Protein 3I4G (pdb70)

Solvent-accessible surface area: 19648 Å² total

Secondary structure (DSSP, 8-state):
--GGG-HHHHHHHHHHHHHTT--SB--SS-SSTTSS----TTSTTEEETT-TTSHHHHHHHT---TT-HHHHHHHHHHHHHHHHHHHHHHHHTTSPP-HHHH--HHHHHHHHHHHHHHHHHT-SB----S---HHHHTT---B-HHHHHHHHHHHHHHHHHHSPPGGG--GGGTTS--HHHHHHHHHHH-----HHHHHHHHHH---------S-SGGGGSTTTTTSSSSEEEEEEE-TTSS-B-HHHHHS-GGGT----EEE-HHHHTTSPBTTSPPP-TTSTT--TT-TTTTB-HHHHHH---TT-B---B---TTS-GGGT---SSSSSS-SS---TT--TTS--S-TTSB-EEEEEEEHHHHHHHHHHHHHHTTPPP-HHHHHHTHHHHHT-TTT--------HHHHHHHHHHHHHHHT----HHHH---S-HHHHTSSEEEEEE-TT-SSHHHHSSS--TTSS-EEEEEE--PPTTGGGSPPPPHHHHHH-GGG-

Sequence (500 aa):
ETFWNSESSSNAEELALTSSLYRGSLTDDGVEYNPSDDWWSYHGIEHLSDNAFDRRGENNNPFFKISSGNLTADNAFIKRRYWEETSYKRIGYCNRRFLVVGIQNSSSESEKKTRIAEARFLRATQYFYLASYFKNVPLVENVLTGEEEANNVTKTSQADILKWCVTEFTAAAADLPRFSAIPAGEAGRACKQAALAFLGRTCLQKKDWKSGAKAFHHDIEELGDNAINANYQELFYPSSTGTSSNKENIFYIQYLENYLGTGLPQHALSAKDGGWSLVNPAADLYESYEFKDGTPFSYDDPRYDPSNLGKDRDPRLDYTIYYNGAIFGTEYKKSPDYSAAKKKEKLDYTSEASRTGFRKYFEESSTPINDVQQSANGLTPVIRYAEVLLGYLECLVEDNNQQTITQGILDETINAVRGRASVNPPVTEVTPAKLREEIVRHERRIELAEGIRYWDIRWGIAHEVLSQKIWGAPYPGSTQYATTTKEVDPTGNYRWYVGKRAFRNPTDYTWPIPQSEQNIINPPNLR

Foldseek 3Di:
DCLLQDLVSLVVLLVCLLCQQAFAFDDPADQECFAVRVVACCFLWWNFLVDDPQLVVCLFFANFDQQRPRVVNLVVSLVSSLLSLLVSLVSNPPYDDDLSSLLNLQSLLSNLVSLLVCCQFQFWAFDDNHNDDPVVVLAGFTDGSLVSLVVSLVSLQSSLVSFAAPQPQDPVNPQGAHSLNSLQSSLVSVLVLVLVSNLVSLVVNVVPQAADALDQQQCWEQVRVRVHRWQRHKDWADLVGRFYLCLQDCPFVVSNHQNRIGTFPVLLQLWDFLVRHHGDCPDPQCDLQASCGRTQLLNVSPKDFAQDDLVDGQAECADDLVSLRHAASDGSGHVFRMHHFDPSVDDFPDSRGGTTMAGDGTSLCSLLSSVLSCLSVVHFDAVVSQCVHVVSLCCSNSGHDGDGDGDSVVVNVVSVSSCCSSCCRSCNVSVVSVVVSQVSQQWWTWHRADPPDPCLVPRQPDQPPVPRRTGGRGHGRGDVPVSSHRQPRPVSVVSYVSRD

InterPro domains:
  IPR011990 Tetratricopeptide-like helical domain superfamily [SSF48452] (19-544)
  IPR012944 RagB/SusD domain [PF07980] (277-544)
  IPR033985 SusD-like, N-terminal [PF14322] (96-224)

B-factor: mean 13.62, std 7.74, range [4.05, 51.75]

Radius of gyration: 22.83 Å; Cα contacts (8 Å, |Δi|>4): 975; chains: 1; bounding box: 54×58×63 Å

Organism: Bacteroides fragilis (strain ATCC 25285 / DSM 2151 / CCUG 4856 / JCM 11019 / LMG 10263 / NCTC 9343 / Onslow / VPI 2553 / EN-2) (NCBI:txid272559)

Structure (mmCIF, N/CA/C/O backbone):
data_3I4G
#
_entry.id   3I4G
#
_cell.length_a   47.685
_cell.length_b   66.415
_cell.length_c   162.740
_cell.angle_alpha   90.000
_cell.angle_beta   90.000
_cell.angle_gamma   90.000
#
_symmetry.space_group_name_H-M   'P 21 21 21'
#
loop_
_entity.id
_entity.type
_entity.pdbx_description
1 polymer 'SusD-like carbohydrate binding protein BF1063'
2 non-polymer '4-(2-HYDROXYETHYL)-1-PIPERAZINE ETHANESULFONIC ACID'
3 non-polymer 1,2-ETHANEDIOL
4 water water
#
loop_
_atom_site.group_PDB
_atom_site.id
_atom_site.type_symbol
_atom_site.label_atom_id
_atom_site.label_alt_id
_atom_site.label_comp_id
_atom_site.label_asym_id
_atom_site.label_entity_id
_atom_site.label_seq_id
_atom_site.pdbx_PDB_ins_code
_atom_site.Cartn_x
_atom_site.Cartn_y
_atom_site.Cartn_z
_atom_site.occupancy
_atom_site.B_iso_or_equiv
_atom_site.auth_seq_id
_atom_site.auth_comp_id
_atom_site.auth_asym_id
_atom_site.auth_atom_id
_atom_site.pdbx_PDB_model_num
ATOM 1 N N . GLU A 1 15 ? -13.900 54.242 49.213 1.00 48.32 33 GLU A N 1
ATOM 2 C CA . GLU A 1 15 ? -14.746 53.193 49.860 1.00 48.06 33 GLU A CA 1
ATOM 3 C C . GLU A 1 15 ? -15.937 52.857 48.962 1.00 46.90 33 GLU A C 1
ATOM 4 O O . GLU A 1 15 ? -15.898 51.865 48.214 1.00 47.99 33 GLU A O 1
ATOM 6 N N . THR A 1 16 ? -16.981 53.693 49.017 1.00 43.98 34 THR A N 1
ATOM 7 C CA . THR A 1 16 ? -18.159 53.521 48.163 1.00 40.39 34 THR A CA 1
ATOM 8 C C . THR A 1 16 ? -17.843 53.982 46.729 1.00 35.39 34 THR A C 1
ATOM 9 O O . THR A 1 16 ? -18.522 53.599 45.776 1.00 32.26 34 THR A O 1
ATOM 13 N N . PHE A 1 17 ? -16.809 54.807 46.590 1.00 31.54 35 PHE A N 1
ATOM 14 C CA . PHE A 1 17 ? -16.346 55.297 45.288 1.00 26.38 35 PHE A CA 1
ATOM 15 C C . PHE A 1 17 ? -16.161 54.138 44.329 1.00 26.41 35 PHE A C 1
ATOM 16 O O . PHE A 1 17 ? -16.658 54.144 43.196 1.00 25.09 35 PHE A O 1
ATOM 24 N N . TRP A 1 18 ? -15.467 53.113 44.816 1.00 25.53 36 TRP A N 1
ATOM 25 C CA . TRP A 1 18 ? -15.147 51.929 44.008 1.00 28.55 36 TRP A CA 1
ATOM 26 C C . TRP A 1 18 ? -16.330 50.993 43.717 1.00 30.72 36 TRP A C 1
ATOM 27 O O . TRP A 1 18 ? -16.167 50.017 42.987 1.00 34.83 36 TRP A O 1
ATOM 38 N N . ASN A 1 19 ? -17.516 51.285 44.251 1.00 32.87 37 ASN A N 1
ATOM 39 C CA . ASN A 1 19 ? -18.718 50.510 43.931 1.00 32.78 37 ASN A CA 1
ATOM 40 C C . ASN A 1 19 ? -19.207 50.747 42.498 1.00 31.13 37 ASN A C 1
ATOM 41 O O . ASN A 1 19 ? -20.043 50.001 41.987 1.00 32.66 37 ASN A O 1
ATOM 46 N N . SER A 1 20 ? -18.657 51.768 41.835 1.00 27.98 38 SER A N 1
ATOM 47 C CA . SER A 1 20 ? -19.109 52.193 40.517 1.00 24.49 38 SER A CA 1
ATOM 48 C C . SER A 1 20 ? -18.047 52.162 39.426 1.00 20.93 38 SER A C 1
ATOM 49 O O . SER A 1 20 ? -16.999 52.766 39.591 1.00 19.91 38 SER A O 1
ATOM 52 N N . GLU A 1 21 ? -18.308 51.464 38.316 1.00 21.62 39 GLU A N 1
ATOM 53 C CA . GLU A 1 21 ? -17.365 51.447 37.175 1.00 20.96 39 GLU A CA 1
ATOM 54 C C . GLU A 1 21 ? -17.201 52.839 36.569 1.00 17.88 39 GLU A C 1
ATOM 55 O O . GLU A 1 21 ? -16.158 53.132 36.022 1.00 16.62 39 GLU A O 1
ATOM 61 N N A SER A 1 22 ? -18.243 53.662 36.655 0.25 17.15 40 SER A N 1
ATOM 62 N N B SER A 1 22 ? -18.235 53.675 36.629 0.25 17.08 40 SER A N 1
ATOM 63 N N C SER A 1 22 ? -18.234 53.676 36.632 0.50 18.03 40 SER A N 1
ATOM 64 C CA A SER A 1 22 ? -18.188 55.039 36.179 0.25 15.62 40 SER A CA 1
ATOM 65 C CA B SER A 1 22 ? -18.124 55.042 36.115 0.25 15.39 40 SER A CA 1
ATOM 66 C CA C SER A 1 22 ? -18.117 55.043 36.120 0.50 16.45 40 SER A CA 1
ATOM 67 C C A SER A 1 22 ? -17.154 55.838 36.973 0.25 15.45 40 SER A C 1
ATOM 68 C C B SER A 1 22 ? -17.144 55.860 36.974 0.25 15.43 40 SER A C 1
ATOM 69 C C C SER A 1 22 ? -17.118 55.838 36.970 0.50 15.90 40 SER A C 1
ATOM 70 O O A SER A 1 22 ? -16.406 56.637 36.410 0.25 14.73 40 SER A O 1
ATOM 71 O O B SER A 1 22 ? -16.419 56.703 36.448 0.25 14.85 40 SER A O 1
ATOM 72 O O C SER A 1 22 ? -16.356 56.646 36.441 0.50 14.13 40 SER A O 1
ATOM 79 N N . ASN A 1 23 ? -17.120 55.611 38.286 1.00 14.93 41 ASN A N 1
ATOM 80 C CA . ASN A 1 23 ? -16.152 56.278 39.177 1.00 14.98 41 ASN A CA 1
ATOM 81 C C . ASN A 1 23 ? -14.735 55.775 38.885 1.00 12.17 41 ASN A C 1
ATOM 82 O O . ASN A 1 23 ? -13.776 56.548 38.840 1.00 12.00 41 ASN A O 1
ATOM 87 N N . ALA A 1 24 ? -14.594 54.467 38.664 1.00 11.10 42 ALA A N 1
ATOM 88 C CA . ALA A 1 24 ? -13.301 53.946 38.245 1.00 10.94 42 ALA A CA 1
ATOM 89 C C . ALA A 1 24 ? -12.871 54.586 36.932 1.00 11.30 42 ALA A C 1
ATOM 90 O O . ALA A 1 24 ? -11.720 54.952 36.756 1.00 11.11 42 ALA A O 1
ATOM 92 N N A GLU A 1 25 ? -13.799 54.720 35.987 0.50 11.58 43 GLU A N 1
ATOM 93 N N B GLU A 1 25 ? -13.798 54.712 35.985 0.50 11.35 43 GLU A N 1
ATOM 94 C CA A GLU A 1 25 ? -13.472 55.362 34.717 0.50 12.37 43 GLU A CA 1
ATOM 95 C CA B GLU A 1 25 ? -13.481 55.365 34.715 0.50 11.95 43 GLU A CA 1
ATOM 96 C C A GLU A 1 25 ? -13.045 56.812 34.919 0.50 11.29 43 GLU A C 1
ATOM 97 C C B GLU A 1 25 ? -13.045 56.811 34.920 0.50 11.09 43 GLU A C 1
ATOM 98 O O A GLU A 1 25 ? -12.120 57.284 34.262 0.50 12.18 43 GLU A O 1
ATOM 99 O O B GLU A 1 25 ? -12.118 57.280 34.265 0.50 12.05 43 GLU A O 1
ATOM 110 N N . LEU A 1 26 ? -13.709 57.516 35.835 1.00 10.10 44 LEU A N 1
ATOM 111 C CA . LEU A 1 26 ? -13.347 58.882 36.126 1.00 11.29 44 LEU A CA 1
ATOM 112 C C . LEU A 1 26 ? -11.921 58.932 36.686 1.00 10.90 44 LEU A C 1
ATOM 113 O O . LEU A 1 26 ? -11.109 59.761 36.294 1.00 10.91 44 LEU A O 1
ATOM 118 N N . ALA A 1 27 ? -11.613 58.037 37.620 1.00 10.41 45 ALA A N 1
ATOM 119 C CA . ALA A 1 27 ? -10.246 57.982 38.157 1.00 10.20 45 ALA A CA 1
ATOM 120 C C . ALA A 1 27 ? -9.225 57.661 37.066 1.00 10.11 45 ALA A C 1
ATOM 121 O O . ALA A 1 27 ? -8.124 58.211 37.015 1.00 12.05 45 ALA A O 1
ATOM 123 N N . LEU A 1 28 ? -9.580 56.738 36.183 1.00 9.60 46 LEU A N 1
ATOM 124 C CA . LEU A 1 28 ? -8.686 56.395 35.081 1.00 9.66 46 LEU A CA 1
ATOM 125 C C . LEU A 1 28 ? -8.409 57.585 34.148 1.00 10.55 46 LEU A C 1
ATOM 126 O O . LEU A 1 28 ? -7.293 57.773 33.703 1.00 10.82 46 LEU A O 1
ATOM 131 N N . THR A 1 29 ? -9.411 58.421 33.895 1.00 11.80 47 THR A N 1
ATOM 132 C CA . THR A 1 29 ? -9.188 59.611 33.079 1.00 12.86 47 THR A CA 1
ATOM 133 C C . THR A 1 29 ? -8.113 60.508 33.723 1.00 12.97 47 THR A C 1
ATOM 134 O O . THR A 1 29 ? -7.313 61.093 33.024 1.00 12.19 47 THR A O 1
ATOM 138 N N A SER A 1 30 ? -8.104 60.589 35.053 0.50 12.93 48 SER A N 1
ATOM 139 N N B SER A 1 30 ? -8.103 60.599 35.054 0.50 12.80 48 SER A N 1
ATOM 140 C CA A SER A 1 30 ? -7.093 61.370 35.743 0.50 12.63 48 SER A CA 1
ATOM 141 C CA B SER A 1 30 ? -7.081 61.372 35.767 0.50 12.50 48 SER A CA 1
ATOM 142 C C A SER A 1 30 ? -5.724 60.718 35.610 0.50 12.66 48 SER A C 1
ATOM 143 C C B SER A 1 30 ? -5.704 60.709 35.708 0.50 12.01 48 SER A C 1
ATOM 144 O O A SER A 1 30 ? -4.734 61.427 35.446 0.50 13.37 48 SER A O 1
ATOM 145 O O B SER A 1 30 ? -4.683 61.399 35.726 0.50 12.80 48 SER A O 1
ATOM 150 N N . LEU A 1 31 ? -5.655 59.388 35.630 1.00 11.19 49 LEU A N 1
ATOM 151 C CA . LEU A 1 31 ? -4.372 58.704 35.420 1.00 10.42 49 LEU A CA 1
ATOM 152 C C . LEU A 1 31 ? -3.822 59.077 34.026 1.00 10.86 49 LEU A C 1
ATOM 153 O O . LEU A 1 31 ? -2.632 59.294 33.887 1.00 12.76 49 LEU A O 1
ATOM 158 N N . TYR A 1 32 ? -4.656 59.085 32.995 1.00 9.90 50 TYR A N 1
ATOM 159 C CA . TYR A 1 32 ? -4.152 59.474 31.686 1.00 10.78 50 TYR A CA 1
ATOM 160 C C . TYR A 1 32 ? -3.704 60.939 31.681 1.00 11.25 50 TYR A C 1
ATOM 161 O O . TYR A 1 32 ? -2.641 61.268 31.129 1.00 12.74 50 TYR A O 1
ATOM 170 N N . ARG A 1 33 ? -4.512 61.811 32.259 1.00 10.96 51 ARG A N 1
ATOM 171 C CA . ARG A 1 33 ? -4.212 63.249 32.219 1.00 12.46 51 ARG A CA 1
ATOM 172 C C . ARG A 1 33 ? -2.948 63.597 32.960 1.00 12.16 51 ARG A C 1
ATOM 173 O O . ARG A 1 33 ? -2.153 64.432 32.504 1.00 12.53 51 ARG A O 1
ATOM 177 N N . GLY A 1 34 ? -2.736 62.962 34.089 1.00 11.69 52 GLY A N 1
ATOM 178 C CA . GLY A 1 34 ? -1.580 63.291 34.915 1.00 10.72 52 GLY A CA 1
ATOM 179 C C . GLY A 1 34 ? -1.634 64.766 35.287 1.00 11.00 52 GLY A C 1
ATOM 180 O O . GLY A 1 34 ? -2.680 65.285 35.687 1.00 13.72 52 GLY A O 1
ATOM 181 N N . SER A 1 35 ? -0.498 65.443 35.127 1.00 10.54 53 SER A N 1
ATOM 182 C CA . SER A 1 35 ? -0.368 66.858 35.466 1.00 11.11 53 SER A CA 1
ATOM 183 C C . SER A 1 35 ? -0.533 67.777 34.258 1.00 13.09 53 SER A C 1
ATOM 184 O O . SER A 1 35 ? -0.266 68.967 34.349 1.00 12.19 53 SER A O 1
ATOM 187 N N . LEU A 1 36 ? -0.942 67.245 33.110 1.00 10.95 54 LEU A N 1
ATOM 188 C CA . LEU A 1 36 ? -1.168 68.094 31.949 1.00 13.35 54 LEU A CA 1
ATOM 189 C C . LEU A 1 36 ? -2.256 69.135 32.256 1.00 14.05 54 LEU A C 1
ATOM 190 O O . LEU A 1 36 ? -3.228 68.829 32.924 1.00 16.05 54 LEU A O 1
ATOM 195 N N . THR A 1 37 ? -2.100 70.382 31.838 1.00 18.19 55 THR A N 1
ATOM 196 C CA . THR A 1 37 ? -3.211 71.328 31.976 1.00 18.18 55 THR A CA 1
ATOM 197 C C . THR A 1 37 ? -3.376 71.989 30.619 1.00 14.96 55 THR A C 1
ATOM 198 O O . THR A 1 37 ? -2.638 71.717 29.695 1.00 17.27 55 THR A O 1
ATOM 202 N N A ASP A 1 38 ? -4.400 72.821 30.520 0.50 15.44 56 ASP A N 1
ATOM 203 N N B ASP A 1 38 ? -4.400 72.822 30.522 0.50 14.78 56 ASP A N 1
ATOM 204 C CA A ASP A 1 38 ? -4.767 73.509 29.308 0.50 14.89 56 ASP A CA 1
ATOM 205 C CA B ASP A 1 38 ? -4.703 73.527 29.313 0.50 14.03 56 ASP A CA 1
ATOM 206 C C A ASP A 1 38 ? -3.774 74.596 28.938 0.50 14.95 56 ASP A C 1
ATOM 207 C C B ASP A 1 38 ? -3.618 74.508 28.984 0.50 13.59 56 ASP A C 1
ATOM 208 O O A ASP A 1 38 ? -3.474 75.472 29.750 0.50 15.72 56 ASP A O 1
ATOM 209 O O B ASP A 1 38 ? -3.079 75.184 29.863 0.50 13.41 56 ASP A O 1
ATOM 218 N N . GLY A 1 39 ? -3.251 74.521 27.713 1.00 11.76 57 GLY A N 1
ATOM 219 C CA . GLY A 1 39 ? -2.440 75.585 27.168 1.00 12.44 57 GLY A CA 1
ATOM 220 C C . GLY A 1 39 ? -0.952 75.615 27.280 1.00 10.68 57 GLY A C 1
ATOM 221 O O . GLY A 1 39 ? -0.289 74.591 27.200 1.00 12.49 57 GLY A O 1
ATOM 222 N N . VAL A 1 40 ? -0.435 76.825 27.439 1.00 10.83 58 VAL A N 1
ATOM 223 C CA . VAL A 1 40 ? 1.005 77.062 27.431 1.00 10.60 58 VAL A CA 1
ATOM 224 C C . VAL A 1 40 ? 1.645 76.547 28.693 1.00 10.19 58 VAL A C 1
ATOM 225 O O . VAL A 1 40 ? 1.112 76.753 29.802 1.00 11.16 58 VAL A O 1
ATOM 229 N N . GLU A 1 41 ? 2.772 75.867 28.532 1.00 9.58 59 GLU A N 1
ATOM 230 C CA . GLU A 1 41 ? 3.575 75.426 29.683 1.00 9.43 59 GLU A CA 1
ATOM 231 C C . GLU A 1 41 ? 4.995 75.868 29.435 1.00 9.52 59 GLU A C 1
ATOM 232 O O . GLU A 1 41 ? 5.486 75.837 28.317 1.00 10.10 59 GLU A O 1
ATOM 238 N N . TYR A 1 42 ? 5.679 76.250 30.513 1.00 10.01 60 TYR A N 1
ATOM 239 C CA . TYR A 1 42 ? 7.045 76.763 30.461 1.00 10.15 60 TYR A CA 1
ATOM 240 C C . TYR A 1 42 ? 8.059 75.741 30.901 1.00 9.62 60 TYR A C 1
ATOM 241 O O . TYR A 1 42 ? 9.258 76.021 30.949 1.00 9.40 60 TYR A O 1
ATOM 250 N N . ASN A 1 43 ? 7.588 74.511 31.135 1.00 9.26 61 ASN A N 1
ATOM 251 C CA . ASN A 1 43 ? 8.388 73.391 31.555 1.00 10.20 61 ASN A CA 1
ATOM 252 C C . ASN A 1 43 ? 7.541 72.150 31.346 1.00 9.61 61 ASN A C 1
ATOM 253 O O . ASN A 1 43 ? 6.330 72.261 31.114 1.00 10.03 61 ASN A O 1
ATOM 258 N N . PRO A 1 44 ? 8.141 70.961 31.424 1.00 9.57 62 PRO A N 1
ATOM 259 C CA . PRO A 1 44 ? 7.343 69.754 31.217 1.00 8.87 62 PRO A CA 1
ATOM 260 C C . PRO A 1 44 ? 6.261 69.554 32.251 1.00 10.35 62 PRO A C 1
ATOM 261 O O . PRO A 1 44 ? 6.504 69.800 33.419 1.00 12.75 62 PRO A O 1
ATOM 265 N N . SER A 1 45 ? 5.087 69.116 31.829 1.00 9.51 63 SER A N 1
ATOM 266 C CA . SER A 1 45 ? 4.065 68.652 32.737 1.00 9.99 63 SER A CA 1
ATOM 267 C C . SER A 1 45 ? 3.930 67.142 32.700 1.00 9.40 63 SER A C 1
ATOM 268 O O . SER A 1 45 ? 3.230 66.564 33.530 1.00 10.38 63 SER A O 1
ATOM 271 N N A ASP A 1 46 ? 4.579 66.500 31.736 0.70 10.24 64 ASP A N 1
ATOM 272 N N B ASP A 1 46 ? 4.643 66.500 31.777 0.30 9.67 64 ASP A N 1
ATOM 273 C CA A ASP A 1 46 ? 4.536 65.057 31.554 0.70 10.25 64 ASP A CA 1
ATOM 274 C CA B ASP A 1 46 ? 4.529 65.078 31.540 0.30 9.29 64 ASP A CA 1
ATOM 275 C C A ASP A 1 46 ? 5.591 64.663 30.558 0.70 10.01 64 ASP A C 1
ATOM 276 C C B ASP A 1 46 ? 5.585 64.663 30.545 0.30 9.49 64 ASP A C 1
ATOM 277 O O A ASP A 1 46 ? 5.996 65.493 29.764 0.70 11.08 64 ASP A O 1
ATOM 278 O O B ASP A 1 46 ? 6.004 65.490 29.750 0.30 10.03 64 ASP A O 1
ATOM 287 N N . TRP A 1 47 ? 6.021 63.400 30.559 1.00 9.53 65 TRP A N 1
ATOM 288 C CA . TRP A 1 47 ? 6.911 62.926 29.524 1.00 8.41 65 TRP A CA 1
ATOM 289 C C . TRP A 1 47 ? 6.308 63.099 28.133 1.00 8.80 65 TRP A C 1
ATOM 290 O O . TRP A 1 47 ? 7.057 63.112 27.149 1.00 10.55 65 TRP A O 1
ATOM 301 N N . TRP A 1 48 ? 4.985 63.211 28.023 1.00 8.57 66 TRP A N 1
ATOM 302 C CA . TRP A 1 48 ? 4.319 63.313 26.730 1.00 8.49 66 TRP A CA 1
ATOM 303 C C . TRP A 1 48 ? 3.753 64.689 26.437 1.00 9.27 66 TRP A C 1
ATOM 304 O O . TRP A 1 48 ? 3.118 64.861 25.414 1.00 9.09 66 TRP A O 1
ATOM 315 N N . SER A 1 49 ? 3.953 65.660 27.326 1.00 8.89 67 SER A N 1
ATOM 316 C CA . SER A 1 49 ? 3.483 67.021 27.067 1.00 8.17 67 SER A CA 1
ATOM 317 C C . SER A 1 49 ? 4.371 67.668 26.005 1.00 8.43 67 SER A C 1
ATOM 318 O O . SER A 1 49 ? 5.434 67.134 25.642 1.00 9.13 67 SER A O 1
ATOM 321 N N . TYR A 1 50 ? 3.970 68.799 25.462 1.00 8.87 68 TYR A N 1
ATOM 322 C CA . TYR A 1 50 ? 4.786 69.334 24.355 1.00 8.32 68 TYR A CA 1
ATOM 323 C C . TYR A 1 50 ? 6.181 69.721 24.827 1.00 9.50 68 TYR A C 1
ATOM 324 O O . TYR A 1 50 ? 7.150 69.531 24.098 1.00 8.80 68 TYR A O 1
ATOM 333 N N . HIS A 1 51 ? 6.300 70.307 26.006 1.00 9.53 69 HIS A N 1
ATOM 334 C CA . HIS A 1 51 ? 7.615 70.645 26.535 1.00 9.08 69 HIS A CA 1
ATOM 335 C C . HIS A 1 51 ? 8.317 69.401 27.075 1.00 8.77 69 HIS A C 1
ATOM 336 O O . HIS A 1 51 ? 9.558 69.302 27.016 1.00 10.28 69 HIS A O 1
ATOM 343 N N . GLY A 1 52 ? 7.586 68.416 27.565 1.00 8.61 70 GLY A N 1
ATOM 344 C CA . GLY A 1 52 ? 8.215 67.228 28.081 1.00 8.48 70 GLY A CA 1
ATOM 345 C C . GLY A 1 52 ? 8.731 66.265 27.047 1.00 8.27 70 GLY A C 1
ATOM 346 O O . GLY A 1 52 ? 9.724 65.570 27.298 1.00 9.57 70 GLY A O 1
ATOM 355 N N . ILE A 1 54 ? 8.302 66.784 22.845 1.00 9.41 72 ILE A N 1
ATOM 356 C CA . ILE A 1 54 ? 8.821 67.433 21.624 1.00 9.53 72 ILE A CA 1
ATOM 357 C C . ILE A 1 54 ? 10.017 68.289 21.916 1.00 10.87 72 ILE A C 1
ATOM 358 O O . ILE A 1 54 ? 11.057 68.185 21.240 1.00 10.87 72 ILE A O 1
ATOM 379 N N . GLU A 1 57 ? 13.860 67.634 22.058 1.00 9.15 75 GLU A N 1
ATOM 380 C CA . GLU A 1 57 ? 14.759 67.731 20.918 1.00 8.88 75 GLU A CA 1
ATOM 381 C C . GLU A 1 57 ? 15.790 68.841 21.134 1.00 9.71 75 GLU A C 1
ATOM 382 O O . GLU A 1 57 ? 16.877 68.795 20.553 1.00 8.97 75 GLU A O 1
ATOM 388 N N . HIS A 1 58 ? 15.461 69.822 21.953 1.00 8.66 76 HIS A N 1
ATOM 389 C CA . HIS A 1 58 ? 16.410 70.882 22.313 1.00 9.08 76 HIS A CA 1
ATOM 390 C C . HIS A 1 58 ? 17.637 70.408 23.059 1.00 6.82 76 HIS A C 1
ATOM 391 O O . HIS A 1 58 ? 18.628 71.151 23.151 1.00 8.82 76 HIS A O 1
ATOM 398 N N . LEU A 1 59 ? 17.577 69.194 23.601 1.00 8.94 77 LEU A N 1
ATOM 399 C CA . LEU A 1 59 ? 18.674 68.596 24.328 1.00 9.67 77 LEU A CA 1
ATOM 400 C C . LEU A 1 59 ? 19.552 67.755 23.430 1.00 9.36 77 LEU A C 1
ATOM 401 O O . LEU A 1 59 ? 20.518 67.158 23.900 1.00 9.21 77 LEU A O 1
ATOM 406 N N . SER A 1 60 ? 19.192 67.653 22.158 1.00 9.38 78 SER A N 1
ATOM 407 C CA . SER A 1 60 ? 19.846 66.785 21.204 1.00 8.65 78 SER A CA 1
ATOM 408 C C . SER A 1 60 ? 20.584 67.581 20.134 1.00 7.54 78 SER A C 1
ATOM 409 O O . SER A 1 60 ? 20.493 68.802 20.077 1.00 9.65 78 SER A O 1
ATOM 412 N N . ASP A 1 61 ? 21.278 66.845 19.283 1.00 7.59 79 ASP A N 1
ATOM 413 C CA . ASP A 1 61 ? 21.959 67.381 18.119 1.00 8.80 79 ASP A CA 1
ATOM 414 C C . ASP A 1 61 ? 21.011 67.900 17.020 1.00 8.55 79 ASP A C 1
ATOM 415 O O . ASP A 1 61 ? 21.485 68.506 16.075 1.00 9.19 79 ASP A O 1
ATOM 420 N N . ASN A 1 62 ? 19.719 67.681 17.167 1.00 8.35 80 ASN A N 1
ATOM 421 C CA . ASN A 1 62 ? 18.740 68.130 16.195 1.00 8.39 80 ASN A CA 1
ATOM 422 C C . ASN A 1 62 ? 18.263 69.552 16.354 1.00 8.09 80 ASN A C 1
ATOM 423 O O . ASN A 1 62 ? 17.741 70.123 15.382 1.00 9.21 80 ASN A O 1
ATOM 428 N N . ALA A 1 63 ? 18.389 70.154 17.539 1.00 7.84 81 ALA A N 1
ATOM 429 C CA . ALA A 1 63 ? 17.695 71.410 17.775 1.00 7.46 81 ALA A CA 1
ATOM 430 C C . ALA A 1 63 ? 18.311 72.165 18.932 1.00 9.17 81 ALA A C 1
ATOM 431 O O . ALA A 1 63 ? 19.254 71.704 19.567 1.00 10.52 81 ALA A O 1
ATOM 433 N N . PHE A 1 64 ? 17.763 73.339 19.168 1.00 9.51 82 PHE A N 1
ATOM 434 C CA . PHE A 1 64 ? 18.248 74.287 20.163 1.00 9.50 82 PHE A CA 1
ATOM 435 C C . PHE A 1 64 ? 17.052 74.972 20.795 1.00 10.04 82 PHE A C 1
ATOM 436 O O . PHE A 1 64 ? 16.013 75.151 20.174 1.00 10.69 82 PHE A O 1
ATOM 444 N N . ASP A 1 65 ? 17.220 75.370 22.048 1.00 9.10 83 ASP A N 1
ATOM 445 C CA . ASP A 1 65 ? 16.189 76.087 22.787 1.00 9.94 83 ASP A CA 1
ATOM 446 C C . ASP A 1 65 ? 16.406 77.584 22.618 1.00 8.74 83 ASP A C 1
ATOM 447 O O . ASP A 1 65 ? 17.488 78.065 22.918 1.00 8.53 83 ASP A O 1
ATOM 452 N N . ARG A 1 66 ? 15.398 78.315 22.144 1.00 8.00 84 ARG A N 1
ATOM 453 C CA . ARG A 1 66 ? 15.558 79.771 21.924 1.00 8.24 84 ARG A CA 1
ATOM 454 C C . ARG A 1 66 ? 15.996 80.466 23.194 1.00 8.98 84 ARG A C 1
ATOM 455 O O . ARG A 1 66 ? 16.567 81.538 23.109 1.00 9.62 84 ARG A O 1
ATOM 463 N N . ARG A 1 67 ? 15.628 79.939 24.371 1.00 7.98 85 ARG A N 1
ATOM 464 C CA . ARG A 1 67 ? 16.009 80.591 25.637 1.00 9.35 85 ARG A CA 1
ATOM 465 C C . ARG A 1 67 ? 17.529 80.571 25.841 1.00 8.88 85 ARG A C 1
ATOM 466 O O . ARG A 1 67 ? 18.036 81.332 26.670 1.00 11.14 85 ARG A O 1
ATOM 474 N N . GLY A 1 68 ? 18.249 79.726 25.102 1.00 9.30 86 GLY A N 1
ATOM 475 C CA . GLY A 1 68 ? 19.687 79.800 25.095 1.00 9.14 86 GLY A CA 1
ATOM 476 C C . GLY A 1 68 ? 20.467 78.928 26.046 1.00 9.32 86 GLY A C 1
ATOM 477 O O . GLY A 1 68 ? 19.922 78.127 26.819 1.00 9.51 86 GLY A O 1
ATOM 478 N N . GLU A 1 69 ? 21.780 79.123 25.993 1.00 9.54 87 GLU A N 1
ATOM 479 C CA . GLU A 1 69 ? 22.727 78.268 26.684 1.00 9.71 87 GLU A CA 1
ATOM 480 C C . GLU A 1 69 ? 22.658 78.371 28.186 1.00 10.40 87 GLU A C 1
ATOM 481 O O . GLU A 1 69 ? 23.098 77.429 28.858 1.00 11.50 87 GLU A O 1
ATOM 487 N N A ASN A 1 70 ? 22.147 79.473 28.726 0.50 11.06 88 ASN A N 1
ATOM 488 N N B ASN A 1 70 ? 22.142 79.468 28.734 0.50 10.66 88 ASN A N 1
ATOM 489 C CA A ASN A 1 70 ? 22.017 79.610 30.175 0.50 11.88 88 ASN A CA 1
ATOM 490 C CA B ASN A 1 70 ? 22.034 79.578 30.185 0.50 11.24 88 ASN A CA 1
ATOM 491 C C A ASN A 1 70 ? 20.670 79.105 30.690 0.50 9.94 88 ASN A C 1
ATOM 492 C C B ASN A 1 70 ? 20.638 79.191 30.683 0.50 10.10 88 ASN A C 1
ATOM 493 O O A ASN A 1 70 ? 20.444 79.024 31.902 0.50 9.20 88 ASN A O 1
ATOM 494 O O B ASN A 1 70 ? 20.321 79.339 31.873 0.50 13.09 88 ASN A O 1
ATOM 503 N N . ASN A 1 71 ? 19.796 78.681 29.798 1.00 9.74 89 ASN A N 1
ATOM 504 C CA . ASN A 1 71 ? 18.499 78.207 30.232 1.00 8.64 89 ASN A CA 1
ATOM 505 C C . ASN A 1 71 ? 18.676 76.830 30.884 1.00 8.52 89 ASN A C 1
ATOM 506 O O . ASN A 1 71 ? 19.315 75.967 30.323 1.00 8.88 89 ASN A O 1
ATOM 511 N N . PRO A 1 72 ? 18.108 76.586 32.074 1.00 8.85 90 PRO A N 1
ATOM 512 C CA . PRO A 1 72 ? 18.377 75.293 32.745 1.00 8.86 90 PRO A CA 1
ATOM 513 C C . PRO A 1 72 ? 17.860 74.074 32.007 1.00 8.67 90 PRO A C 1
ATOM 514 O O . PRO A 1 72 ? 18.390 72.975 32.208 1.00 8.62 90 PRO A O 1
ATOM 518 N N . PHE A 1 73 ? 16.870 74.210 31.119 1.00 8.66 91 PHE A N 1
ATOM 519 C CA . PHE A 1 73 ? 16.440 73.042 30.355 1.00 8.77 91 PHE A CA 1
ATOM 520 C C . PHE A 1 73 ? 17.551 72.604 29.426 1.00 8.44 91 PHE A C 1
ATOM 521 O O . PHE A 1 73 ? 17.939 71.453 29.401 1.00 9.52 91 PHE A O 1
ATOM 529 N N . PHE A 1 74 ? 18.102 73.547 28.679 1.00 8.87 92 PHE A N 1
ATOM 530 C CA . PHE A 1 74 ? 19.242 73.270 27.804 1.00 8.96 92 PHE A CA 1
ATOM 531 C C . PHE A 1 74 ? 20.430 72.705 28.578 1.00 8.64 92 PHE A C 1
ATOM 532 O O . PHE A 1 74 ? 21.168 71.829 28.083 1.00 8.90 92 PHE A O 1
ATOM 540 N N . LYS A 1 75 ? 20.595 73.130 29.823 1.00 8.30 93 LYS A N 1
ATOM 541 C CA . LYS A 1 75 ? 21.699 72.665 30.633 1.00 7.72 93 LYS A CA 1
ATOM 542 C C . LYS A 1 75 ? 21.614 71.174 30.970 1.00 9.01 93 LYS A C 1
ATOM 543 O O . LYS A 1 75 ? 22.617 70.613 31.377 1.00 9.28 93 LYS A O 1
ATOM 549 N N . ILE A 1 76 ? 20.465 70.527 30.803 1.00 8.19 94 ILE A N 1
ATOM 550 C CA . ILE A 1 76 ? 20.349 69.102 31.089 1.00 7.59 94 ILE A CA 1
ATOM 551 C C . ILE A 1 76 ? 21.406 68.322 30.337 1.00 9.00 94 ILE A C 1
ATOM 552 O O . ILE A 1 76 ? 21.977 67.372 30.905 1.00 9.00 94 ILE A O 1
ATOM 557 N N . SER A 1 77 ? 21.691 68.664 29.073 1.00 8.54 95 SER A N 1
ATOM 558 C CA . SER A 1 77 ? 22.678 67.905 28.300 1.00 7.46 95 SER A CA 1
ATOM 559 C C . SER A 1 77 ? 23.831 68.730 27.754 1.00 8.64 95 SER A C 1
ATOM 560 O O . SER A 1 77 ? 24.569 68.240 26.889 1.00 9.29 95 SER A O 1
ATOM 563 N N . SER A 1 78 ? 24.057 69.937 28.262 1.00 8.89 96 SER A N 1
ATOM 564 C CA . SER A 1 78 ? 25.174 70.756 27.761 1.00 8.49 96 SER A CA 1
ATOM 565 C C . SER A 1 78 ? 26.457 70.657 28.567 1.00 9.27 96 SER A C 1
ATOM 566 O O . SER A 1 78 ? 27.460 71.267 28.177 1.00 9.32 96 SER A O 1
ATOM 569 N N . GLY A 1 79 ? 26.434 69.923 29.663 1.00 8.47 97 GLY A N 1
ATOM 570 C CA . GLY A 1 79 ? 27.581 69.811 30.557 1.00 9.02 97 GLY A CA 1
ATOM 571 C C . GLY A 1 79 ? 27.408 70.601 31.850 1.00 8.99 97 GLY A C 1
ATOM 572 O O . GLY A 1 79 ? 28.304 70.619 32.670 1.00 10.83 97 GLY A O 1
ATOM 573 N N . ASN A 1 80 ? 26.253 71.238 32.029 1.00 9.61 98 ASN A N 1
ATOM 574 C CA . ASN A 1 80 ? 25.996 72.130 33.155 1.00 9.65 98 ASN A CA 1
ATOM 575 C C . ASN A 1 80 ? 24.855 71.685 34.035 1.00 10.93 98 ASN A C 1
ATOM 576 O O . ASN A 1 80 ? 24.335 72.501 34.823 1.00 13.22 98 ASN A O 1
ATOM 581 N N . LEU A 1 81 ? 24.488 70.414 33.987 1.00 9.75 99 LEU A N 1
ATOM 582 C CA . LEU A 1 81 ? 23.388 69.943 34.847 1.00 9.28 99 LEU A CA 1
ATOM 583 C C . LEU A 1 81 ? 23.829 69.758 36.282 1.00 8.98 99 LEU A C 1
ATOM 584 O O . LEU A 1 81 ? 24.801 69.052 36.558 1.00 9.85 99 LEU A O 1
ATOM 589 N N . THR A 1 82 ? 23.059 70.357 37.193 1.00 9.58 100 THR A N 1
ATOM 590 C CA . THR A 1 82 ? 23.240 70.196 38.619 1.00 10.34 100 THR A CA 1
ATOM 591 C C . THR A 1 82 ? 21.925 69.738 39.254 1.00 9.07 100 THR A C 1
ATOM 592 O O . THR A 1 82 ? 20.866 69.848 38.647 1.00 8.98 100 THR A O 1
ATOM 596 N N . ALA A 1 83 ? 22.006 69.212 40.476 1.00 8.17 101 ALA A N 1
ATOM 597 C CA . ALA A 1 83 ? 20.864 68.567 41.091 1.00 8.50 101 ALA A CA 1
ATOM 598 C C . ALA A 1 83 ? 19.719 69.475 41.453 1.00 8.90 101 ALA A C 1
ATOM 599 O O . ALA A 1 83 ? 18.608 68.970 41.642 1.00 10.30 101 ALA A O 1
ATOM 601 N N . ASP A 1 84 ? 19.955 70.786 41.517 1.00 8.83 102 ASP A N 1
ATOM 602 C CA . ASP A 1 84 ? 18.898 71.749 41.809 1.00 9.27 102 ASP A CA 1
ATOM 603 C C . ASP A 1 84 ? 18.149 72.222 40.556 1.00 8.76 102 ASP A C 1
ATOM 604 O O . ASP A 1 84 ? 17.341 73.162 40.617 1.00 9.58 102 ASP A O 1
ATOM 609 N N . ASN A 1 85 ? 18.349 71.557 39.425 1.00 7.46 103 ASN A N 1
ATOM 610 C CA . ASN A 1 85 ? 17.702 71.942 38.173 1.00 7.49 103 ASN A CA 1
ATOM 611 C C . ASN A 1 85 ? 16.174 71.823 38.267 1.00 8.96 103 ASN A C 1
ATOM 612 O O . ASN A 1 85 ? 15.660 70.761 38.676 1.00 9.05 103 ASN A O 1
ATOM 617 N N . ALA A 1 86 ? 15.450 72.879 37.874 1.00 8.27 104 ALA A N 1
ATOM 618 C CA . ALA A 1 86 ? 13.995 72.886 38.001 1.00 7.95 104 ALA A CA 1
ATOM 619 C C . ALA A 1 86 ? 13.321 71.929 37.039 1.00 8.51 104 ALA A C 1
ATOM 620 O O . ALA A 1 86 ? 12.250 71.409 37.345 1.00 9.44 104 ALA A O 1
ATOM 622 N N . PHE A 1 87 ? 13.919 71.671 35.886 1.00 8.76 105 PHE A N 1
ATOM 623 C CA . PHE A 1 87 ? 13.291 70.825 34.872 1.00 7.99 105 PHE A CA 1
ATOM 624 C C . PHE A 1 87 ? 13.384 69.373 35.273 1.00 8.68 105 PHE A C 1
ATOM 625 O O . PHE A 1 87 ? 12.401 68.656 35.119 1.00 9.55 105 PHE A O 1
ATOM 633 N N . ILE A 1 88 ? 14.522 68.931 35.789 1.00 8.71 106 ILE A N 1
ATOM 634 C CA . ILE A 1 88 ? 14.603 67.531 36.213 1.00 9.38 106 ILE A CA 1
ATOM 635 C C . ILE A 1 88 ? 13.655 67.335 37.399 1.00 9.72 106 ILE A C 1
ATOM 636 O O . ILE A 1 88 ? 13.072 66.252 37.561 1.00 9.52 106 ILE A O 1
ATOM 641 N N . LYS A 1 89 ? 13.497 68.338 38.269 1.00 9.71 107 LYS A N 1
ATOM 642 C CA . LYS A 1 89 ? 12.547 68.184 39.375 1.00 9.73 107 LYS A CA 1
ATOM 643 C C . LYS A 1 89 ? 11.128 68.034 38.867 1.00 9.65 107 LYS A C 1
ATOM 644 O O . LYS A 1 89 ? 10.364 67.219 39.424 1.00 9.63 107 LYS A O 1
ATOM 650 N N A ARG A 1 90 ? 10.728 68.763 37.813 0.50 8.79 108 ARG A N 1
ATOM 651 N N B ARG A 1 90 ? 10.815 68.747 37.817 0.50 10.13 108 ARG A N 1
ATOM 652 C CA A ARG A 1 90 ? 9.386 68.574 37.240 0.50 8.46 108 ARG A CA 1
ATOM 653 C CA B ARG A 1 90 ? 9.521 68.670 37.280 0.50 9.44 108 ARG A CA 1
ATOM 654 C C A ARG A 1 90 ? 9.187 67.171 36.720 0.50 8.81 108 ARG A C 1
ATOM 655 C C B ARG A 1 90 ? 9.220 67.251 36.722 0.50 9.09 108 ARG A C 1
ATOM 656 O O A ARG A 1 90 ? 8.143 66.562 36.947 0.50 9.50 108 ARG A O 1
ATOM 657 O O B ARG A 1 90 ? 8.151 66.706 36.995 0.50 10.96 108 ARG A O 1
ATOM 672 N N . TYR A 1 91 ? 10.129 66.680 35.926 1.00 8.94 109 TYR A N 1
ATOM 673 C CA . TYR A 1 91 ? 9.988 65.326 35.395 1.00 9.57 109 TYR A CA 1
ATOM 674 C C . TYR A 1 91 ? 9.841 64.335 36.560 1.00 10.02 109 TYR A C 1
ATOM 675 O O . TYR A 1 91 ? 9.007 63.440 36.512 1.00 10.56 109 TYR A O 1
ATOM 684 N N . TRP A 1 92 ? 10.682 64.473 37.576 1.00 8.90 110 TRP A N 1
ATOM 685 C CA . TRP A 1 92 ? 10.617 63.601 38.746 1.00 9.38 110 TRP A CA 1
ATOM 686 C C . TRP A 1 92 ? 9.250 63.664 39.442 1.00 9.34 110 TRP A C 1
ATOM 687 O O . TRP A 1 92 ? 8.597 62.618 39.716 1.00 9.07 110 TRP A O 1
ATOM 698 N N A GLU A 1 93 ? 8.812 64.857 39.794 0.50 10.47 111 GLU A N 1
ATOM 699 N N B GLU A 1 93 ? 8.836 64.891 39.758 0.50 9.64 111 GLU A N 1
ATOM 700 C CA A GLU A 1 93 ? 7.587 64.943 40.570 0.50 11.40 111 GLU A CA 1
ATOM 701 C CA B GLU A 1 93 ? 7.608 65.165 40.507 0.50 8.02 111 GLU A CA 1
ATOM 702 C C A GLU A 1 93 ? 6.360 64.539 39.754 0.50 10.97 111 GLU A C 1
ATOM 703 C C B GLU A 1 93 ? 6.359 64.687 39.787 0.50 9.24 111 GLU A C 1
ATOM 704 O O A GLU A 1 93 ? 5.494 63.834 40.289 0.50 10.68 111 GLU A O 1
ATOM 705 O O B GLU A 1 93 ? 5.476 64.106 40.431 0.50 10.15 111 GLU A O 1
ATOM 716 N N . THR A 1 94 ? 6.264 64.924 38.485 1.00 9.46 112 THR A N 1
ATOM 717 C CA . THR A 1 94 ? 5.092 64.506 37.726 1.00 9.50 112 THR A CA 1
ATOM 718 C C . THR A 1 94 ? 5.082 62.982 37.591 1.00 8.99 112 THR A C 1
ATOM 719 O O . THR A 1 94 ? 3.995 62.354 37.629 1.00 10.26 112 THR A O 1
ATOM 723 N N . SER A 1 95 ? 6.244 62.358 37.466 1.00 9.78 113 SER A N 1
ATOM 724 C CA . SER A 1 95 ? 6.313 60.891 37.391 1.00 9.81 113 SER A CA 1
ATOM 725 C C . SER A 1 95 ? 5.764 60.259 38.646 1.00 9.09 113 SER A C 1
ATOM 726 O O . SER A 1 95 ? 4.895 59.394 38.597 1.00 9.51 113 SER A O 1
ATOM 729 N N . TYR A 1 96 ? 6.301 60.665 39.788 1.00 8.20 114 TYR A N 1
ATOM 730 C CA . TYR A 1 96 ? 5.908 60.055 41.069 1.00 8.95 114 TYR A CA 1
ATOM 731 C C . TYR A 1 96 ? 4.496 60.428 41.456 1.00 9.36 114 TYR A C 1
ATOM 732 O O . TYR A 1 96 ? 3.817 59.647 42.148 1.00 10.41 114 TYR A O 1
ATOM 741 N N . LYS A 1 97 ? 4.011 61.581 41.032 1.00 8.94 115 LYS A N 1
ATOM 742 C CA . LYS A 1 97 ? 2.597 61.926 41.262 1.00 10.21 115 LYS A CA 1
ATOM 743 C C . LYS A 1 97 ? 1.714 60.926 40.504 1.00 10.79 115 LYS A C 1
ATOM 744 O O . LYS A 1 97 ? 0.793 60.344 41.091 1.00 10.59 115 LYS A O 1
ATOM 749 N N . ARG A 1 98 ? 1.980 60.690 39.217 1.00 9.00 116 ARG A N 1
ATOM 750 C CA . ARG A 1 98 ? 1.184 59.749 38.482 1.00 10.04 116 ARG A CA 1
ATOM 751 C C . ARG A 1 98 ? 1.356 58.333 39.062 1.00 9.82 116 ARG A C 1
ATOM 752 O O . ARG A 1 98 ? 0.359 57.630 39.232 1.00 10.56 116 ARG A O 1
ATOM 760 N N . ILE A 1 99 ? 2.573 57.936 39.417 1.00 8.83 117 ILE A N 1
ATOM 761 C CA . ILE A 1 99 ? 2.795 56.623 40.002 1.00 9.20 117 ILE A CA 1
ATOM 762 C C . ILE A 1 99 ? 1.938 56.460 41.251 1.00 9.47 117 ILE A C 1
ATOM 763 O O . ILE A 1 99 ? 1.275 55.428 41.420 1.00 10.02 117 ILE A O 1
ATOM 768 N N . GLY A 1 100 ? 1.920 57.467 42.107 1.00 9.46 118 GLY A N 1
ATOM 769 C CA . GLY A 1 100 ? 1.133 57.350 43.337 1.00 10.58 118 GLY A CA 1
ATOM 770 C C . GLY A 1 100 ? -0.336 57.214 43.061 1.00 10.31 118 GLY A C 1
ATOM 771 O O . GLY A 1 100 ? -0.997 56.397 43.701 1.00 10.75 118 GLY A O 1
ATOM 772 N N . TYR A 1 101 ? -0.874 57.971 42.102 1.00 11.42 119 TYR A N 1
ATOM 773 C CA . TYR A 1 101 ? -2.285 57.817 41.756 1.00 11.39 119 TYR A CA 1
ATOM 774 C C . TYR A 1 101 ? -2.538 56.443 41.120 1.00 10.28 119 TYR A C 1
ATOM 775 O O . TYR A 1 101 ? -3.588 55.841 41.383 1.00 9.92 119 TYR A O 1
ATOM 784 N N . CYS A 1 102 ? -1.623 55.920 40.311 1.00 9.40 120 CYS A N 1
ATOM 785 C CA . CYS A 1 102 ? -1.801 54.587 39.753 1.00 9.32 120 CYS A CA 1
ATOM 786 C C . CYS A 1 102 ? -1.822 53.549 40.848 1.00 10.26 120 CYS A C 1
ATOM 787 O O . CYS A 1 102 ? -2.624 52.587 40.812 1.00 9.34 120 CYS A O 1
ATOM 790 N N . ASN A 1 103 ? -0.949 53.717 41.830 1.00 10.19 121 ASN A N 1
ATOM 791 C CA . ASN A 1 103 ? -0.899 52.774 42.957 1.00 10.07 121 ASN A CA 1
ATOM 792 C C . ASN A 1 103 ? -2.200 52.783 43.736 1.00 10.29 121 ASN A C 1
ATOM 793 O O . ASN A 1 103 ? -2.707 51.705 44.133 1.00 11.01 121 ASN A O 1
ATOM 798 N N A ARG A 1 104 ? -2.758 53.959 43.980 0.50 9.45 122 ARG A N 1
ATOM 799 N N B ARG A 1 104 ? -2.743 53.985 43.950 0.50 9.83 122 ARG A N 1
ATOM 800 C CA A ARG A 1 104 ? -4.028 54.021 44.689 0.50 9.76 122 ARG A CA 1
ATOM 801 C CA B ARG A 1 104 ? -4.030 54.174 44.626 0.50 10.43 122 ARG A CA 1
ATOM 802 C C A ARG A 1 104 ? -5.144 53.399 43.849 0.50 9.74 122 ARG A C 1
ATOM 803 C C B ARG A 1 104 ? -5.167 53.510 43.864 0.50 10.02 122 ARG A C 1
ATOM 804 O O A ARG A 1 104 ? -5.997 52.675 44.381 0.50 10.48 122 ARG A O 1
ATOM 805 O O B ARG A 1 104 ? -6.079 52.937 44.464 0.50 9.49 122 ARG A O 1
ATOM 814 N N . PHE A 1 105 ? -5.146 53.663 42.551 1.00 9.29 123 PHE A N 1
ATOM 815 C CA . PHE A 1 105 ? -6.138 53.076 41.668 1.00 10.04 123 PHE A CA 1
ATOM 816 C C . PHE A 1 105 ? -6.085 51.558 41.687 1.00 9.17 123 PHE A C 1
ATOM 817 O O . PHE A 1 105 ? -7.139 50.912 41.822 1.00 8.72 123 PHE A O 1
ATOM 825 N N . LEU A 1 106 ? -4.881 51.001 41.596 1.00 9.15 124 LEU A N 1
ATOM 826 C CA . LEU A 1 106 ? -4.692 49.547 41.527 1.00 9.09 124 LEU A CA 1
ATOM 827 C C . LEU A 1 106 ? -5.106 48.891 42.820 1.00 11.56 124 LEU A C 1
ATOM 828 O O . LEU A 1 106 ? -5.683 47.792 42.792 1.00 14.43 124 LEU A O 1
ATOM 833 N N A VAL A 1 107 ? -4.848 49.552 43.943 0.70 10.18 125 VAL A N 1
ATOM 834 N N B VAL A 1 107 ? -4.874 49.532 43.960 0.30 11.04 125 VAL A N 1
ATOM 835 C CA A VAL A 1 107 ? -5.308 49.033 45.228 0.70 10.99 125 VAL A CA 1
ATOM 836 C CA B VAL A 1 107 ? -5.334 48.942 45.230 0.30 11.01 125 VAL A CA 1
ATOM 837 C C A VAL A 1 107 ? -6.821 49.171 45.330 0.70 10.11 125 VAL A C 1
ATOM 838 C C B VAL A 1 107 ? -6.833 49.195 45.456 0.30 11.10 125 VAL A C 1
ATOM 839 O O A VAL A 1 107 ? -7.530 48.215 45.613 0.70 9.74 125 VAL A O 1
ATOM 840 O O B VAL A 1 107 ? -7.542 48.345 45.992 0.30 11.78 125 VAL A O 1
ATOM 847 N N . GLY A 1 108 ? -7.322 50.367 45.072 1.00 10.44 126 GLY A N 1
ATOM 848 C CA . GLY A 1 108 ? -8.735 50.671 45.247 1.00 11.00 126 GLY A CA 1
ATOM 849 C C . GLY A 1 108 ? -9.676 49.822 44.423 1.00 11.23 126 GLY A C 1
ATOM 850 O O . GLY A 1 108 ? -10.757 49.469 44.882 1.00 11.08 126 GLY A O 1
ATOM 851 N N . ILE A 1 109 ? -9.274 49.462 43.199 1.00 9.06 127 ILE A N 1
ATOM 852 C CA . ILE A 1 109 ? -10.151 48.707 42.304 1.00 9.94 127 ILE A CA 1
ATOM 853 C C . ILE A 1 109 ? -10.164 47.201 42.572 1.00 8.79 127 ILE A C 1
ATOM 854 O O . ILE A 1 109 ? -11.079 46.503 42.113 1.00 9.50 127 ILE A O 1
ATOM 859 N N . GLN A 1 110 ? -9.221 46.700 43.361 1.00 8.29 128 GLN A N 1
ATOM 860 C CA . GLN A 1 110 ? -9.070 45.257 43.497 1.00 9.08 128 GLN A CA 1
ATOM 861 C C . GLN A 1 110 ? -10.311 44.520 43.898 1.00 7.79 128 GLN A C 1
ATOM 862 O O . GLN A 1 110 ? -10.544 43.394 43.456 1.00 8.53 128 GLN A O 1
ATOM 868 N N . ASN A 1 111 ? -11.105 45.085 44.802 1.00 6.80 129 ASN A N 1
ATOM 869 C CA . ASN A 1 111 ? -12.257 44.392 45.327 1.00 7.04 129 ASN A CA 1
ATOM 870 C C . ASN A 1 111 ? -13.576 44.688 44.610 1.00 6.51 129 ASN A C 1
ATOM 871 O O . ASN A 1 111 ? -14.622 44.218 45.053 1.00 6.16 129 ASN A O 1
ATOM 876 N N A SER A 1 112 ? -13.508 45.469 43.530 0.50 7.45 130 SER A N 1
ATOM 877 N N B SER A 1 112 ? -13.497 45.425 43.513 0.50 7.42 130 SER A N 1
ATOM 878 C CA A SER A 1 112 ? -14.713 45.810 42.764 0.50 7.18 130 SER A CA 1
ATOM 879 C CA B SER A 1 112 ? -14.696 45.750 42.762 0.50 7.27 130 SER A CA 1
ATOM 880 C C A SER A 1 112 ? -15.156 44.645 41.891 0.50 7.57 130 SER A C 1
ATOM 881 C C B SER A 1 112 ? -15.198 44.549 41.958 0.50 7.21 130 SER A C 1
ATOM 882 O O A SER A 1 112 ? -14.328 43.797 41.514 0.50 6.29 130 SER A O 1
ATOM 883 O O B SER A 1 112 ? -14.494 43.548 41.743 0.50 4.05 130 SER A O 1
ATOM 888 N N . SER A 1 113 ? -16.444 44.634 41.529 1.00 6.65 131 SER A N 1
ATOM 889 C CA . SER A 1 113 ? -17.019 43.557 40.740 1.00 5.25 131 SER A CA 1
ATOM 890 C C . SER A 1 113 ? -16.152 43.236 39.533 1.00 4.88 131 SER A C 1
ATOM 891 O O . SER A 1 113 ? -15.685 44.110 38.828 1.00 6.97 131 SER A O 1
ATOM 894 N N . GLU A 1 114 ? -16.008 41.939 39.267 1.00 6.61 132 GLU A N 1
ATOM 895 C CA . GLU A 1 114 ? -15.240 41.522 38.115 1.00 6.37 132 GLU A CA 1
ATOM 896 C C . GLU A 1 114 ? -15.981 41.808 36.821 1.00 5.60 132 GLU A C 1
ATOM 897 O O . GLU A 1 114 ? -17.186 41.602 36.742 1.00 7.92 132 GLU A O 1
ATOM 903 N N . SER A 1 115 ? -15.235 42.234 35.828 1.00 6.04 133 SER A N 1
ATOM 904 C CA . SER A 1 115 ? -15.797 42.499 34.501 1.00 7.02 133 SER A CA 1
ATOM 905 C C . SER A 1 115 ? -14.672 42.682 33.520 1.00 6.75 133 SER A C 1
ATOM 906 O O . SER A 1 115 ? -13.521 42.921 33.877 1.00 7.09 133 SER A O 1
ATOM 909 N N . GLU A 1 116 ? -15.029 42.630 32.246 1.00 8.17 134 GLU A N 1
ATOM 910 C CA . GLU A 1 116 ? -14.000 42.910 31.222 1.00 8.30 134 GLU A CA 1
ATOM 911 C C . GLU A 1 116 ? -13.468 44.328 31.366 1.00 7.74 134 GLU A C 1
ATOM 912 O O . GLU A 1 116 ? -12.285 44.577 31.146 1.00 8.09 134 GLU A O 1
ATOM 918 N N . LYS A 1 117 ? -14.335 45.284 31.713 1.00 8.11 135 LYS A N 1
ATOM 919 C CA . LYS A 1 117 ? -13.914 46.664 31.870 1.00 9.33 135 LYS A CA 1
ATOM 920 C C . LYS A 1 117 ? -12.929 46.795 33.036 1.00 8.09 135 LYS A C 1
ATOM 921 O O . LYS A 1 117 ? -11.928 47.496 32.924 1.00 8.47 135 LYS A O 1
ATOM 927 N N . LYS A 1 118 ? -13.221 46.124 34.148 1.00 7.75 136 LYS A N 1
ATOM 928 C CA . LYS A 1 118 ? -12.279 46.160 35.283 1.00 7.56 136 LYS A CA 1
ATOM 929 C C . LYS A 1 118 ? -10.892 45.633 34.862 1.00 7.28 136 LYS A C 1
ATOM 930 O O . LYS A 1 118 ? -9.860 46.267 35.137 1.00 7.87 136 LYS A O 1
ATOM 936 N N . THR A 1 119 ? -10.879 44.493 34.186 1.00 7.05 137 THR A N 1
ATOM 937 C CA . THR A 1 119 ? -9.620 43.895 33.756 1.00 8.08 137 THR A CA 1
ATOM 938 C C . THR A 1 119 ? -8.849 44.809 32.798 1.00 8.53 137 THR A C 1
ATOM 939 O O . THR A 1 119 ? -7.619 44.968 32.903 1.00 9.35 137 THR A O 1
ATOM 943 N N . ARG A 1 120 ? -9.577 45.445 31.898 1.00 8.27 138 ARG A N 1
ATOM 944 C CA . ARG A 1 120 ? -8.964 46.416 30.996 1.00 7.74 138 ARG A CA 1
ATOM 945 C C . ARG A 1 120 ? -8.383 47.592 31.753 1.00 8.09 138 ARG A C 1
ATOM 946 O O . ARG A 1 120 ? -7.239 47.992 31.519 1.00 8.80 138 ARG A O 1
ATOM 962 N N . ILE A 1 122 ? -7.390 47.904 34.846 1.00 8.23 140 ILE A N 1
ATOM 963 C CA . ILE A 1 122 ? -6.210 47.505 35.598 1.00 8.61 140 ILE A CA 1
ATOM 964 C C . ILE A 1 122 ? -5.009 47.500 34.656 1.00 8.99 140 ILE A C 1
ATOM 965 O O . ILE A 1 122 ? -3.951 48.007 34.980 1.00 8.59 140 ILE A O 1
ATOM 970 N N . ALA A 1 123 ? -5.176 46.902 33.472 1.00 9.05 141 ALA A N 1
ATOM 971 C CA . ALA A 1 123 ? -4.090 46.920 32.485 1.00 9.55 141 ALA A CA 1
ATOM 972 C C . ALA A 1 123 ? -3.694 48.335 32.072 1.00 9.85 141 ALA A C 1
ATOM 973 O O . ALA A 1 123 ? -2.495 48.630 31.893 1.00 8.99 141 ALA A O 1
ATOM 975 N N . GLU A 1 124 ? -4.661 49.233 31.911 1.00 8.13 142 GLU A N 1
ATOM 976 C CA . GLU A 1 124 ? -4.358 50.623 31.556 1.00 8.06 142 GLU A CA 1
ATOM 977 C C . GLU A 1 124 ? -3.565 51.292 32.649 1.00 8.81 142 GLU A C 1
ATOM 978 O O . GLU A 1 124 ? -2.593 51.985 32.362 1.00 9.20 142 GLU A O 1
ATOM 984 N N . ALA A 1 125 ? -3.977 51.113 33.896 1.00 8.97 143 ALA A N 1
ATOM 985 C CA . ALA A 1 125 ? -3.244 51.695 35.015 1.00 8.32 143 ALA A CA 1
ATOM 986 C C . ALA A 1 125 ? -1.837 51.139 35.111 1.00 8.54 143 ALA A C 1
ATOM 987 O O . ALA A 1 125 ? -0.882 51.885 35.394 1.00 9.38 143 ALA A O 1
ATOM 989 N N . ARG A 1 126 ? -1.676 49.842 34.866 1.00 8.37 144 ARG A N 1
ATOM 990 C CA . ARG A 1 126 ? -0.331 49.257 34.892 1.00 7.59 144 ARG A CA 1
ATOM 991 C C . ARG A 1 126 ? 0.541 49.787 33.752 1.00 8.15 144 ARG A C 1
ATOM 992 O O . ARG A 1 126 ? 1.719 50.046 33.938 1.00 8.66 144 ARG A O 1
ATOM 1000 N N . PHE A 1 127 ? -0.046 49.930 32.575 1.00 9.93 145 PHE A N 1
ATOM 1001 C CA . PHE A 1 127 ? 0.687 50.505 31.450 1.00 7.92 145 PHE A CA 1
ATOM 1002 C C . PHE A 1 127 ? 1.163 51.894 31.788 1.00 8.53 145 PHE A C 1
ATOM 1003 O O . PHE A 1 127 ? 2.329 52.217 31.629 1.00 8.89 145 PHE A O 1
ATOM 1011 N N . LEU A 1 128 ? 0.254 52.732 32.263 1.00 8.66 146 LEU A N 1
ATOM 1012 C CA . LEU A 1 128 ? 0.589 54.114 32.591 1.00 8.42 146 LEU A CA 1
ATOM 1013 C C . LEU A 1 128 ? 1.654 54.189 33.684 1.00 9.17 146 LEU A C 1
ATOM 1014 O O . LEU A 1 128 ? 2.615 54.951 33.549 1.00 9.82 146 LEU A O 1
ATOM 1019 N N . ARG A 1 129 ? 1.529 53.388 34.739 1.00 7.75 147 ARG A N 1
ATOM 1020 C CA . ARG A 1 129 ? 2.529 53.390 35.791 1.00 8.78 147 ARG A CA 1
ATOM 1021 C C . ARG A 1 129 ? 3.883 52.951 35.249 1.00 9.93 147 ARG A C 1
ATOM 1022 O O . ARG A 1 129 ? 4.933 53.551 35.555 1.00 9.11 147 ARG A O 1
ATOM 1030 N N . ALA A 1 130 ? 3.889 51.902 34.449 1.00 8.74 148 ALA A N 1
ATOM 1031 C CA . ALA A 1 130 ? 5.140 51.408 33.908 1.00 8.27 148 ALA A CA 1
ATOM 1032 C C . ALA A 1 130 ? 5.834 52.392 32.967 1.00 9.14 148 ALA A C 1
ATOM 1033 O O . ALA A 1 130 ? 7.071 52.456 32.972 1.00 8.71 148 ALA A O 1
ATOM 1035 N N . THR A 1 131 ? 5.066 53.170 32.213 1.00 9.36 149 THR A N 1
ATOM 1036 C CA . THR A 1 131 ? 5.699 54.173 31.379 1.00 7.64 149 THR A CA 1
ATOM 1037 C C . THR A 1 131 ? 6.470 55.169 32.233 1.00 7.93 149 THR A C 1
ATOM 1038 O O . THR A 1 131 ? 7.526 55.618 31.830 1.00 9.24 149 THR A O 1
ATOM 1042 N N . GLN A 1 132 ? 5.991 55.504 33.418 1.00 7.98 150 GLN A N 1
ATOM 1043 C CA . GLN A 1 132 ? 6.717 56.466 34.247 1.00 8.76 150 GLN A CA 1
ATOM 1044 C C . GLN A 1 132 ? 8.040 55.896 34.691 1.00 8.69 150 GLN A C 1
ATOM 1045 O O . GLN A 1 132 ? 9.043 56.598 34.654 1.00 9.07 150 GLN A O 1
ATOM 1051 N N . TYR A 1 133 ? 8.060 54.633 35.124 1.00 9.54 151 TYR A N 1
ATOM 1052 C CA . TYR A 1 133 ? 9.307 53.996 35.509 1.00 9.05 151 TYR A CA 1
ATOM 1053 C C . TYR A 1 133 ? 10.244 53.841 34.294 1.00 10.21 151 TYR A C 1
ATOM 1054 O O . TYR A 1 133 ? 11.439 53.926 34.449 1.00 9.61 151 TYR A O 1
ATOM 1063 N N . PHE A 1 134 ? 9.698 53.619 33.098 1.00 8.26 152 PHE A N 1
ATOM 1064 C CA . PHE A 1 134 ? 10.491 53.527 31.888 1.00 8.60 152 PHE A CA 1
ATOM 1065 C C . PHE A 1 134 ? 11.271 54.814 31.657 1.00 8.52 152 PHE A C 1
ATOM 1066 O O . PHE A 1 134 ? 12.481 54.768 31.405 1.00 8.17 152 PHE A O 1
ATOM 1074 N N . TYR A 1 135 ? 10.608 55.939 31.746 1.00 8.80 153 TYR A N 1
ATOM 1075 C CA . TYR A 1 135 ? 11.303 57.206 31.574 1.00 7.84 153 TYR A CA 1
ATOM 1076 C C . TYR A 1 135 ? 12.234 57.544 32.764 1.00 7.96 153 TYR A C 1
ATOM 1077 O O . TYR A 1 135 ? 13.357 57.978 32.560 1.00 8.60 153 TYR A O 1
ATOM 1086 N N . LEU A 1 136 ? 11.796 57.307 33.997 1.00 8.26 154 LEU A N 1
ATOM 1087 C CA . LEU A 1 136 ? 12.710 57.491 35.128 1.00 8.82 154 LEU A CA 1
ATOM 1088 C C . LEU A 1 136 ? 13.977 56.671 34.973 1.00 8.38 154 LEU A C 1
ATOM 1089 O O . LEU A 1 136 ? 15.091 57.144 35.217 1.00 8.70 154 LEU A O 1
ATOM 1094 N N . ALA A 1 137 ? 13.815 55.407 34.621 1.00 8.66 155 ALA A N 1
ATOM 1095 C CA . ALA A 1 137 ? 14.934 54.483 34.415 1.00 9.11 155 ALA A CA 1
ATOM 1096 C C . ALA A 1 137 ? 15.820 54.883 33.233 1.00 8.42 155 ALA A C 1
ATOM 1097 O O . ALA A 1 137 ? 16.997 54.566 33.240 1.00 9.61 155 ALA A O 1
ATOM 1099 N N . SER A 1 138 ? 15.256 55.565 32.236 1.00 8.91 156 SER A N 1
ATOM 1100 C CA . SER A 1 138 ? 16.057 56.021 31.123 1.00 7.79 156 SER A CA 1
ATOM 1101 C C . SER A 1 138 ? 17.045 57.115 31.515 1.00 9.72 156 SER A C 1
ATOM 1102 O O . SER A 1 138 ? 18.158 57.178 30.969 1.00 9.48 156 SER A O 1
ATOM 1105 N N . TYR A 1 139 ? 16.666 57.974 32.458 1.00 9.26 157 TYR A N 1
ATOM 1106 C CA . TYR A 1 139 ? 17.427 59.187 32.716 1.00 7.81 157 TYR A CA 1
ATOM 1107 C C . TYR A 1 139 ? 18.021 59.272 34.116 1.00 8.36 157 TYR A C 1
ATOM 1108 O O . TYR A 1 139 ? 19.217 59.555 34.255 1.00 9.42 157 TYR A O 1
ATOM 1117 N N . PHE A 1 140 ? 17.207 59.068 35.159 1.00 7.72 158 PHE A N 1
ATOM 1118 C CA . PHE A 1 140 ? 17.736 59.013 36.520 1.00 8.19 158 PHE A CA 1
ATOM 1119 C C . PHE A 1 140 ? 18.355 57.637 36.839 1.00 8.93 158 PHE A C 1
ATOM 1120 O O . PHE A 1 140 ? 19.233 57.523 37.688 1.00 9.80 158 PHE A O 1
ATOM 1128 N N . LYS A 1 141 ? 17.846 56.588 36.195 1.00 9.37 159 LYS A N 1
ATOM 1129 C CA . LYS A 1 141 ? 18.374 55.219 36.232 1.00 8.83 159 LYS A CA 1
ATOM 1130 C C . LYS A 1 141 ? 18.089 54.445 37.503 1.00 10.04 159 LYS A C 1
ATOM 1131 O O . LYS A 1 141 ? 17.377 53.450 37.430 1.00 10.97 159 LYS A O 1
ATOM 1137 N N . ASN A 1 142 ? 18.632 54.872 38.639 1.00 10.50 160 ASN A N 1
ATOM 1138 C CA . ASN A 1 142 ? 18.499 54.140 39.901 1.00 10.01 160 ASN A CA 1
ATOM 1139 C C . ASN A 1 142 ? 17.603 54.989 40.778 1.00 10.14 160 ASN A C 1
ATOM 1140 O O . ASN A 1 142 ? 18.012 56.028 41.254 1.00 11.15 160 ASN A O 1
ATOM 1145 N N . VAL A 1 143 ? 16.372 54.546 40.967 1.00 9.80 161 VAL A N 1
ATOM 1146 C CA . VAL A 1 143 ? 15.345 55.333 41.653 1.00 10.53 161 VAL A CA 1
ATOM 1147 C C . VAL A 1 143 ? 14.462 54.417 42.479 1.00 9.21 161 VAL A C 1
ATOM 1148 O O . VAL A 1 143 ? 14.462 53.189 42.294 1.00 9.18 161 VAL A O 1
ATOM 1152 N N . PRO A 1 144 ? 13.696 54.962 43.429 1.00 8.60 162 PRO A N 1
ATOM 1153 C CA . PRO A 1 144 ? 12.770 54.107 44.166 1.00 9.20 162 PRO A CA 1
ATOM 1154 C C . PRO A 1 144 ? 11.692 53.477 43.302 1.00 10.05 162 PRO A C 1
ATOM 1155 O O . PRO A 1 144 ? 11.069 54.160 42.458 1.00 10.56 162 PRO A O 1
ATOM 1159 N N . LEU A 1 145 ? 11.488 52.174 43.477 1.00 9.88 163 LEU A N 1
ATOM 1160 C CA . LEU A 1 145 ? 10.453 51.441 42.784 1.00 10.28 163 LEU A CA 1
ATOM 1161 C C . LEU A 1 145 ? 9.324 51.269 43.786 1.00 11.82 163 LEU A C 1
ATOM 1162 O O . LEU A 1 145 ? 9.361 50.403 44.665 1.00 13.56 163 LEU A O 1
ATOM 1167 N N . VAL A 1 146 ? 8.352 52.154 43.700 1.00 12.11 164 VAL A N 1
ATOM 1168 C CA . VAL A 1 146 ? 7.222 52.205 44.618 1.00 12.70 164 VAL A CA 1
ATOM 1169 C C . VAL A 1 146 ? 5.981 51.662 43.930 1.00 12.84 164 VAL A C 1
ATOM 1170 O O . VAL A 1 146 ? 5.527 52.152 42.892 1.00 10.93 164 VAL A O 1
ATOM 1174 N N . GLU A 1 147 ? 5.397 50.641 44.528 1.00 11.79 165 GLU A N 1
ATOM 1175 C CA . GLU A 1 147 ? 4.179 49.989 44.044 1.00 12.92 165 GLU A CA 1
ATOM 1176 C C . GLU A 1 147 ? 3.002 50.103 44.997 1.00 13.51 165 GLU A C 1
ATOM 1177 O O . GLU A 1 147 ? 1.858 49.959 44.597 1.00 15.02 165 GLU A O 1
ATOM 1183 N N . ASN A 1 148 ? 3.293 50.327 46.268 1.00 14.73 166 ASN A N 1
ATOM 1184 C CA . ASN A 1 148 ? 2.280 50.405 47.309 1.00 14.98 166 ASN A CA 1
ATOM 1185 C C . ASN A 1 148 ? 1.969 51.836 47.680 1.00 16.01 166 ASN A C 1
ATOM 1186 O O . ASN A 1 148 ? 2.768 52.738 47.418 1.00 17.50 166 ASN A O 1
ATOM 1191 N N . VAL A 1 149 ? 0.794 52.049 48.261 1.00 15.48 167 VAL A N 1
ATOM 1192 C CA . VAL A 1 149 ? 0.380 53.352 48.712 1.00 17.20 167 VAL A CA 1
ATOM 1193 C C . VAL A 1 149 ? 1.157 53.636 49.999 1.00 18.43 167 VAL A C 1
ATOM 1194 O O . VAL A 1 149 ? 1.130 52.844 50.942 1.00 18.72 167 VAL A O 1
ATOM 1198 N N . LEU A 1 150 ? 1.907 54.740 49.998 1.00 17.42 168 LEU A N 1
ATOM 1199 C CA . LEU A 1 150 ? 2.717 55.130 51.119 1.00 18.99 168 LEU A CA 1
ATOM 1200 C C . LEU A 1 150 ? 2.198 56.431 51.746 1.00 17.89 168 LEU A C 1
ATOM 1201 O O . LEU A 1 150 ? 1.623 57.299 51.072 1.00 22.59 168 LEU A O 1
ATOM 1206 N N . THR A 1 151 ? 2.444 56.578 53.027 1.00 20.94 169 THR A N 1
ATOM 1207 C CA . THR A 1 151 ? 2.194 57.823 53.714 1.00 22.80 169 THR A CA 1
ATOM 1208 C C . THR A 1 151 ? 3.314 58.764 53.326 1.00 24.01 169 THR A C 1
ATOM 1209 O O . THR A 1 151 ? 4.314 58.337 52.722 1.00 23.11 169 THR A O 1
ATOM 1213 N N . GLY A 1 152 ? 3.178 60.039 53.674 1.00 25.82 170 GLY A N 1
ATOM 1214 C CA . GLY A 1 152 ? 4.227 61.009 53.361 1.00 26.12 170 GLY A CA 1
ATOM 1215 C C . GLY A 1 152 ? 5.556 60.596 53.972 1.00 26.37 170 GLY A C 1
ATOM 1216 O O . GLY A 1 152 ? 6.595 60.665 53.316 1.00 28.01 170 GLY A O 1
ATOM 1217 N N . GLU A 1 153 ? 5.529 60.146 55.225 1.00 26.41 171 GLU A N 1
ATOM 1218 C CA . GLU A 1 153 ? 6.744 59.724 55.919 1.00 27.82 171 GLU A CA 1
ATOM 1219 C C . GLU A 1 153 ? 7.430 58.538 55.257 1.00 26.91 171 GLU A C 1
ATOM 1220 O O . GLU A 1 153 ? 8.657 58.546 55.075 1.00 27.47 171 GLU A O 1
ATOM 1222 N N A GLU A 1 154 ? 6.635 57.536 54.904 0.50 23.39 172 GLU A N 1
ATOM 1223 N N B GLU A 1 154 ? 6.664 57.492 54.930 0.50 25.13 172 GLU A N 1
ATOM 1224 C CA A GLU A 1 154 ? 7.133 56.335 54.246 0.50 20.48 172 GLU A CA 1
ATOM 1225 C CA B GLU A 1 154 ? 7.243 56.310 54.261 0.50 23.33 172 GLU A CA 1
ATOM 1226 C C A GLU A 1 154 ? 7.830 56.684 52.935 0.50 18.78 172 GLU A C 1
ATOM 1227 C C B GLU A 1 154 ? 7.871 56.695 52.923 0.50 20.45 172 GLU A C 1
ATOM 1228 O O A GLU A 1 154 ? 8.900 56.155 52.619 0.50 18.89 172 GLU A O 1
ATOM 1229 O O B GLU A 1 154 ? 8.936 56.184 52.565 0.50 20.37 172 GLU A O 1
ATOM 1240 N N . ALA A 1 155 ? 7.212 57.593 52.195 1.00 20.50 173 ALA A N 1
ATOM 1241 C CA . ALA A 1 155 ? 7.732 58.062 50.919 1.00 19.67 173 ALA A CA 1
ATOM 1242 C C . ALA A 1 155 ? 9.094 58.749 51.082 1.00 20.08 173 ALA A C 1
ATOM 1243 O O . ALA A 1 155 ? 9.921 58.731 50.164 1.00 19.28 173 ALA A O 1
ATOM 1245 N N . ASN A 1 156 ? 9.338 59.337 52.254 1.00 19.41 174 ASN A N 1
ATOM 1246 C CA . ASN A 1 156 ? 10.599 60.047 52.515 1.00 18.72 174 ASN A CA 1
ATOM 1247 C C . ASN A 1 156 ? 11.749 59.126 52.951 1.00 17.77 174 ASN A C 1
ATOM 1248 O O . ASN A 1 156 ? 12.873 59.597 53.169 1.00 17.77 174 ASN A O 1
ATOM 1253 N N . ASN A 1 157 ? 11.506 57.817 53.029 1.00 17.30 175 ASN A N 1
ATOM 1254 C CA . ASN A 1 157 ? 12.517 56.852 53.450 1.00 18.43 175 ASN A CA 1
ATOM 1255 C C . ASN A 1 157 ? 12.720 55.657 52.528 1.00 17.39 175 ASN A C 1
ATOM 1256 O O . ASN A 1 157 ? 13.430 54.716 52.866 1.00 18.52 175 ASN A O 1
ATOM 1261 N N . VAL A 1 158 ? 12.148 55.723 51.335 1.00 14.72 176 VAL A N 1
ATOM 1262 C CA . VAL A 1 158 ? 12.354 54.660 50.353 1.00 13.28 176 VAL A CA 1
ATOM 1263 C C . VAL A 1 158 ? 13.812 54.585 49.902 1.00 14.34 176 VAL A C 1
ATOM 1264 O O . VAL A 1 158 ? 14.555 55.559 50.027 1.00 13.69 176 VAL A O 1
ATOM 1268 N N . THR A 1 159 ? 14.222 53.426 49.386 1.00 11.74 177 THR A N 1
ATOM 1269 C CA . THR A 1 159 ? 15.560 53.189 48.879 1.00 12.30 177 THR A CA 1
ATOM 1270 C C . THR A 1 159 ? 15.529 53.089 47.348 1.00 11.90 177 THR A C 1
ATOM 1271 O O . THR A 1 159 ? 14.444 52.907 46.768 1.00 13.36 177 THR A O 1
ATOM 1275 N N . LYS A 1 160 ? 16.681 53.238 46.710 1.00 12.48 178 LYS A N 1
ATOM 1276 C CA . LYS A 1 160 ? 16.778 53.101 45.262 1.00 12.29 178 LYS A CA 1
ATOM 1277 C C . LYS A 1 160 ? 16.767 51.634 44.826 1.00 14.04 178 LYS A C 1
ATOM 1278 O O . LYS A 1 160 ? 17.288 50.752 45.538 1.00 13.18 178 LYS A O 1
ATOM 1284 N N . THR A 1 161 ? 16.193 51.384 43.654 1.00 11.00 179 THR A N 1
ATOM 1285 C CA . THR A 1 161 ? 16.245 50.106 42.978 1.00 9.84 179 THR A CA 1
ATOM 1286 C C . THR A 1 161 ? 17.108 50.364 41.754 1.00 11.55 179 THR A C 1
ATOM 1287 O O . THR A 1 161 ? 17.029 51.459 41.177 1.00 10.58 179 THR A O 1
ATOM 1291 N N . SER A 1 162 ? 17.959 49.413 41.376 1.00 10.45 180 SER A N 1
ATOM 1292 C CA . SER A 1 162 ? 18.811 49.609 40.226 1.00 10.14 180 SER A CA 1
ATOM 1293 C C . SER A 1 162 ? 18.057 49.708 38.910 1.00 9.54 180 SER A C 1
ATOM 1294 O O . SER A 1 162 ? 16.957 49.192 38.750 1.00 10.39 180 SER A O 1
ATOM 1297 N N . GLN A 1 163 ? 18.692 50.357 37.949 1.00 9.61 181 GLN A N 1
ATOM 1298 C CA . GLN A 1 163 ? 18.117 50.456 36.621 1.00 9.24 181 GLN A CA 1
ATOM 1299 C C . GLN A 1 163 ? 17.788 49.076 36.075 1.00 9.54 181 GLN A C 1
ATOM 1300 O O . GLN A 1 163 ? 16.713 48.864 35.521 1.00 10.25 181 GLN A O 1
ATOM 1306 N N . ALA A 1 164 ? 18.697 48.120 36.249 1.00 8.80 182 ALA A N 1
ATOM 1307 C CA . ALA A 1 164 ? 18.451 46.783 35.691 1.00 9.67 182 ALA A CA 1
ATOM 1308 C C . ALA A 1 164 ? 17.208 46.166 36.289 1.00 10.00 182 ALA A C 1
ATOM 1309 O O . ALA A 1 164 ? 16.395 45.568 35.572 1.00 10.29 182 ALA A O 1
ATOM 1311 N N . ASP A 1 165 ? 17.016 46.306 37.598 1.00 10.73 183 ASP A N 1
ATOM 1312 C CA . ASP A 1 165 ? 15.842 45.751 38.265 1.00 10.27 183 ASP A CA 1
ATOM 1313 C C . ASP A 1 165 ? 14.557 46.482 37.868 1.00 8.76 183 ASP A C 1
ATOM 1314 O O . ASP A 1 165 ? 13.512 45.858 37.694 1.00 9.84 183 ASP A O 1
ATOM 1319 N N . ILE A 1 166 ? 14.631 47.803 37.686 1.00 8.99 184 ILE A N 1
ATOM 1320 C CA . ILE A 1 166 ? 13.452 48.546 37.233 1.00 9.82 184 ILE A CA 1
ATOM 1321 C C . ILE A 1 166 ? 13.059 48.103 35.815 1.00 8.76 184 ILE A C 1
ATOM 1322 O O . ILE A 1 166 ? 11.873 47.890 35.521 1.00 9.73 184 ILE A O 1
ATOM 1327 N N . LEU A 1 167 ? 14.043 47.967 34.924 1.00 9.17 185 LEU A N 1
ATOM 1328 C CA . LEU A 1 167 ? 13.733 47.561 33.565 1.00 7.76 185 LEU A CA 1
ATOM 1329 C C . LEU A 1 167 ? 13.142 46.136 33.523 1.00 10.06 185 LEU A C 1
ATOM 1330 O O . LEU A 1 167 ? 12.212 45.872 32.751 1.00 9.96 185 LEU A O 1
ATOM 1335 N N . LYS A 1 168 ? 13.644 45.218 34.346 1.00 9.83 186 LYS A N 1
ATOM 1336 C CA . LYS A 1 168 ? 13.059 43.883 34.412 1.00 11.39 186 LYS A CA 1
ATOM 1337 C C . LYS A 1 168 ? 11.599 43.951 34.862 1.00 10.58 186 LYS A C 1
ATOM 1338 O O . LYS A 1 168 ? 10.750 43.203 34.362 1.00 9.70 186 LYS A O 1
ATOM 1342 N N . TRP A 1 169 ? 11.313 44.795 35.859 1.00 9.05 187 TRP A N 1
ATOM 1343 C CA . TRP A 1 16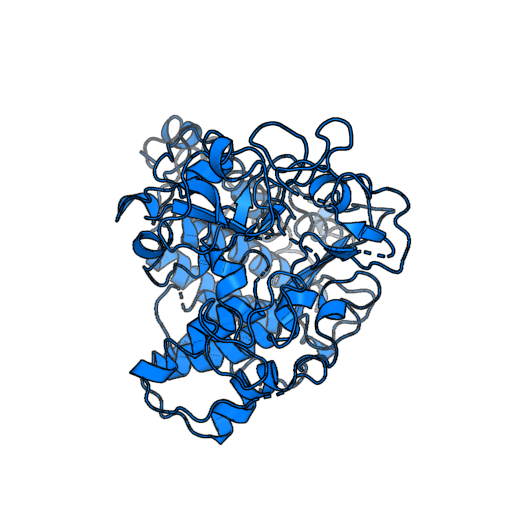9 ? 9.953 44.990 36.329 1.00 8.86 187 TRP A CA 1
ATOM 1344 C C . TRP A 1 169 ? 9.084 45.576 35.214 1.00 11.04 187 TRP A C 1
ATOM 1345 O O . TRP A 1 169 ? 7.934 45.158 35.010 1.00 9.94 187 TRP A O 1
ATOM 1356 N N . CYS A 1 170 ? 9.626 46.539 34.476 1.00 9.62 188 CYS A N 1
ATOM 1357 C CA . CYS A 1 170 ? 8.883 47.140 33.363 1.00 9.24 188 CYS A CA 1
ATOM 1358 C C . CYS A 1 170 ? 8.547 46.091 32.313 1.00 8.56 188 CYS A C 1
ATOM 1359 O O . CYS A 1 170 ? 7.468 46.109 31.756 1.00 9.38 188 CYS A O 1
ATOM 1362 N N . VAL A 1 171 ? 9.466 45.175 32.030 1.00 9.37 189 VAL A N 1
ATOM 1363 C CA . VAL A 1 171 ? 9.156 44.087 31.089 1.00 9.13 189 VAL A CA 1
ATOM 1364 C C . VAL A 1 171 ? 7.932 43.304 31.563 1.00 10.14 189 VAL A C 1
ATOM 1365 O O . VAL A 1 171 ? 6.986 43.071 30.801 1.00 9.98 189 VAL A O 1
ATOM 1369 N N . THR A 1 172 ? 7.925 42.920 32.839 1.00 9.39 190 THR A N 1
ATOM 1370 C CA . THR A 1 172 ? 6.814 42.160 33.384 1.00 11.17 190 THR A CA 1
ATOM 1371 C C . THR A 1 172 ? 5.525 42.966 33.284 1.00 9.36 190 THR A C 1
ATOM 1372 O O . THR A 1 172 ? 4.474 42.435 32.865 1.00 10.51 190 THR A O 1
ATOM 1376 N N . GLU A 1 173 ? 5.562 44.226 33.674 1.00 8.67 191 GLU A N 1
ATOM 1377 C CA . GLU A 1 173 ? 4.377 45.066 33.667 1.00 9.16 191 GLU A CA 1
ATOM 1378 C C . GLU A 1 173 ? 3.836 45.355 32.267 1.00 8.96 191 GLU A C 1
ATOM 1379 O O . GLU A 1 173 ? 2.625 45.283 32.042 1.00 9.50 191 GLU A O 1
ATOM 1385 N N . PHE A 1 174 ? 4.696 45.702 31.317 1.00 8.77 192 PHE A N 1
ATOM 1386 C CA . PHE A 1 174 ? 4.220 45.963 29.954 1.00 8.66 192 PHE A CA 1
ATOM 1387 C C . PHE A 1 174 ? 3.690 44.698 29.319 1.00 8.96 192 PHE A C 1
ATOM 1388 O O . PHE A 1 174 ? 2.701 44.758 28.560 1.00 9.15 192 PHE A O 1
ATOM 1396 N N . THR A 1 175 ? 4.306 43.552 29.625 1.00 8.87 193 THR A N 1
ATOM 1397 C CA . THR A 1 175 ? 3.829 42.288 29.074 1.00 9.17 193 THR A CA 1
ATOM 1398 C C . THR A 1 175 ? 2.417 41.949 29.595 1.00 9.42 193 THR A C 1
ATOM 1399 O O . THR A 1 175 ? 1.521 41.590 28.836 1.00 10.14 193 THR A O 1
ATOM 1403 N N . ALA A 1 176 ? 2.238 42.103 30.904 1.00 9.57 194 ALA A N 1
ATOM 1404 C CA . ALA A 1 176 ? 0.945 41.863 31.539 1.00 9.50 194 ALA A CA 1
ATOM 1405 C C . ALA A 1 176 ? -0.112 42.850 31.084 1.00 11.91 194 ALA A C 1
ATOM 1406 O O . ALA A 1 176 ? -1.271 42.489 30.849 1.00 12.80 194 ALA A O 1
ATOM 1408 N N . ALA A 1 177 ? 0.259 44.106 30.947 1.00 9.75 195 ALA A N 1
ATOM 1409 C CA . ALA A 1 177 ? -0.669 45.103 30.433 1.00 10.18 195 ALA A CA 1
ATOM 1410 C C . ALA A 1 177 ? -1.078 44.780 29.004 1.00 11.05 195 ALA A C 1
ATOM 1411 O O . ALA A 1 177 ? -2.274 44.774 28.682 1.00 10.00 195 ALA A O 1
ATOM 1413 N N . ALA A 1 178 ? -0.118 44.500 28.120 1.00 9.78 196 ALA A N 1
ATOM 1414 C CA . ALA A 1 178 ? -0.459 44.173 26.748 1.00 10.27 196 ALA A CA 1
ATOM 1415 C C . ALA A 1 178 ? -1.477 43.047 26.660 1.00 10.39 196 ALA A C 1
ATOM 1416 O O . ALA A 1 178 ? -2.396 43.132 25.844 1.00 11.38 196 ALA A O 1
ATOM 1418 N N . ALA A 1 179 ? -1.308 41.996 27.466 1.00 9.42 197 ALA A N 1
ATOM 1419 C CA . ALA A 1 179 ? -2.190 40.848 27.408 1.00 10.19 197 ALA A CA 1
ATOM 1420 C C . ALA A 1 179 ? -3.648 41.219 27.602 1.00 11.60 197 ALA A C 1
ATOM 1421 O O . ALA A 1 179 ? -4.506 40.567 27.032 1.00 12.17 197 ALA A O 1
ATOM 1423 N N . ASP A 1 180 ? -3.915 42.242 28.420 1.00 9.06 198 ASP A N 1
ATOM 1424 C CA . ASP A 1 180 ? -5.295 42.612 28.784 1.00 10.64 198 ASP A CA 1
ATOM 1425 C C . ASP A 1 180 ? -5.782 43.927 28.212 1.00 11.83 198 ASP A C 1
ATOM 1426 O O . ASP A 1 180 ? -6.843 44.401 28.593 1.00 14.19 198 ASP A O 1
ATOM 1431 N N . LEU A 1 181 ? -5.037 44.489 27.269 1.00 9.17 199 LEU A N 1
ATOM 1432 C CA . LEU A 1 181 ? -5.491 45.678 26.571 1.00 9.92 199 LEU A CA 1
ATOM 1433 C C . LEU A 1 181 ? -6.065 45.264 25.222 1.00 9.68 199 LEU A C 1
ATOM 1434 O O . LEU A 1 181 ? -5.547 44.319 24.594 1.00 10.06 199 LEU A O 1
ATOM 1439 N N . PRO A 1 182 ? -7.090 45.974 24.748 1.00 9.83 200 PRO A N 1
ATOM 1440 C CA . PRO A 1 182 ? -7.597 45.648 23.412 1.00 9.21 200 PRO A CA 1
ATOM 1441 C C . PRO A 1 182 ? -6.585 45.932 22.331 1.00 8.26 200 PRO A C 1
ATOM 1442 O O . PRO A 1 182 ? -5.805 46.882 22.423 1.00 9.00 200 PRO A O 1
ATOM 1446 N N . ARG A 1 183 ? -6.637 45.132 21.281 1.00 7.61 201 ARG A N 1
ATOM 1447 C CA . ARG A 1 183 ? -5.813 45.385 20.106 1.00 7.81 201 ARG A CA 1
ATOM 1448 C C . ARG A 1 183 ? -6.261 46.676 19.469 1.00 8.40 201 ARG A C 1
ATOM 1449 O O . ARG A 1 183 ? -7.411 47.087 19.574 1.00 9.10 201 ARG A O 1
ATOM 1457 N N . PHE A 1 184 ? -5.334 47.296 18.747 1.00 7.49 202 PHE A N 1
ATOM 1458 C CA . PHE A 1 184 ? -5.537 48.569 18.039 1.00 7.62 202 PHE A CA 1
ATOM 1459 C C . PHE A 1 184 ? -6.789 48.542 17.169 1.00 8.73 202 PHE A C 1
ATOM 1460 O O . PHE A 1 184 ? -7.598 49.503 17.189 1.00 9.98 202 PHE A O 1
ATOM 1468 N N . SER A 1 185 ? -7.013 47.444 16.438 1.00 8.55 203 SER A N 1
ATOM 1469 C CA . SER A 1 185 ? -8.169 47.387 15.535 1.00 9.93 203 SER A CA 1
ATOM 1470 C C . SER A 1 185 ? -9.511 47.432 16.277 1.00 11.82 203 SER A C 1
ATOM 1471 O O . SER A 1 185 ? -10.537 47.716 15.667 1.00 12.70 203 SER A O 1
ATOM 1474 N N . ALA A 1 186 ? -9.514 47.099 17.565 1.00 10.42 204 ALA A N 1
ATOM 1475 C CA . ALA A 1 186 ? -10.714 47.118 18.395 1.00 11.09 204 ALA A CA 1
ATOM 1476 C C . ALA A 1 186 ? -10.975 48.422 19.136 1.00 12.24 204 ALA A C 1
ATOM 1477 O O . ALA A 1 186 ? -11.934 48.488 19.891 1.00 15.51 204 ALA A O 1
ATOM 1479 N N . ILE A 1 187 ? -10.110 49.418 18.974 1.00 12.64 205 ILE A N 1
ATOM 1480 C CA . ILE A 1 187 ? -10.280 50.714 19.617 1.00 12.45 205 ILE A CA 1
ATOM 1481 C C . ILE A 1 187 ? -11.184 51.602 18.744 1.00 13.59 205 ILE A C 1
ATOM 1482 O O . ILE A 1 187 ? -10.756 52.026 17.687 1.00 14.60 205 ILE A O 1
ATOM 1487 N N . PRO A 1 188 ? -12.427 51.882 19.183 1.00 11.35 206 PRO A N 1
ATOM 1488 C CA . PRO A 1 188 ? -13.272 52.756 18.335 1.00 13.01 206 PRO A CA 1
ATOM 1489 C C . PRO A 1 188 ? -12.873 54.210 18.409 1.00 12.14 206 PRO A C 1
ATOM 1490 O O . PRO A 1 188 ? -12.052 54.602 19.257 1.00 11.75 206 PRO A O 1
ATOM 1494 N N . ALA A 1 189 ? -13.431 55.039 17.530 1.00 12.82 207 ALA A N 1
ATOM 1495 C CA . ALA A 1 189 ? -13.113 56.465 17.524 1.00 12.51 207 ALA A CA 1
ATOM 1496 C C . ALA A 1 189 ? -13.346 57.129 18.876 1.00 11.20 207 ALA A C 1
ATOM 1497 O O . ALA A 1 189 ? -12.581 57.973 19.285 1.00 10.98 207 ALA A O 1
ATOM 1499 N N . GLY A 1 190 ? -14.366 56.693 19.592 1.00 11.54 208 GLY A N 1
ATOM 1500 C CA . GLY A 1 190 ? -14.661 57.277 20.890 1.00 11.24 208 GLY A CA 1
ATOM 1501 C C . GLY A 1 190 ? -13.658 56.999 21.969 1.00 12.22 208 GLY A C 1
ATOM 1502 O O . GLY A 1 190 ? -13.691 57.646 23.003 1.00 13.29 208 GLY A O 1
ATOM 1503 N N . GLU A 1 191 ? -12.781 56.026 21.747 1.00 9.57 209 GLU A N 1
ATOM 1504 C CA . GLU A 1 191 ? -11.738 55.682 22.695 1.00 9.82 209 GLU A CA 1
ATOM 1505 C C . GLU A 1 191 ? -10.350 56.184 22.241 1.00 9.54 209 GLU A C 1
ATOM 1506 O O . GLU A 1 191 ? -9.315 55.835 22.815 1.00 10.10 209 GLU A O 1
ATOM 1512 N N . ALA A 1 192 ? -10.321 57.110 21.270 1.00 9.33 210 ALA A N 1
ATOM 1513 C CA . ALA A 1 192 ? -9.061 57.677 20.819 1.00 9.74 210 ALA A CA 1
ATOM 1514 C C . ALA A 1 192 ? -8.255 58.210 21.973 1.00 10.82 210 ALA A C 1
ATOM 1515 O O . ALA A 1 192 ? -8.783 58.968 22.780 1.00 11.19 210 ALA A O 1
ATOM 1517 N N . GLY A 1 193 ? -6.990 57.804 22.045 1.00 9.45 211 GLY A N 1
ATOM 1518 C CA . GLY A 1 193 ? -6.107 58.206 23.116 1.00 9.40 211 GLY A CA 1
ATOM 1519 C C . GLY A 1 193 ? -5.886 57.106 24.133 1.00 8.95 211 GLY A C 1
ATOM 1520 O O . GLY A 1 193 ? -4.887 57.103 24.834 1.00 9.81 211 GLY A O 1
ATOM 1521 N N . ARG A 1 194 ? -6.816 56.168 24.229 1.00 9.09 212 ARG A N 1
ATOM 1522 C CA . ARG A 1 194 ? -6.673 55.044 25.192 1.00 8.80 212 ARG A CA 1
ATOM 1523 C C . ARG A 1 194 ? -5.574 54.091 24.737 1.00 10.38 212 ARG A C 1
ATOM 1524 O O . ARG A 1 194 ? -5.332 53.913 23.527 1.00 9.67 21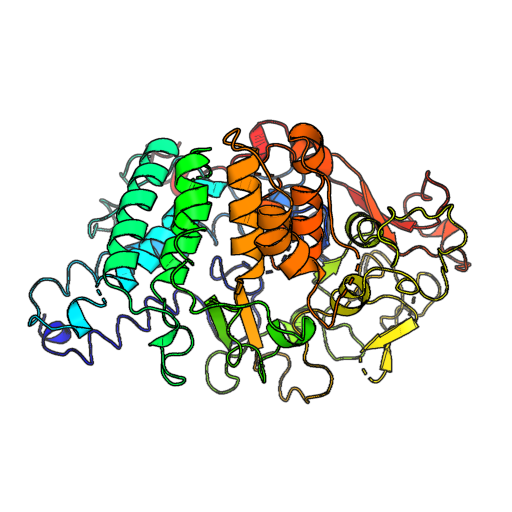2 ARG A O 1
ATOM 1532 N N . ALA A 1 195 ? -4.888 53.483 25.693 1.00 8.83 213 ALA A N 1
ATOM 1533 C CA . ALA A 1 195 ? -3.791 52.540 25.411 1.00 9.93 213 ALA A CA 1
ATOM 1534 C C . ALA A 1 195 ? -4.262 51.206 24.844 1.00 9.72 213 ALA A C 1
ATOM 1535 O O . ALA A 1 195 ? -5.135 50.581 25.408 1.00 10.60 213 ALA A O 1
ATOM 1537 N N . CYS A 1 196 ? -3.679 50.799 23.726 1.00 9.17 214 CYS A N 1
ATOM 1538 C CA . CYS A 1 196 ? -3.949 49.504 23.155 1.00 8.45 214 CYS A CA 1
ATOM 1539 C C . CYS A 1 196 ? -2.803 48.511 23.390 1.00 8.74 214 CYS A C 1
ATOM 1540 O O . CYS A 1 196 ? -1.726 48.872 23.843 1.00 8.53 214 CYS A O 1
ATOM 1543 N N . LYS A 1 197 ? -3.056 47.256 23.064 1.00 8.31 215 LYS A N 1
ATOM 1544 C CA . LYS A 1 197 ? -2.097 46.188 23.198 1.00 8.05 215 LYS A CA 1
ATOM 1545 C C . LYS A 1 197 ? -0.763 46.579 22.575 1.00 8.63 215 LYS A C 1
ATOM 1546 O O . LYS A 1 197 ? 0.303 46.437 23.164 1.00 7.96 215 LYS A O 1
ATOM 1552 N N . GLN A 1 198 ? -0.825 47.070 21.345 1.00 9.17 216 GLN A N 1
ATOM 1553 C CA . GLN A 1 198 ? 0.381 47.475 20.616 1.00 8.35 216 GLN A CA 1
ATOM 1554 C C . GLN A 1 198 ? 1.134 48.621 21.272 1.00 8.39 216 GLN A C 1
ATOM 1555 O O . GLN A 1 198 ? 2.362 48.702 21.108 1.00 8.70 216 GLN A O 1
ATOM 1561 N N . ALA A 1 199 ? 0.454 49.526 21.975 1.00 8.58 217 ALA A N 1
ATOM 1562 C CA . ALA A 1 199 ? 1.157 50.588 22.723 1.00 8.03 217 ALA A CA 1
ATOM 1563 C C . ALA A 1 199 ? 2.011 49.970 23.822 1.00 8.28 217 ALA A C 1
ATOM 1564 O O . ALA A 1 199 ? 3.192 50.334 23.998 1.00 8.51 217 ALA A O 1
ATOM 1566 N N . ALA A 1 200 ? 1.433 49.032 24.568 1.00 9.00 218 ALA A N 1
ATOM 1567 C CA . ALA A 1 200 ? 2.207 48.355 25.600 1.00 8.00 218 ALA A CA 1
ATOM 1568 C C . ALA A 1 200 ? 3.363 47.538 25.008 1.00 8.55 218 ALA A C 1
ATOM 1569 O O . ALA A 1 200 ? 4.458 47.518 25.565 1.00 9.52 218 ALA A O 1
ATOM 1571 N N . LEU A 1 201 ? 3.131 46.848 23.882 1.00 7.65 219 LEU A N 1
ATOM 1572 C CA . LEU A 1 201 ? 4.206 46.108 23.241 1.00 7.47 219 LEU A CA 1
ATOM 1573 C C . LEU A 1 201 ? 5.325 47.033 22.726 1.00 8.21 219 LEU A C 1
ATOM 1574 O O . LEU A 1 201 ? 6.499 46.625 22.716 1.00 8.74 219 LEU A O 1
ATOM 1579 N N . ALA A 1 202 ? 5.000 48.246 22.276 1.00 8.93 220 ALA A N 1
ATOM 1580 C CA . ALA A 1 202 ? 6.018 49.156 21.784 1.00 9.79 220 ALA A CA 1
ATOM 1581 C C . ALA A 1 202 ? 6.883 49.632 22.934 1.00 8.26 220 ALA A C 1
ATOM 1582 O O . ALA A 1 202 ? 8.101 49.715 22.803 1.00 8.71 220 ALA A O 1
ATOM 1584 N N . PHE A 1 203 ? 6.265 49.941 24.081 1.00 8.43 221 PHE A N 1
ATOM 1585 C CA . PHE A 1 203 ? 7.062 50.282 25.249 1.00 8.41 221 PHE A CA 1
ATOM 1586 C C . PHE A 1 203 ? 7.856 49.094 25.782 1.00 8.09 221 PHE A C 1
ATOM 1587 O O . PHE A 1 203 ? 8.975 49.274 26.256 1.00 8.66 221 PHE A O 1
ATOM 1595 N N . LEU A 1 204 ? 7.304 47.902 25.672 1.00 8.50 222 LEU A N 1
ATOM 1596 C CA . LEU A 1 204 ? 8.078 46.695 25.979 1.00 7.77 222 LEU A CA 1
ATOM 1597 C C . LEU A 1 204 ? 9.316 46.638 25.106 1.00 8.67 222 LEU A C 1
ATOM 1598 O O . LEU A 1 204 ? 10.422 46.378 25.594 1.00 8.53 222 LEU A O 1
ATOM 1603 N N . GLY A 1 205 ? 9.155 46.813 23.802 1.00 8.89 223 GLY A N 1
ATOM 1604 C CA . GLY A 1 205 ? 10.295 46.833 22.907 1.00 7.59 223 GLY A CA 1
ATOM 1605 C C . GLY A 1 205 ? 11.312 47.887 23.250 1.00 8.78 223 GLY A C 1
ATOM 1606 O O . GLY A 1 205 ? 12.519 47.602 23.244 1.00 10.01 223 GLY A O 1
ATOM 1607 N N . ARG A 1 206 ? 10.880 49.111 23.557 1.00 8.20 224 ARG A N 1
ATOM 1608 C CA . ARG A 1 206 ? 11.833 50.135 23.943 1.00 7.92 224 ARG A CA 1
ATOM 1609 C C . ARG A 1 206 ? 12.553 49.754 25.247 1.00 8.55 224 ARG A C 1
ATOM 1610 O O . ARG A 1 206 ? 13.761 50.016 25.398 1.00 9.50 224 ARG A O 1
ATOM 1618 N N . THR A 1 207 ? 11.834 49.155 26.178 1.00 9.04 225 THR A N 1
ATOM 1619 C CA . THR A 1 207 ? 12.451 48.704 27.447 1.00 8.45 225 THR A CA 1
ATOM 1620 C C . THR A 1 207 ? 13.538 47.692 27.142 1.00 8.65 225 THR A C 1
ATOM 1621 O O . THR A 1 207 ? 14.652 47.771 27.671 1.00 8.78 225 THR A O 1
ATOM 1625 N N . CYS A 1 208 ? 13.256 46.736 26.275 1.00 8.87 226 CYS A N 1
ATOM 1626 C CA . CYS A 1 208 ? 14.251 45.736 25.940 1.00 8.53 226 CYS A CA 1
ATOM 1627 C C . CYS A 1 208 ? 15.482 46.349 25.259 1.00 9.21 226 CYS A C 1
ATOM 1628 O O . CYS A 1 208 ? 16.605 45.898 25.471 1.00 9.53 226 CYS A O 1
ATOM 1647 N N . LEU A 1 210 ? 16.704 49.261 25.905 1.00 10.45 228 LEU A N 1
ATOM 1648 C CA . LEU A 1 210 ? 17.482 49.854 26.991 1.00 10.76 228 LEU A CA 1
ATOM 1649 C C . LEU A 1 210 ? 18.297 48.815 27.748 1.00 11.62 228 LEU A C 1
ATOM 1650 O O . LEU A 1 210 ? 19.403 49.086 28.231 1.00 12.97 228 LEU A O 1
ATOM 1655 N N . GLN A 1 211 ? 17.724 47.626 27.908 1.00 10.72 229 GLN A N 1
ATOM 1656 C CA . GLN A 1 211 ? 18.419 46.502 28.522 1.00 10.20 229 GLN A CA 1
ATOM 1657 C C . GLN A 1 211 ? 19.471 45.853 27.630 1.00 10.58 229 GLN A C 1
ATOM 1658 O O . GLN A 1 211 ? 20.232 45.009 28.086 1.00 11.60 229 GLN A O 1
ATOM 1664 N N A LYS A 1 212 ? 19.463 46.260 26.368 0.50 10.25 230 LYS A N 1
ATOM 1665 N N B LYS A 1 212 ? 19.508 46.216 26.353 0.50 11.24 230 LYS A N 1
ATOM 1666 C CA A LYS A 1 212 ? 20.262 45.671 25.317 0.50 9.76 230 LYS A CA 1
ATOM 1667 C CA B LYS A 1 212 ? 20.345 45.531 25.351 0.50 12.15 230 LYS A CA 1
ATOM 1668 C C A LYS A 1 212 ? 19.887 44.174 25.165 0.50 9.77 230 LYS A C 1
ATOM 1669 C C B LYS A 1 212 ? 19.888 44.089 25.184 0.50 11.34 230 LYS A C 1
ATOM 1670 O O A LYS A 1 212 ? 20.712 43.360 24.756 0.50 11.77 230 LYS A O 1
ATOM 1671 O O B LYS A 1 212 ? 20.657 43.209 24.797 0.50 12.26 230 LYS A O 1
ATOM 1682 N N . ASP A 1 213 ? 18.611 43.842 25.447 1.00 10.57 231 ASP A N 1
ATOM 1683 C CA . ASP A 1 213 ? 18.046 42.511 25.225 1.00 8.15 231 ASP A CA 1
ATOM 1684 C C . ASP A 1 213 ? 17.403 42.627 23.848 1.00 9.55 231 ASP A C 1
ATOM 1685 O O . ASP A 1 213 ? 16.185 42.705 23.684 1.00 10.12 231 ASP A O 1
ATOM 1690 N N . TRP A 1 214 ? 18.277 42.628 22.856 1.00 9.59 232 TRP A N 1
ATOM 1691 C CA . TRP A 1 214 ? 17.850 42.839 21.489 1.00 10.05 232 TRP A CA 1
ATOM 1692 C C . TRP A 1 214 ? 16.936 41.758 20.950 1.00 10.77 232 TRP A C 1
ATOM 1693 O O . TRP A 1 214 ? 16.015 42.024 20.175 1.00 9.68 232 TRP A O 1
ATOM 1704 N N . LYS A 1 215 ? 17.152 40.516 21.366 1.00 9.49 233 LYS A N 1
ATOM 1705 C CA . LYS A 1 215 ? 16.305 39.419 20.935 1.00 9.95 233 LYS A CA 1
ATOM 1706 C C . LYS A 1 215 ? 14.882 39.623 21.404 1.00 9.70 233 LYS A C 1
ATOM 1707 O O . LYS A 1 215 ? 13.926 39.473 20.633 1.00 10.60 233 LYS A O 1
ATOM 1713 N N . SER A 1 216 ? 14.713 39.995 22.667 1.00 9.99 234 SER A N 1
ATOM 1714 C CA . SER A 1 216 ? 13.357 40.221 23.197 1.00 10.42 234 SER A CA 1
ATOM 1715 C C . SER A 1 216 ? 12.727 41.463 22.580 1.00 9.88 234 SER A C 1
ATOM 1716 O O . SER A 1 216 ? 11.512 41.507 22.354 1.00 11.43 234 SER A O 1
ATOM 1719 N N . GLY A 1 217 ? 13.540 42.483 22.283 1.00 9.76 235 GLY A N 1
ATOM 1720 C CA . GLY A 1 217 ? 13.014 43.691 21.674 1.00 9.38 235 GLY A CA 1
ATOM 1721 C C . GLY A 1 217 ? 12.530 43.394 20.277 1.00 10.11 235 GLY A C 1
ATOM 1722 O O . GLY A 1 217 ? 11.472 43.874 19.882 1.00 10.80 235 GLY A O 1
ATOM 1723 N N . ALA A 1 218 ? 13.303 42.632 19.502 1.00 9.35 236 ALA A N 1
ATOM 1724 C CA . ALA A 1 218 ? 12.849 42.281 18.164 1.00 10.77 236 ALA A CA 1
ATOM 1725 C C . ALA A 1 218 ? 11.506 41.569 18.240 1.00 11.29 236 ALA A C 1
ATOM 1726 O O . ALA A 1 218 ? 10.611 41.845 17.444 1.00 10.12 236 ALA A O 1
ATOM 1728 N N . LYS A 1 219 ? 11.349 40.657 19.192 1.00 10.02 237 LYS A N 1
ATOM 1729 C CA . LYS A 1 219 ? 10.097 39.931 19.334 1.00 10.27 237 LYS A CA 1
ATOM 1730 C C . LYS A 1 219 ? 8.927 40.860 19.677 1.00 10.71 237 LYS A C 1
ATOM 1731 O O . LYS A 1 219 ? 7.855 40.685 19.130 1.00 10.86 237 LYS A O 1
ATOM 1737 N N . ALA A 1 220 ? 9.111 41.811 20.590 1.00 9.99 238 ALA A N 1
ATOM 1738 C CA . ALA A 1 220 ? 8.046 42.737 20.944 1.00 10.05 238 ALA A CA 1
ATOM 1739 C C . ALA A 1 220 ? 7.587 43.543 19.734 1.00 8.27 238 ALA A C 1
ATOM 1740 O O . ALA A 1 220 ? 6.398 43.643 19.453 1.00 9.52 238 ALA A O 1
ATOM 1742 N N . PHE A 1 221 ? 8.532 44.111 18.995 1.00 8.63 239 PHE A N 1
ATOM 1743 C CA . PHE A 1 221 ? 8.154 44.894 17.814 1.00 9.47 239 PHE A CA 1
ATOM 1744 C C . PHE A 1 221 ? 7.552 43.982 16.732 1.00 9.48 239 PHE A C 1
ATOM 1745 O O . PHE A 1 221 ? 6.582 44.369 16.080 1.00 9.12 239 PHE A O 1
ATOM 1753 N N A HIS A 1 222 ? 8.109 42.790 16.552 0.50 9.17 240 HIS A N 1
ATOM 1754 N N B HIS A 1 222 ? 8.127 42.790 16.529 0.50 9.11 240 HIS A N 1
ATOM 1755 C CA A HIS A 1 222 ? 7.591 41.853 15.551 0.50 8.82 240 HIS A CA 1
ATOM 1756 C CA B HIS A 1 222 ? 7.564 41.862 15.538 0.50 8.80 240 HIS A CA 1
ATOM 1757 C C A HIS A 1 222 ? 6.178 41.375 15.909 0.50 9.70 240 HIS A C 1
ATOM 1758 C C B HIS A 1 222 ? 6.136 41.495 15.910 0.50 9.54 240 HIS A C 1
ATOM 1759 O O A HIS A 1 222 ? 5.392 41.071 15.013 0.50 10.29 240 HIS A O 1
ATOM 1760 O O B HIS A 1 222 ? 5.293 41.410 15.026 0.50 7.06 240 HIS A O 1
ATOM 1773 N N . ASP A 1 223 ? 5.845 41.317 17.201 1.00 8.90 241 ASP A N 1
ATOM 1774 C CA . ASP A 1 223 ? 4.485 40.970 17.632 1.00 8.82 241 ASP A CA 1
ATOM 1775 C C . ASP A 1 223 ? 3.492 42.022 17.176 1.00 9.98 241 ASP A C 1
ATOM 1776 O O . ASP A 1 223 ? 2.386 41.696 16.780 1.00 10.86 241 ASP A O 1
ATOM 1781 N N . ILE A 1 224 ? 3.892 43.297 17.197 1.00 9.04 242 ILE A N 1
ATOM 1782 C CA . ILE A 1 224 ? 3.039 44.363 16.685 1.00 9.31 242 ILE A CA 1
ATOM 1783 C C . ILE A 1 224 ? 2.809 44.164 15.184 1.00 9.89 242 ILE A C 1
ATOM 1784 O O . ILE A 1 224 ? 1.699 44.276 14.645 1.00 9.82 242 ILE A O 1
ATOM 1797 N N A GLU A 1 226 ? 3.032 41.410 13.417 0.50 8.80 244 GLU A N 1
ATOM 1798 N N B GLU A 1 226 ? 3.060 41.402 13.412 0.50 10.31 244 GLU A N 1
ATOM 1799 C CA A GLU A 1 226 ? 2.270 40.197 13.117 0.50 10.70 244 GLU A CA 1
ATOM 1800 C CA B GLU A 1 226 ? 2.281 40.183 13.172 0.50 12.76 244 GLU A CA 1
ATOM 1801 C C A GLU A 1 226 ? 0.791 40.277 13.518 0.50 9.04 244 GLU A C 1
ATOM 1802 C C B GLU A 1 226 ? 0.791 40.359 13.439 0.50 10.02 244 GLU A C 1
ATOM 1803 O O A GLU A 1 226 ? -0.038 39.548 12.970 0.50 10.66 244 GLU A O 1
ATOM 1804 O O B GLU A 1 226 ? -0.045 39.801 12.706 0.50 7.57 244 GLU A O 1
ATOM 1815 N N . LEU A 1 227 ? 0.446 41.164 14.445 1.00 8.87 245 LEU A N 1
ATOM 1816 C CA . LEU A 1 227 ? -0.958 41.404 14.754 1.00 8.62 245 LEU A CA 1
ATOM 1817 C C . LEU A 1 227 ? -1.662 41.974 13.522 1.00 9.02 245 LEU A C 1
ATOM 1818 O O . LEU A 1 227 ? -2.841 41.696 13.254 1.00 9.83 245 LEU A O 1
ATOM 1823 N N . GLY A 1 228 ? -0.949 42.780 12.753 1.00 7.85 246 GLY A N 1
ATOM 1824 C CA . GLY A 1 228 ? -1.478 43.203 11.458 1.00 9.08 246 GLY A CA 1
ATOM 1825 C C . GLY A 1 228 ? -2.471 44.332 11.449 1.00 9.22 246 GLY A C 1
ATOM 1826 O O . GLY A 1 228 ? -3.135 44.574 10.453 1.00 10.85 246 GLY A O 1
ATOM 1827 N N . ASP A 1 229 ? -2.591 45.049 12.559 1.00 8.64 247 ASP A N 1
ATOM 1828 C CA . ASP A 1 229 ? -3.544 46.161 12.673 1.00 9.22 247 ASP A CA 1
ATOM 1829 C C . ASP A 1 229 ? -2.974 47.473 12.201 1.00 9.39 247 ASP A C 1
ATOM 1830 O O . ASP A 1 229 ? -3.742 48.430 12.009 1.00 8.98 247 ASP A O 1
ATOM 1835 N N . ASN A 1 230 ? -1.644 47.556 12.049 1.00 8.52 248 ASN A N 1
ATOM 1836 C CA . ASN A 1 230 ? -0.991 48.810 11.754 1.00 8.78 248 ASN A CA 1
ATOM 1837 C C . ASN A 1 230 ? -0.293 48.809 10.401 1.00 9.21 248 ASN A C 1
ATOM 1838 O O . ASN A 1 230 ? 0.070 47.780 9.849 1.00 10.72 248 ASN A O 1
ATOM 1843 N N . ALA A 1 231 ? -0.116 50.020 9.888 1.00 8.95 249 ALA A N 1
ATOM 1844 C CA . ALA A 1 231 ? 0.466 50.204 8.564 1.00 8.32 249 ALA A CA 1
ATOM 1845 C C . ALA A 1 231 ? 0.992 51.598 8.442 1.00 10.55 249 ALA A C 1
ATOM 1846 O O . ALA A 1 231 ? 0.536 52.495 9.113 1.00 12.40 249 ALA A O 1
ATOM 1848 N N . ILE A 1 232 ? 1.944 51.761 7.538 1.00 8.98 250 ILE A N 1
ATOM 1849 C CA . ILE A 1 232 ? 2.513 53.071 7.208 1.00 9.35 250 ILE A CA 1
ATOM 1850 C C . ILE A 1 232 ? 1.503 53.912 6.448 1.00 9.00 250 ILE A C 1
ATOM 1851 O O . ILE A 1 232 ? 0.949 53.476 5.433 1.00 10.16 250 ILE A O 1
ATOM 1856 N N . ASN A 1 233 ? 1.231 55.123 6.931 1.00 8.49 251 ASN A N 1
ATOM 1857 C CA . ASN A 1 233 ? 0.298 56.033 6.309 1.00 7.83 251 ASN A CA 1
ATOM 1858 C C . ASN A 1 233 ? 0.879 56.666 5.040 1.00 9.38 251 ASN A C 1
ATOM 1859 O O . ASN A 1 233 ? 2.042 57.031 5.029 1.00 10.13 251 ASN A O 1
ATOM 1864 N N . ALA A 1 234 ? 0.083 56.867 3.990 1.00 9.67 252 ALA A N 1
ATOM 1865 C CA . ALA A 1 234 ? 0.649 57.452 2.765 1.00 9.53 252 ALA A CA 1
ATOM 1866 C C . ALA A 1 234 ? 1.233 58.840 2.992 1.00 10.02 252 ALA A C 1
ATOM 1867 O O . ALA A 1 234 ? 2.281 59.178 2.448 1.00 9.63 252 ALA A O 1
ATOM 1869 N N . ASN A 1 235 ? 0.546 59.630 3.816 1.00 8.54 253 ASN A N 1
ATOM 1870 C CA . ASN A 1 235 ? 0.932 61.005 4.066 1.00 9.04 253 ASN A CA 1
ATOM 1871 C C . ASN A 1 235 ? 1.679 61.208 5.389 1.00 8.96 253 ASN A C 1
ATOM 1872 O O . ASN A 1 235 ? 1.134 60.935 6.454 1.00 10.10 253 ASN A O 1
ATOM 1877 N N . TYR A 1 236 ? 2.908 61.693 5.303 1.00 8.63 254 TYR A N 1
ATOM 1878 C CA . TYR A 1 236 ? 3.759 61.911 6.472 1.00 7.57 254 TYR A CA 1
ATOM 1879 C C . TYR A 1 236 ? 3.264 63.080 7.309 1.00 8.15 254 TYR A C 1
ATOM 1880 O O . TYR A 1 236 ? 3.113 62.945 8.515 1.00 8.84 254 TYR A O 1
ATOM 1889 N N . GLN A 1 237 ? 3.026 64.224 6.678 1.00 7.99 255 GLN A N 1
ATOM 1890 C CA . GLN A 1 237 ? 2.610 65.433 7.418 1.00 9.27 255 GLN A CA 1
ATOM 1891 C C . GLN A 1 237 ? 1.360 65.226 8.253 1.00 8.75 255 GLN A C 1
ATOM 1892 O O . GLN A 1 237 ? 1.254 65.723 9.384 1.00 8.86 255 GLN A O 1
ATOM 1898 N N . GLU A 1 238 ? 0.417 64.475 7.696 1.00 7.67 256 GLU A N 1
ATOM 1899 C CA . GLU A 1 238 ? -0.883 64.265 8.316 1.00 8.99 256 GLU A CA 1
ATOM 1900 C C . GLU A 1 238 ? -0.846 63.394 9.540 1.00 7.93 256 GLU A C 1
ATOM 1901 O O . GLU A 1 238 ? -1.808 63.386 10.301 1.00 8.60 256 GLU A O 1
ATOM 1907 N N . LEU A 1 239 ? 0.258 62.708 9.781 1.00 7.65 257 LEU A N 1
ATOM 1908 C CA . LEU A 1 239 ? 0.449 61.996 11.046 1.00 7.72 257 LEU A CA 1
ATOM 1909 C C . LEU A 1 239 ? 0.442 62.919 12.241 1.00 9.68 257 LEU A C 1
ATOM 1910 O O . LEU A 1 239 ? 0.153 62.461 13.342 1.00 8.73 257 LEU A O 1
ATOM 1915 N N . PHE A 1 240 ? 0.731 64.198 12.019 1.00 8.12 258 PHE A N 1
ATOM 1916 C CA . PHE A 1 240 ? 0.982 65.137 13.108 1.00 7.93 258 PHE A CA 1
ATOM 1917 C C . PHE A 1 240 ? -0.029 66.225 13.185 1.00 8.77 258 PHE A C 1
ATOM 1918 O O . PHE A 1 240 ? 0.202 67.233 13.871 1.00 8.24 258 PHE A O 1
ATOM 1926 N N . TYR A 1 241 ? -1.177 66.046 12.527 1.00 8.62 259 TYR A N 1
ATOM 1927 C CA . TYR A 1 241 ? -2.224 67.068 12.459 1.00 8.97 259 TYR A CA 1
ATOM 1928 C C . TYR A 1 241 ? -3.471 66.621 13.210 1.00 8.84 259 TYR A C 1
ATOM 1929 O O . TYR A 1 241 ? -3.794 65.433 13.188 1.00 9.05 259 TYR A O 1
ATOM 1938 N N . PRO A 1 242 ? -4.176 67.540 13.856 1.00 8.56 260 PRO A N 1
ATOM 1939 C CA . PRO A 1 242 ? -5.377 67.132 14.569 1.00 9.87 260 PRO A CA 1
ATOM 1940 C C . PRO A 1 242 ? -6.490 66.535 13.682 1.00 11.20 260 PRO A C 1
ATOM 1941 O O . PRO A 1 242 ? -7.179 65.600 14.124 1.00 11.98 260 PRO A O 1
ATOM 1945 N N A SER A 1 243 ? -6.630 67.016 12.453 0.50 10.92 261 SER A N 1
ATOM 1946 N N B SER A 1 243 ? -6.663 66.989 12.451 0.50 11.20 261 SER A N 1
ATOM 1947 C CA A SER A 1 243 ? -7.744 66.578 11.610 0.50 12.07 261 SER A CA 1
ATOM 1948 C CA B SER A 1 243 ? -7.812 66.482 11.692 0.50 12.67 261 SER A CA 1
ATOM 1949 C C A SER A 1 243 ? -7.581 65.174 11.051 0.50 12.80 261 SER A C 1
ATOM 1950 C C B SER A 1 243 ? -7.604 65.064 11.187 0.50 12.74 261 SER A C 1
ATOM 1951 O O A SER A 1 243 ? -8.563 64.561 10.637 0.50 15.10 261 SER A O 1
ATOM 1952 O O B SER A 1 243 ? -8.563 64.314 10.992 0.50 13.35 261 SER A O 1
ATOM 1957 N N . THR A 1 244 ? -6.343 64.677 11.026 1.00 11.60 262 THR A N 1
ATOM 1958 C CA . THR A 1 244 ? -5.999 63.413 10.428 1.00 10.02 262 THR A CA 1
ATOM 1959 C C . THR A 1 244 ? -5.197 62.436 11.273 1.00 11.36 262 THR A C 1
ATOM 1960 O O . THR A 1 244 ? -5.037 61.270 10.911 1.00 12.04 262 THR A O 1
ATOM 1964 N N . GLY A 1 245 ? -4.645 62.920 12.379 1.00 10.30 263 GLY A N 1
ATOM 1965 C CA . GLY A 1 245 ? -3.731 62.128 13.163 1.00 10.36 263 GLY A CA 1
ATOM 1966 C C . GLY A 1 245 ? -4.289 60.945 13.899 1.00 10.74 263 GLY A C 1
ATOM 1967 O O . GLY A 1 245 ? -3.523 60.109 14.382 1.00 11.04 263 GLY A O 1
ATOM 1968 N N . THR A 1 246 ? -5.610 60.881 14.055 1.00 10.70 264 THR A N 1
ATOM 1969 C CA . THR A 1 246 ? -6.231 59.719 14.686 1.00 11.80 264 THR A CA 1
ATOM 1970 C C . THR A 1 246 ? -6.990 58.852 13.690 1.00 12.43 264 THR A C 1
ATOM 1971 O O . THR A 1 246 ? -7.571 57.843 14.121 1.00 14.87 264 THR A O 1
ATOM 1975 N N A SER A 1 247 ? -6.976 59.196 12.410 0.50 11.80 265 SER A N 1
ATOM 1976 N N B SER A 1 247 ? -6.951 59.204 12.408 0.50 11.86 265 SER A N 1
ATOM 1977 C CA A SER A 1 247 ? -7.700 58.422 11.400 0.50 13.43 265 SER A CA 1
ATOM 1978 C CA B SER A 1 247 ? -7.698 58.514 11.348 0.50 13.50 265 SER A CA 1
ATOM 1979 C C A SER A 1 247 ? -6.725 57.780 10.405 0.50 13.16 265 SER A C 1
ATOM 1980 C C B SER A 1 247 ? -6.905 57.485 10.548 0.50 12.90 265 SER A C 1
ATOM 1981 O O A SER A 1 247 ? -6.860 57.881 9.170 0.50 16.16 265 SER A O 1
ATOM 1982 O O B SER A 1 247 ? -7.433 56.905 9.599 0.50 13.19 265 SER A O 1
ATOM 1987 N N . ASN A 1 248 ? -5.677 57.206 10.973 1.00 11.59 266 ASN A N 1
ATOM 1988 C CA . ASN A 1 248 ? -4.738 56.393 10.236 1.00 9.83 266 ASN A CA 1
ATOM 1989 C C . ASN A 1 248 ? -4.402 55.162 11.073 1.00 9.28 266 ASN A C 1
ATOM 1990 O O . ASN A 1 248 ? -4.778 55.059 12.250 1.00 10.40 266 ASN A O 1
ATOM 1995 N N . LYS A 1 249 ? -3.679 54.232 10.468 1.00 9.20 267 LYS A N 1
ATOM 1996 C CA . LYS A 1 249 ? -3.298 52.969 11.129 1.00 8.97 267 LYS A CA 1
ATOM 1997 C C . LYS A 1 249 ? -1.849 52.982 11.594 1.00 9.34 267 LYS A C 1
ATOM 1998 O O . LYS A 1 249 ? -1.291 51.937 11.947 1.00 9.23 267 LYS A O 1
ATOM 2004 N N . GLU A 1 250 ? -1.224 54.169 11.588 1.00 8.38 268 GLU A N 1
ATOM 2005 C CA . GLU A 1 250 ? 0.192 54.280 11.970 1.00 8.86 268 GLU A CA 1
ATOM 2006 C C . GLU A 1 250 ? 0.394 54.775 13.404 1.00 8.74 268 GLU A C 1
ATOM 2007 O O . GLU A 1 250 ? 1.281 54.284 14.116 1.00 8.36 268 GLU A O 1
ATOM 2013 N N . ASN A 1 251 ? -0.418 55.728 13.835 1.00 8.73 269 ASN A N 1
ATOM 2014 C CA . ASN A 1 251 ? -0.271 56.331 15.160 1.00 8.36 269 ASN A CA 1
ATOM 2015 C C . ASN A 1 251 ? -0.907 55.400 16.199 1.00 9.28 269 ASN A C 1
ATOM 2016 O O . ASN A 1 251 ? -2.105 55.365 16.374 1.00 9.12 269 ASN A O 1
ATOM 2021 N N . ILE A 1 252 ? -0.054 54.647 16.869 1.00 8.08 270 ILE A N 1
ATOM 2022 C CA . ILE A 1 252 ? -0.452 53.606 17.824 1.00 9.39 270 ILE A CA 1
ATOM 2023 C C . ILE A 1 252 ? -0.839 54.208 19.159 1.00 10.47 270 ILE A C 1
ATOM 2024 O O . ILE A 1 252 ? -1.855 53.830 19.732 1.00 9.46 270 ILE A O 1
ATOM 2029 N N . PHE A 1 253 ? -0.013 55.121 19.660 1.00 8.33 271 PHE A N 1
ATOM 2030 C CA . PHE A 1 253 ? -0.259 55.811 20.936 1.00 9.22 271 PHE A CA 1
ATOM 2031 C C . PHE A 1 253 ? 0.045 57.280 20.703 1.00 8.42 271 PHE A C 1
ATOM 2032 O O . PHE A 1 253 ? 1.068 57.610 20.113 1.00 8.36 271 PHE A O 1
ATOM 2040 N N . TYR A 1 254 ? -0.799 58.164 21.201 1.00 8.54 272 TYR A N 1
ATOM 2041 C CA . TYR A 1 254 ? -0.691 59.592 20.932 1.00 8.63 272 TYR A CA 1
ATOM 2042 C C . TYR A 1 254 ? -1.395 60.390 21.988 1.00 8.42 272 TYR A C 1
ATOM 2043 O O . TYR A 1 254 ? -2.201 59.848 22.789 1.00 8.73 272 TYR A O 1
ATOM 2052 N N . ILE A 1 255 ? -1.127 61.697 21.999 1.00 8.73 273 ILE A N 1
ATOM 2053 C CA . ILE A 1 255 ? -1.837 62.649 22.841 1.00 7.93 273 ILE A CA 1
ATOM 2054 C C . ILE A 1 255 ? -2.687 63.536 21.941 1.00 8.99 273 ILE A C 1
ATOM 2055 O O . ILE A 1 255 ? -2.156 64.200 21.042 1.00 9.60 273 ILE A O 1
ATOM 2060 N N . GLN A 1 256 ? -4.006 63.508 22.153 1.00 8.88 274 GLN A N 1
ATOM 2061 C CA . GLN A 1 256 ? -4.921 64.337 21.419 1.00 8.96 274 GLN A CA 1
ATOM 2062 C C . GLN A 1 256 ? -5.312 65.528 22.290 1.00 10.22 274 GLN A C 1
ATOM 2063 O O . GLN A 1 256 ? -5.736 65.335 23.424 1.00 11.96 274 GLN A O 1
ATOM 2069 N N . TYR A 1 257 ? -5.209 66.735 21.749 1.00 8.50 275 TYR A N 1
ATOM 2070 C CA . TYR A 1 257 ? -5.617 67.976 22.382 1.00 9.02 275 TYR A CA 1
ATOM 2071 C C . TYR A 1 257 ? -6.859 68.489 21.673 1.00 8.95 275 TYR A C 1
ATOM 2072 O O . TYR A 1 257 ? -6.872 68.614 20.461 1.00 9.15 275 TYR A O 1
ATOM 2081 N N . LEU A 1 258 ? -7.893 68.792 22.447 1.00 10.15 276 LEU A N 1
ATOM 2082 C CA . LEU A 1 258 ? -9.167 69.329 21.967 1.00 9.48 276 LEU A CA 1
ATOM 2083 C C . LEU A 1 258 ? -9.310 70.711 22.535 1.00 9.53 276 LEU A C 1
ATOM 2084 O O . LEU A 1 258 ? -9.240 70.918 23.759 1.00 10.70 276 LEU A O 1
ATOM 2089 N N . GLU A 1 259 ? -9.526 71.688 21.658 1.00 9.74 277 GLU A N 1
ATOM 2090 C CA . GLU A 1 259 ? -9.570 73.091 22.071 1.00 10.99 277 GLU A CA 1
ATOM 2091 C C . GLU A 1 259 ? -10.635 73.384 23.110 1.00 12.54 277 GLU A C 1
ATOM 2092 O O . GLU A 1 259 ? -10.444 74.289 23.927 1.00 11.76 277 GLU A O 1
ATOM 2098 N N . ASN A 1 260 ? -11.717 72.620 23.165 1.00 10.97 278 ASN A N 1
ATOM 2099 C CA . ASN A 1 260 ? -12.728 72.889 24.225 1.00 10.99 278 ASN A CA 1
ATOM 2100 C C . ASN A 1 260 ? -12.395 72.270 25.609 1.00 10.32 278 ASN A C 1
ATOM 2101 O O . ASN A 1 260 ? -13.162 72.450 26.565 1.00 11.02 278 ASN A O 1
ATOM 2106 N N . TYR A 1 261 ? -11.317 71.492 25.690 1.00 10.96 279 TYR A N 1
ATOM 2107 C CA . TYR A 1 261 ? -10.903 70.748 26.880 1.00 10.53 279 TYR A CA 1
ATOM 2108 C C . TYR A 1 261 ? -9.506 71.213 27.234 1.00 10.71 279 TYR A C 1
ATOM 2109 O O . TYR A 1 261 ? -9.357 72.349 27.686 1.00 15.55 279 TYR A O 1
ATOM 2118 N N . LEU A 1 262 ? -8.503 70.392 27.021 1.00 11.38 280 LEU A N 1
ATOM 2119 C CA . LEU A 1 262 ? -7.125 70.772 27.290 1.00 11.56 280 LEU A CA 1
ATOM 2120 C C . LEU A 1 262 ? -6.475 71.016 25.949 1.00 10.17 280 LEU A C 1
ATOM 2121 O O . LEU A 1 262 ? -6.032 70.106 25.285 1.00 12.82 280 LEU A O 1
ATOM 2126 N N . GLY A 1 263 ? -6.518 72.269 25.538 1.00 10.16 281 GLY A N 1
ATOM 2127 C CA . GLY A 1 263 ? -5.919 72.649 24.269 1.00 9.46 281 GLY A CA 1
ATOM 2128 C C . GLY A 1 263 ? -4.418 72.693 24.424 1.00 10.53 281 GLY A C 1
ATOM 2129 O O . GLY A 1 263 ? -3.887 72.796 25.519 1.00 11.32 281 GLY A O 1
ATOM 2130 N N . THR A 1 264 ? -3.715 72.596 23.322 1.00 8.57 282 THR A N 1
ATOM 2131 C CA . THR A 1 264 ? -2.259 72.714 23.355 1.00 9.08 282 THR A CA 1
ATOM 2132 C C . THR A 1 264 ? -1.793 74.158 23.149 1.00 9.34 282 THR A C 1
ATOM 2133 O O . THR A 1 264 ? -2.386 74.913 22.391 1.00 9.01 282 THR A O 1
ATOM 2137 N N . GLY A 1 265 ? -0.782 74.553 23.911 1.00 9.47 283 GLY A N 1
ATOM 2138 C CA . GLY A 1 265 ? -0.133 75.834 23.711 1.00 8.47 283 GLY A CA 1
ATOM 2139 C C . GLY A 1 265 ? 1.078 75.758 22.791 1.00 8.37 283 GLY A C 1
ATOM 2140 O O . GLY A 1 265 ? 1.801 76.761 22.662 1.00 9.15 283 GLY A O 1
ATOM 2141 N N . LEU A 1 266 ? 1.313 74.614 22.157 1.00 9.39 284 LEU A N 1
ATOM 2142 C CA . LEU A 1 266 ? 2.465 74.459 21.289 1.00 9.53 284 LEU A CA 1
ATOM 2143 C C . LEU A 1 266 ? 2.492 75.536 20.202 1.00 9.33 284 LEU A C 1
ATOM 2144 O O . LEU A 1 266 ? 3.554 76.080 19.919 1.00 8.98 284 LEU A O 1
ATOM 2149 N N . PRO A 1 267 ? 1.352 75.880 19.556 1.00 8.75 285 PRO A N 1
ATOM 2150 C CA . PRO A 1 267 ? 1.431 76.957 18.554 1.00 7.86 285 PRO A CA 1
ATOM 2151 C C . PRO A 1 267 ? 1.936 78.295 19.109 1.00 9.11 285 PRO A C 1
ATOM 2152 O O . PRO A 1 267 ? 2.789 78.946 18.497 1.00 8.74 285 PRO A O 1
ATOM 2156 N N . GLN A 1 268 ? 1.409 78.725 20.256 1.00 8.81 286 GLN A N 1
ATOM 2157 C CA . GLN A 1 268 ? 1.904 79.963 20.837 1.00 9.34 286 GLN A CA 1
ATOM 2158 C C . GLN A 1 268 ? 3.398 79.894 21.033 1.00 9.90 286 GLN A C 1
ATOM 2159 O O . GLN A 1 268 ? 4.135 80.885 20.833 1.00 10.07 286 GLN A O 1
ATOM 2165 N N . HIS A 1 269 ? 3.877 78.755 21.491 1.00 9.81 287 HIS A N 1
ATOM 2166 C CA . HIS A 1 269 ? 5.277 78.626 21.783 1.00 9.24 287 HIS A CA 1
ATOM 2167 C C . HIS A 1 269 ? 6.181 78.452 20.593 1.00 10.96 287 HIS A C 1
ATOM 2168 O O . HIS A 1 269 ? 7.302 78.971 20.626 1.00 13.50 287 HIS A O 1
ATOM 2175 N N . ALA A 1 270 ? 5.717 77.747 19.574 1.00 10.15 288 ALA A N 1
ATOM 2176 C CA . ALA A 1 270 ? 6.621 77.292 18.503 1.00 9.79 288 ALA A CA 1
ATOM 2177 C C . ALA A 1 270 ? 6.356 77.825 17.102 1.00 9.00 288 ALA A C 1
ATOM 2178 O O . ALA A 1 270 ? 7.146 77.548 16.209 1.00 10.41 288 ALA A O 1
ATOM 2180 N N . LEU A 1 271 ? 5.243 78.529 16.891 1.00 8.78 289 LEU A N 1
ATOM 2181 C CA . LEU A 1 271 ? 5.080 79.283 15.662 1.00 8.84 289 LEU A CA 1
ATOM 2182 C C . LEU A 1 271 ? 6.043 80.471 15.693 1.00 9.89 289 LEU A C 1
ATOM 2183 O O . LEU A 1 271 ? 6.548 80.876 16.751 1.00 8.63 289 LEU A O 1
ATOM 2188 N N . SER A 1 272 ? 6.288 81.080 14.524 1.00 9.96 290 SER A N 1
ATOM 2189 C CA . SER A 1 272 ? 7.125 82.263 14.454 1.00 8.94 290 SER A CA 1
ATOM 2190 C C . SER A 1 272 ? 6.260 83.518 14.610 1.00 9.33 290 SER A C 1
ATOM 2191 O O . SER A 1 272 ? 5.016 83.456 14.600 1.00 9.88 290 SER A O 1
ATOM 2194 N N . ALA A 1 273 ? 6.903 84.661 14.747 1.00 10.33 291 ALA A N 1
ATOM 2195 C CA . ALA A 1 273 ? 6.176 85.902 15.018 1.00 8.93 291 ALA A CA 1
ATOM 2196 C C . ALA A 1 273 ? 5.119 86.231 13.989 1.00 11.19 291 ALA A C 1
ATOM 2197 O O . ALA A 1 273 ? 4.064 86.735 14.353 1.00 10.65 291 ALA A O 1
ATOM 2199 N N . LYS A 1 274 ? 5.379 85.969 12.721 1.00 9.30 292 LYS A N 1
ATOM 2200 C CA . LYS A 1 274 ? 4.393 86.310 11.665 1.00 9.07 292 LYS A CA 1
ATOM 2201 C C . LYS A 1 274 ? 3.088 85.565 11.855 1.00 10.32 292 LYS A C 1
ATOM 2202 O O . LYS A 1 274 ? 2.040 86.005 11.349 1.00 10.97 292 LYS A O 1
ATOM 2208 N N . ASP A 1 275 ? 3.128 84.425 12.548 1.00 9.13 293 ASP A N 1
ATOM 2209 C CA . ASP A 1 275 ? 1.948 83.629 12.826 1.00 9.43 293 ASP A CA 1
ATOM 2210 C C . ASP A 1 275 ? 1.549 83.653 14.305 1.00 9.49 293 ASP A C 1
ATOM 2211 O O . ASP A 1 275 ? 0.781 82.812 14.762 1.00 10.64 293 ASP A O 1
ATOM 2216 N N . GLY A 1 276 ? 2.066 84.631 15.030 1.00 9.87 294 GLY A N 1
ATOM 2217 C CA . GLY A 1 276 ? 1.642 84.831 16.425 1.00 10.40 294 GLY A CA 1
ATOM 2218 C C . GLY A 1 276 ? 2.408 84.101 17.483 1.00 11.90 294 GLY A C 1
ATOM 2219 O O . GLY A 1 276 ? 1.998 84.134 18.646 1.00 12.45 294 GLY A O 1
ATOM 2220 N N . GLY A 1 277 ? 3.532 83.472 17.128 1.00 10.50 295 GLY A N 1
ATOM 2221 C CA . GLY A 1 277 ? 4.241 82.632 18.089 1.00 9.83 295 GLY A CA 1
ATOM 2222 C C . GLY A 1 277 ? 5.548 83.180 18.584 1.00 9.35 295 GLY A C 1
ATOM 2223 O O . GLY A 1 277 ? 6.043 84.192 18.095 1.00 8.82 295 GLY A O 1
ATOM 2224 N N . TRP A 1 278 ? 6.156 82.466 19.539 1.00 8.39 296 TRP A N 1
ATOM 2225 C CA . TRP A 1 278 ? 7.357 82.900 20.242 1.00 9.42 296 TRP A CA 1
ATOM 2226 C C . TRP A 1 278 ? 8.654 82.224 19.769 1.00 10.25 296 TRP A C 1
ATOM 2227 O O . TRP A 1 278 ? 9.723 82.480 20.337 1.00 9.70 296 TRP A O 1
ATOM 2238 N N . SER A 1 279 ? 8.583 81.346 18.768 1.00 9.36 297 SER A N 1
ATOM 2239 C CA . SER A 1 279 ? 9.779 80.729 18.162 1.00 8.47 297 SER A CA 1
ATOM 2240 C C . SER A 1 279 ? 10.654 80.007 19.161 1.00 9.25 297 SER A C 1
ATOM 2241 O O . SER A 1 279 ? 11.873 80.071 19.087 1.00 9.87 297 SER A O 1
ATOM 2244 N N . LEU A 1 280 ? 10.068 79.275 20.099 1.00 9.61 298 LEU A N 1
ATOM 2245 C CA . LEU A 1 280 ? 10.911 78.596 21.115 1.00 9.54 298 LEU A CA 1
ATOM 2246 C C . LEU A 1 280 ? 11.686 77.407 20.548 1.00 10.48 298 LEU A C 1
ATOM 2247 O O . LEU A 1 280 ? 12.798 77.150 20.972 1.00 10.66 298 LEU A O 1
ATOM 2252 N N . VAL A 1 281 ? 11.074 76.653 19.620 1.00 10.50 299 VAL A N 1
ATOM 2253 C CA . VAL A 1 281 ? 11.653 75.417 19.023 1.00 10.82 299 VAL A CA 1
ATOM 2254 C C . VAL A 1 281 ? 12.470 75.728 17.781 1.00 11.51 299 VAL A C 1
ATOM 2255 O O . VAL A 1 281 ? 11.929 76.211 16.813 1.00 11.76 299 VAL A O 1
ATOM 2259 N N . ASN A 1 282 ? 13.802 75.522 17.815 1.00 11.17 300 ASN A N 1
ATOM 2260 C CA . ASN A 1 282 ? 14.703 75.919 16.723 1.00 9.73 300 ASN A CA 1
ATOM 2261 C C . ASN A 1 282 ? 15.587 74.770 16.199 1.00 8.60 300 ASN A C 1
ATOM 2262 O O . ASN A 1 282 ? 16.610 74.439 16.810 1.00 9.06 300 ASN A O 1
ATOM 2267 N N . PRO A 1 283 ? 15.207 74.129 15.085 1.00 8.07 301 PRO A N 1
ATOM 2268 C CA . PRO A 1 283 ? 16.065 73.087 14.509 1.00 7.05 301 PRO A CA 1
ATOM 2269 C C . PRO A 1 283 ? 17.454 73.596 14.202 1.00 8.12 301 PRO A C 1
ATOM 2270 O O . PRO A 1 283 ? 17.640 74.756 13.895 1.00 8.92 301 PRO A O 1
ATOM 2274 N N . ALA A 1 284 ? 18.429 72.712 14.305 1.00 8.90 302 ALA A N 1
ATOM 2275 C CA . ALA A 1 284 ? 19.821 73.029 14.082 1.00 8.99 302 ALA A CA 1
ATOM 2276 C C . ALA A 1 284 ? 20.355 72.572 12.736 1.00 8.43 302 ALA A C 1
ATOM 2277 O O . ALA A 1 284 ? 19.810 71.675 12.082 1.00 8.71 302 ALA A O 1
ATOM 2279 N N . ALA A 1 285 ? 21.480 73.158 12.333 1.00 7.98 303 ALA A N 1
ATOM 2280 C CA . ALA A 1 285 ? 22.155 72.786 11.083 1.00 8.26 303 ALA A CA 1
ATOM 2281 C C . ALA A 1 285 ? 22.433 71.297 10.999 1.00 9.03 303 ALA A C 1
ATOM 2282 O O . ALA A 1 285 ? 22.322 70.729 9.922 1.00 9.41 303 ALA A O 1
ATOM 2284 N N . ASP A 1 286 ? 22.865 70.645 12.084 1.00 8.22 304 ASP A N 1
ATOM 2285 C CA . ASP A 1 286 ? 23.236 69.237 11.962 1.00 7.53 304 ASP A CA 1
ATOM 2286 C C . ASP A 1 286 ? 22.053 68.378 11.538 1.00 8.64 304 ASP A C 1
ATOM 2287 O O . ASP A 1 286 ? 22.243 67.368 10.846 1.00 8.83 304 ASP A O 1
ATOM 2292 N N . LEU A 1 287 ? 20.830 68.745 11.951 1.00 8.08 305 LEU A N 1
ATOM 2293 C CA . LEU A 1 287 ? 19.643 68.023 11.439 1.00 9.13 305 LEU A CA 1
ATOM 2294 C C . LEU A 1 287 ? 19.414 68.389 9.960 1.00 7.83 305 LEU A C 1
ATOM 2295 O O . LEU A 1 287 ? 19.216 67.503 9.122 1.00 8.46 305 LEU A O 1
ATOM 2300 N N . TYR A 1 288 ? 19.382 69.676 9.641 1.00 8.91 306 TYR A N 1
ATOM 2301 C CA . TYR A 1 288 ? 19.251 70.092 8.258 1.00 8.98 306 TYR A CA 1
ATOM 2302 C C . TYR A 1 288 ? 20.184 69.333 7.306 1.00 9.60 306 TYR A C 1
ATOM 2303 O O . TYR A 1 288 ? 19.767 68.920 6.217 1.00 8.97 306 TYR A O 1
ATOM 2312 N N . GLU A 1 289 ? 21.426 69.142 7.704 1.00 8.35 307 GLU A N 1
ATOM 2313 C CA . GLU A 1 289 ? 22.443 68.491 6.894 1.00 8.14 307 GLU A CA 1
ATOM 2314 C C . GLU A 1 289 ? 22.312 66.972 6.805 1.00 8.97 307 GLU A C 1
ATOM 2315 O O . GLU A 1 289 ? 22.969 66.351 5.980 1.00 9.85 307 GLU A O 1
ATOM 2321 N N . SER A 1 290 ? 21.460 66.388 7.636 1.00 9.31 308 SER A N 1
ATOM 2322 C CA . SER A 1 290 ? 21.371 64.939 7.714 1.00 8.42 308 SER A CA 1
ATOM 2323 C C . SER A 1 290 ? 20.539 64.316 6.580 1.00 8.90 308 SER A C 1
ATOM 2324 O O . SER A 1 290 ? 20.803 63.181 6.166 1.00 9.92 308 SER A O 1
ATOM 2327 N N . TYR A 1 291 ? 19.546 65.026 6.083 1.00 9.45 309 TYR A N 1
ATOM 2328 C CA . TYR A 1 291 ? 18.649 64.508 5.076 1.00 9.31 309 TYR A CA 1
ATOM 2329 C C . TYR A 1 291 ? 19.407 64.186 3.782 1.00 8.69 309 TYR A C 1
ATOM 2330 O O . TYR A 1 291 ? 20.251 64.957 3.338 1.00 9.91 309 TYR A O 1
ATOM 2339 N N . GLU A 1 292 ? 19.146 63.044 3.176 1.00 7.73 310 GLU A N 1
ATOM 2340 C CA . GLU A 1 292 ? 19.760 62.745 1.896 1.00 9.13 310 GLU A CA 1
ATOM 2341 C C . GLU A 1 292 ? 19.275 63.647 0.768 1.00 8.48 310 GLU A C 1
ATOM 2342 O O . GLU A 1 292 ? 18.274 64.332 0.880 1.00 9.22 310 GLU A O 1
ATOM 2348 N N . PHE A 1 293 ? 20.011 63.634 -0.358 1.00 9.19 311 PHE A N 1
ATOM 2349 C CA . PHE A 1 293 ? 19.475 64.148 -1.584 1.00 9.44 311 PHE A CA 1
ATOM 2350 C C . PHE A 1 293 ? 18.377 63.166 -2.013 1.00 8.84 311 PHE A C 1
ATOM 2351 O O . PHE A 1 293 ? 18.291 62.027 -1.543 1.00 10.72 311 PHE A O 1
ATOM 2359 N N . LYS A 1 294 ? 17.559 63.585 -2.966 1.00 10.30 312 LYS A N 1
ATOM 2360 C CA . LYS A 1 294 ? 16.441 62.776 -3.458 1.00 12.13 312 LYS A CA 1
ATOM 2361 C C . LYS A 1 294 ? 16.866 61.429 -4.030 1.00 11.53 312 LYS A C 1
ATOM 2362 O O . LYS A 1 294 ? 16.079 60.476 -3.978 1.00 12.17 312 LYS A O 1
ATOM 2368 N N . ASP A 1 295 ? 18.072 61.322 -4.588 1.00 11.79 313 ASP A N 1
ATOM 2369 C CA . ASP A 1 295 ? 18.561 60.026 -5.088 1.00 12.63 313 ASP A CA 1
ATOM 2370 C C . ASP A 1 295 ? 19.143 59.125 -3.995 1.00 11.60 313 ASP A C 1
ATOM 2371 O O . ASP A 1 295 ? 19.710 58.069 -4.276 1.00 12.83 313 ASP A O 1
ATOM 2376 N N . GLY A 1 296 ? 19.017 59.548 -2.739 1.00 11.15 314 GLY A N 1
ATOM 2377 C CA . GLY A 1 296 ? 19.450 58.736 -1.611 1.00 11.48 314 GLY A CA 1
ATOM 2378 C C . GLY A 1 296 ? 20.902 58.860 -1.217 1.00 13.62 314 GLY A C 1
ATOM 2379 O O . GLY A 1 296 ? 21.360 58.164 -0.299 1.00 15.60 314 GLY A O 1
ATOM 2380 N N . THR A 1 297 ? 21.637 59.708 -1.914 1.00 12.49 315 THR A N 1
ATOM 2381 C CA . THR A 1 297 ? 23.039 59.915 -1.603 1.00 13.35 315 THR A CA 1
ATOM 2382 C C . THR A 1 297 ? 23.147 60.978 -0.480 1.00 12.22 315 THR A C 1
ATOM 2383 O O . THR A 1 297 ? 22.217 61.768 -0.268 1.00 12.09 315 THR A O 1
ATOM 2387 N N . PRO A 1 298 ? 24.247 60.961 0.292 1.00 11.78 316 PRO A N 1
ATOM 2388 C CA . PRO A 1 298 ? 24.379 61.880 1.420 1.00 12.59 316 PRO A CA 1
ATOM 2389 C C . PRO A 1 298 ? 24.518 63.308 0.991 1.00 11.04 316 PRO A C 1
ATOM 2390 O O . PRO A 1 298 ? 25.095 63.620 -0.063 1.00 12.54 316 PRO A O 1
ATOM 2394 N N . PHE A 1 299 ? 23.971 64.182 1.818 1.00 10.12 317 PHE A N 1
ATOM 2395 C CA . PHE A 1 299 ? 24.077 65.598 1.581 1.00 9.33 317 PHE A CA 1
ATOM 2396 C C . PHE A 1 299 ? 25.507 66.116 1.729 1.00 11.52 317 PHE A C 1
ATOM 2397 O O . PHE A 1 299 ? 26.266 65.663 2.596 1.00 12.58 317 PHE A O 1
ATOM 2405 N N . SER A 1 300 ? 25.860 67.072 0.871 1.00 9.68 318 SER A N 1
ATOM 2406 C CA . SER A 1 300 ? 27.074 67.844 0.999 1.00 12.21 318 SER A CA 1
ATOM 2407 C C . SER A 1 300 ? 26.835 69.246 0.464 1.00 9.32 318 SER A C 1
ATOM 2408 O O . SER A 1 300 ? 26.219 69.405 -0.544 1.00 11.49 318 SER A O 1
ATOM 2411 N N . TYR A 1 301 ? 27.305 70.261 1.200 1.00 10.26 319 TYR A N 1
ATOM 2412 C CA . TYR A 1 301 ? 27.244 71.632 0.748 1.00 11.59 319 TYR A CA 1
ATOM 2413 C C . TYR A 1 301 ? 28.097 71.813 -0.501 1.00 12.75 319 TYR A C 1
ATOM 2414 O O . TYR A 1 301 ? 27.889 72.744 -1.245 1.00 12.33 319 TYR A O 1
ATOM 2423 N N . ASP A 1 302 ? 29.057 70.920 -0.714 1.00 13.10 320 ASP A N 1
ATOM 2424 C CA . ASP A 1 302 ? 29.941 71.032 -1.881 1.00 13.84 320 ASP A CA 1
ATOM 2425 C C . ASP A 1 302 ? 29.374 70.423 -3.155 1.00 14.59 320 ASP A C 1
ATOM 2426 O O . ASP A 1 302 ? 29.992 70.522 -4.210 1.00 16.38 320 ASP A O 1
ATOM 2431 N N . ASP A 1 303 ? 28.214 69.803 -3.056 1.00 13.55 321 ASP A N 1
ATOM 2432 C CA . ASP A 1 303 ? 27.561 69.169 -4.169 1.00 12.22 321 ASP A CA 1
ATOM 2433 C C . ASP A 1 303 ? 26.783 70.215 -4.915 1.00 15.24 321 ASP A C 1
ATOM 2434 O O . ASP A 1 303 ? 26.131 71.061 -4.296 1.00 13.08 321 ASP A O 1
ATOM 2439 N N . PRO A 1 304 ? 26.821 70.180 -6.258 1.00 15.36 322 PRO A N 1
ATOM 2440 C CA . PRO A 1 304 ? 26.122 71.224 -7.010 1.00 16.45 322 PRO A CA 1
ATOM 2441 C C . PRO A 1 304 ? 24.603 71.249 -6.832 1.00 17.57 322 PRO A C 1
ATOM 2442 O O . PRO A 1 304 ? 23.975 72.251 -7.213 1.00 17.25 322 PRO A O 1
ATOM 2446 N N . ARG A 1 305 ? 24.010 70.176 -6.298 1.00 13.62 323 ARG A N 1
ATOM 2447 C CA . ARG A 1 305 ? 22.574 70.167 -6.007 1.00 12.89 323 ARG A CA 1
ATOM 2448 C C . ARG A 1 305 ? 22.206 71.055 -4.811 1.00 11.49 323 ARG A C 1
ATOM 2449 O O . ARG A 1 305 ? 21.027 71.389 -4.638 1.00 14.67 323 ARG A O 1
ATOM 2457 N N . TYR A 1 306 ? 23.174 71.398 -3.948 1.00 12.27 324 TYR A N 1
ATOM 2458 C CA . TYR A 1 306 ? 22.907 72.325 -2.847 1.00 13.32 324 TYR A CA 1
ATOM 2459 C C . TYR A 1 306 ? 22.552 73.704 -3.392 1.00 13.04 324 TYR A C 1
ATOM 2460 O O . TYR A 1 306 ? 23.334 74.314 -4.142 1.00 14.09 324 TYR A O 1
ATOM 2469 N N . ASP A 1 307 ? 21.376 74.188 -3.004 1.00 12.97 325 ASP A N 1
ATOM 2470 C CA . ASP A 1 307 ? 20.885 75.484 -3.462 1.00 14.01 325 ASP A CA 1
ATOM 2471 C C . ASP A 1 307 ? 20.594 76.347 -2.260 1.00 11.38 325 ASP A C 1
ATOM 2472 O O . ASP A 1 307 ? 19.572 76.131 -1.594 1.00 12.07 325 ASP A O 1
ATOM 2477 N N . PRO A 1 308 ? 21.465 77.324 -1.957 1.00 10.94 326 PRO A N 1
ATOM 2478 C CA . PRO A 1 308 ? 21.232 78.200 -0.806 1.00 12.52 326 PRO A CA 1
ATOM 2479 C C . PRO A 1 308 ? 19.963 79.040 -0.924 1.00 12.71 326 PRO A C 1
ATOM 2480 O O . PRO A 1 308 ? 19.498 79.510 0.101 1.00 13.22 326 PRO A O 1
ATOM 2484 N N . SER A 1 309 ? 19.389 79.148 -2.129 1.00 12.07 327 SER A N 1
ATOM 2485 C CA . SER A 1 309 ? 18.126 79.892 -2.314 1.00 13.16 327 SER A CA 1
ATOM 2486 C C . SER A 1 309 ? 16.890 79.028 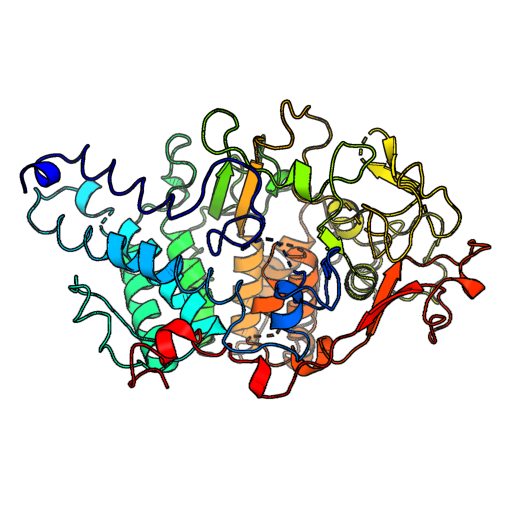-2.052 1.00 12.96 327 SER A C 1
ATOM 2487 O O . SER A 1 309 ? 15.772 79.533 -2.040 1.00 11.58 327 SER A O 1
ATOM 2490 N N . ASN A 1 310 ? 17.073 77.718 -1.905 1.00 10.84 328 ASN A N 1
ATOM 2491 C CA . ASN A 1 310 ? 15.954 76.816 -1.627 1.00 11.13 328 ASN A CA 1
ATOM 2492 C C . ASN A 1 310 ? 16.518 75.613 -0.907 1.00 10.36 328 ASN A C 1
ATOM 2493 O O . ASN A 1 310 ? 16.885 74.609 -1.493 1.00 10.03 328 ASN A O 1
ATOM 2498 N N . LEU A 1 311 ? 16.570 75.734 0.407 1.00 9.66 329 LEU A N 1
ATOM 2499 C CA . LEU A 1 311 ? 17.276 74.736 1.204 1.00 10.01 329 LEU A CA 1
ATOM 2500 C C . LEU A 1 311 ? 16.718 73.345 1.153 1.00 11.93 329 LEU A C 1
ATOM 2501 O O . LEU A 1 311 ? 17.479 72.399 1.381 1.00 12.15 329 LEU A O 1
ATOM 2506 N N . GLY A 1 312 ? 15.437 73.180 0.836 1.00 9.70 330 GLY A N 1
ATOM 2507 C CA . GLY A 1 312 ? 14.862 71.834 0.769 1.00 10.96 330 GLY A CA 1
ATOM 2508 C C . GLY A 1 312 ? 14.829 71.214 -0.612 1.00 10.51 330 GLY A C 1
ATOM 2509 O O . GLY A 1 312 ? 14.423 70.060 -0.769 1.00 10.40 330 GLY A O 1
ATOM 2510 N N . LYS A 1 313 ? 15.281 71.952 -1.608 1.00 10.76 331 LYS A N 1
ATOM 2511 C CA . LYS A 1 313 ? 15.201 71.482 -2.987 1.00 10.80 331 LYS A CA 1
ATOM 2512 C C . LYS A 1 313 ? 16.158 70.322 -3.249 1.00 10.34 331 LYS A C 1
ATOM 2513 O O . LYS A 1 313 ? 17.334 70.366 -2.870 1.00 11.40 331 LYS A O 1
ATOM 2519 N N . ASP A 1 314 ? 15.627 69.287 -3.899 1.00 9.88 332 ASP A N 1
ATOM 2520 C CA . ASP A 1 314 ? 16.401 68.089 -4.263 1.00 10.89 332 ASP A CA 1
ATOM 2521 C C . ASP A 1 314 ? 16.840 67.315 -3.009 1.00 9.00 332 ASP A C 1
ATOM 2522 O O . ASP A 1 314 ? 17.791 66.545 -3.035 1.00 11.33 332 ASP A O 1
ATOM 2527 N N . ARG A 1 315 ? 16.098 67.493 -1.912 1.00 9.71 333 ARG A N 1
ATOM 2528 C CA . ARG A 1 315 ? 16.337 66.765 -0.687 1.00 8.23 333 ARG A CA 1
ATOM 2529 C C . ARG A 1 315 ? 15.154 65.893 -0.334 1.00 8.39 333 ARG A C 1
ATOM 2530 O O . ARG A 1 315 ? 14.034 66.124 -0.771 1.00 9.66 333 ARG A O 1
ATOM 2538 N N . ASP A 1 316 ? 15.422 64.910 0.522 1.00 8.21 334 ASP A N 1
ATOM 2539 C CA . ASP A 1 316 ? 14.384 64.052 1.109 1.00 8.24 334 ASP A CA 1
ATOM 2540 C C . ASP A 1 316 ? 13.158 64.931 1.406 1.00 8.04 334 ASP A C 1
ATOM 2541 O O . ASP A 1 316 ? 13.294 65.959 2.064 1.00 8.82 334 ASP A O 1
ATOM 2546 N N . PRO A 1 317 ? 11.955 64.525 0.948 1.00 7.71 335 PRO A N 1
ATOM 2547 C CA . PRO A 1 317 ? 10.765 65.321 1.211 1.00 8.81 335 PRO A CA 1
ATOM 2548 C C . PRO A 1 317 ? 10.529 65.568 2.688 1.00 7.47 335 PRO A C 1
ATOM 2549 O O . PRO A 1 317 ? 9.894 66.579 3.027 1.00 8.51 335 PRO A O 1
ATOM 2553 N N . ARG A 1 318 ? 11.035 64.683 3.557 1.00 8.26 336 ARG A N 1
ATOM 2554 C CA . ARG A 1 318 ? 10.822 64.893 5.006 1.00 8.19 336 ARG A CA 1
ATOM 2555 C C . ARG A 1 318 ? 11.506 66.136 5.536 1.00 7.92 336 ARG A C 1
ATOM 2556 O O . ARG A 1 318 ? 11.094 66.615 6.607 1.00 7.69 336 ARG A O 1
ATOM 2564 N N . LEU A 1 319 ? 12.496 66.686 4.811 1.00 6.94 337 LEU A N 1
ATOM 2565 C CA . LEU A 1 319 ? 13.118 67.925 5.282 1.00 7.77 337 LEU A CA 1
ATOM 2566 C C . LEU A 1 319 ? 12.092 69.045 5.263 1.00 8.12 337 LEU A C 1
ATOM 2567 O O . LEU A 1 319 ? 11.760 69.602 6.301 1.00 7.75 337 LEU A O 1
ATOM 2572 N N . ASP A 1 320 ? 11.516 69.335 4.090 1.00 7.54 338 ASP A N 1
ATOM 2573 C CA . ASP A 1 320 ? 10.498 70.375 4.030 1.00 7.62 338 ASP A CA 1
ATOM 2574 C C . ASP A 1 320 ? 9.257 70.000 4.829 1.00 8.39 338 ASP A C 1
ATOM 2575 O O . ASP A 1 320 ? 8.564 70.902 5.309 1.00 9.66 338 ASP A O 1
ATOM 2580 N N . TYR A 1 321 ? 8.945 68.719 5.000 1.00 7.36 339 TYR A N 1
ATOM 2581 C CA . TYR A 1 321 ? 7.788 68.384 5.848 1.00 7.84 339 TYR A CA 1
ATOM 2582 C C . TYR A 1 321 ? 8.018 68.717 7.326 1.00 8.05 339 TYR A C 1
ATOM 2583 O O . TYR A 1 321 ? 7.087 68.985 8.050 1.00 8.30 339 TYR A O 1
ATOM 2592 N N . THR A 1 322 ? 9.270 68.699 7.748 1.00 8.18 340 THR A N 1
ATOM 2593 C CA . THR A 1 322 ? 9.612 68.802 9.170 1.00 8.63 340 THR A CA 1
ATOM 2594 C C . THR A 1 322 ? 10.085 70.162 9.632 1.00 8.26 340 THR A C 1
ATOM 2595 O O . THR A 1 322 ? 9.743 70.571 10.766 1.00 7.78 340 THR A O 1
ATOM 2599 N N . ILE A 1 323 ? 10.833 70.866 8.788 1.00 7.22 341 ILE A N 1
ATOM 2600 C CA . ILE A 1 323 ? 11.407 72.159 9.161 1.00 7.91 341 ILE A CA 1
ATOM 2601 C C . ILE A 1 323 ? 11.186 73.180 8.083 1.00 8.77 341 ILE A C 1
ATOM 2602 O O . ILE A 1 323 ? 10.923 72.819 6.921 1.00 9.19 341 ILE A O 1
ATOM 2607 N N . TYR A 1 324 ? 11.300 74.462 8.435 1.00 7.48 342 TYR A N 1
ATOM 2608 C CA . TYR A 1 324 ? 11.276 75.542 7.424 1.00 8.00 342 TYR A CA 1
ATOM 2609 C C . TYR A 1 324 ? 12.387 76.537 7.775 1.00 9.36 342 TYR A C 1
ATOM 2610 O O . TYR A 1 324 ? 13.080 76.401 8.814 1.00 8.21 342 TYR A O 1
ATOM 2619 N N . TYR A 1 325 ? 12.587 77.500 6.879 1.00 8.23 343 TYR A N 1
ATOM 2620 C CA . TYR A 1 325 ? 13.780 78.343 6.831 1.00 7.29 343 TYR A CA 1
ATOM 2621 C C . TYR A 1 325 ? 13.453 79.590 6.027 1.00 7.63 343 TYR A C 1
ATOM 2622 O O . TYR A 1 325 ? 12.363 79.695 5.451 1.00 8.58 343 TYR A O 1
ATOM 2631 N N . ASN A 1 326 ? 14.374 80.530 5.974 1.00 8.37 344 ASN A N 1
ATOM 2632 C CA . ASN A 1 326 ? 14.175 81.773 5.252 1.00 7.40 344 ASN A CA 1
ATOM 2633 C C . ASN A 1 326 ? 13.768 81.515 3.822 1.00 8.78 344 ASN A C 1
ATOM 2634 O O . ASN A 1 326 ? 14.427 80.759 3.117 1.00 9.31 344 ASN A O 1
ATOM 2639 N N . GLY A 1 327 ? 12.685 82.166 3.408 1.00 9.24 345 GLY A N 1
ATOM 2640 C CA . GLY A 1 327 ? 12.163 82.012 2.048 1.00 9.27 345 GLY A CA 1
ATOM 2641 C C . GLY A 1 327 ? 11.134 80.950 1.831 1.00 10.41 345 GLY A C 1
ATOM 2642 O O . GLY A 1 327 ? 10.445 80.963 0.819 1.00 11.12 345 GLY A O 1
ATOM 2643 N N . ALA A 1 328 ? 10.983 80.032 2.775 1.00 9.11 346 ALA A N 1
ATOM 2644 C CA . ALA A 1 328 ? 9.951 79.010 2.706 1.00 7.89 346 ALA A CA 1
ATOM 2645 C C . ALA A 1 328 ? 8.587 79.608 2.971 1.00 7.88 346 ALA A C 1
ATOM 2646 O O . ALA A 1 328 ? 8.484 80.631 3.636 1.00 10.33 346 ALA A O 1
ATOM 2648 N N . ILE A 1 329 ? 7.554 78.966 2.434 1.00 8.49 347 ILE A N 1
ATOM 2649 C CA . ILE A 1 329 ? 6.175 79.313 2.712 1.00 8.11 347 ILE A CA 1
ATOM 2650 C C . ILE A 1 329 ? 5.674 78.451 3.856 1.00 8.70 347 ILE A C 1
ATOM 2651 O O . ILE A 1 329 ? 5.841 77.239 3.859 1.00 9.39 347 ILE A O 1
ATOM 2656 N N . PHE A 1 330 ? 5.037 79.092 4.823 1.00 8.42 348 PHE A N 1
ATOM 2657 C CA . PHE A 1 330 ? 4.429 78.440 5.991 1.00 8.20 348 PHE A CA 1
ATOM 2658 C C . PHE A 1 330 ? 3.149 79.164 6.321 1.00 8.86 348 PHE A C 1
ATOM 2659 O O . PHE A 1 330 ? 3.145 80.378 6.484 1.00 8.76 348 PHE A O 1
ATOM 2675 N N . GLY A 1 332 ? 0.861 79.864 4.395 1.00 10.56 350 GLY A N 1
ATOM 2676 C CA . GLY A 1 332 ? 0.498 80.727 3.284 1.00 10.89 350 GLY A CA 1
ATOM 2677 C C . GLY A 1 332 ? 1.321 81.978 3.093 1.00 11.05 350 GLY A C 1
ATOM 2678 O O . GLY A 1 332 ? 1.039 82.749 2.188 1.00 12.09 350 GLY A O 1
ATOM 2679 N N . THR A 1 333 ? 2.286 82.242 3.963 1.00 9.26 351 THR A N 1
ATOM 2680 C CA . THR A 1 333 ? 3.108 83.436 3.836 1.00 9.25 351 THR A CA 1
ATOM 2681 C C . THR A 1 333 ? 4.562 83.058 4.050 1.00 8.60 351 THR A C 1
ATOM 2682 O O . THR A 1 333 ? 4.891 82.036 4.663 1.00 9.74 351 THR A O 1
ATOM 2686 N N . GLU A 1 334 ? 5.424 83.873 3.480 1.00 7.97 352 GLU A N 1
ATOM 2687 C CA . GLU A 1 334 ? 6.851 83.596 3.489 1.00 7.76 352 GLU A CA 1
ATOM 2688 C C . GLU A 1 334 ? 7.483 83.857 4.850 1.00 8.41 352 GLU A C 1
ATOM 2689 O O . GLU A 1 334 ? 7.307 84.922 5.443 1.00 9.86 352 GLU A O 1
ATOM 2695 N N . TYR A 1 335 ? 8.281 82.893 5.312 1.00 8.72 353 TYR A N 1
ATOM 2696 C CA . TYR A 1 335 ? 9.073 83.060 6.527 1.00 8.76 353 TYR A CA 1
ATOM 2697 C C . TYR A 1 335 ? 10.285 83.934 6.161 1.00 9.07 353 TYR A C 1
ATOM 2698 O O . TYR A 1 335 ? 11.032 83.613 5.246 1.00 9.68 353 TYR A O 1
ATOM 2707 N N A LYS A 1 336 ? 10.472 85.036 6.879 0.50 9.49 354 LYS A N 1
ATOM 2708 N N B LYS A 1 336 ? 10.441 85.051 6.873 0.50 8.88 354 LYS A N 1
ATOM 2709 C CA A LYS A 1 336 ? 11.587 85.958 6.669 0.50 9.76 354 LYS A CA 1
ATOM 2710 C CA B LYS A 1 336 ? 11.545 85.994 6.725 0.50 8.37 354 LYS A CA 1
ATOM 2711 C C A LYS A 1 336 ? 12.441 85.962 7.933 0.50 9.49 354 LYS A C 1
ATOM 2712 C C B LYS A 1 336 ? 12.422 85.883 7.971 0.50 9.13 354 LYS A C 1
ATOM 2713 O O A LYS A 1 336 ? 11.987 86.393 9.003 0.50 8.42 354 LYS A O 1
ATOM 2714 O O B LYS A 1 336 ? 11.958 86.127 9.095 0.50 9.98 354 LYS A O 1
ATOM 2733 N N . SER A 1 338 ? 16.771 86.445 8.763 1.00 8.15 356 SER A N 1
ATOM 2734 C CA . SER A 1 338 ? 18.126 86.634 8.285 1.00 8.99 356 SER A CA 1
ATOM 2735 C C . SER A 1 338 ? 18.868 87.604 9.161 1.00 8.78 356 SER A C 1
ATOM 2736 O O . SER A 1 338 ? 18.252 88.513 9.734 1.00 9.09 356 SER A O 1
ATOM 2739 N N . PRO A 1 339 ? 20.198 87.479 9.263 1.00 8.87 357 PRO A N 1
ATOM 2740 C CA . PRO A 1 339 ? 20.949 88.523 9.949 1.00 9.22 357 PRO A CA 1
ATOM 2741 C C . PRO A 1 339 ? 20.767 89.931 9.352 1.00 8.84 357 PRO A C 1
ATOM 2742 O O . PRO A 1 339 ? 21.085 90.930 10.015 1.00 10.69 357 PRO A O 1
ATOM 2746 N N . ASP A 1 340 ? 20.268 90.007 8.118 1.00 8.66 358 ASP A N 1
ATOM 2747 C CA . ASP A 1 340 ? 20.156 91.281 7.433 1.00 9.07 358 ASP A CA 1
ATOM 2748 C C . ASP A 1 340 ? 18.820 91.991 7.610 1.00 10.94 358 ASP A C 1
ATOM 2749 O O . ASP A 1 340 ? 18.663 93.139 7.183 1.00 11.45 358 ASP A O 1
ATOM 2754 N N . TYR A 1 341 ? 17.850 91.326 8.225 1.00 10.26 359 TYR A N 1
ATOM 2755 C CA . TYR A 1 341 ? 16.485 91.847 8.295 1.00 10.22 359 TYR A CA 1
ATOM 2756 C C . TYR A 1 341 ? 16.227 92.631 9.593 1.00 10.59 359 TYR A C 1
ATOM 2757 O O . TYR A 1 341 ? 17.126 92.808 10.408 1.00 11.55 359 TYR A O 1
ATOM 2766 N N . SER A 1 342 ? 15.014 93.157 9.731 1.00 11.64 360 SER A N 1
ATOM 2767 C CA . SER A 1 342 ? 14.674 94.036 10.828 1.00 12.70 360 SER A CA 1
ATOM 2768 C C . SER A 1 342 ? 14.280 93.361 12.123 1.00 11.14 360 SER A C 1
ATOM 2769 O O . SER A 1 342 ? 13.329 92.570 12.157 1.00 11.48 360 SER A O 1
ATOM 2772 N N . ALA A 1 343 ? 14.972 93.683 13.203 1.00 11.77 361 ALA A N 1
ATOM 2773 C CA . ALA A 1 343 ? 14.622 93.150 14.518 1.00 12.58 361 ALA A CA 1
ATOM 2774 C C . ALA A 1 343 ? 13.245 93.648 14.981 1.00 13.04 361 ALA A C 1
ATOM 2775 O O . ALA A 1 343 ? 12.505 92.949 15.678 1.00 13.79 361 ALA A O 1
ATOM 2777 N N . ALA A 1 344 ? 12.879 94.867 14.598 1.00 14.33 362 ALA A N 1
ATOM 2778 C CA . ALA A 1 344 ? 11.561 95.406 14.974 1.00 14.93 362 ALA A CA 1
ATOM 2779 C C . ALA A 1 344 ? 10.435 94.561 14.396 1.00 14.79 362 ALA A C 1
ATOM 2780 O O . ALA A 1 344 ? 9.360 94.457 15.009 1.00 18.13 362 ALA A O 1
ATOM 2782 N N A LYS A 1 345 ? 10.669 93.981 13.218 0.50 12.63 363 LYS A N 1
ATOM 2783 N N B LYS A 1 345 ? 10.630 93.975 13.211 0.50 13.18 363 LYS A N 1
ATOM 2784 C CA A LYS A 1 345 ? 9.713 93.105 12.548 0.50 11.86 363 LYS A CA 1
ATOM 2785 C CA B LYS A 1 345 ? 9.616 93.089 12.610 0.50 12.79 363 LYS A CA 1
ATOM 2786 C C A LYS A 1 345 ? 9.820 91.637 12.993 0.50 12.61 363 LYS A C 1
ATOM 2787 C C B LYS A 1 345 ? 9.790 91.620 13.022 0.50 12.82 363 LYS A C 1
ATOM 2788 O O A LYS A 1 345 ? 9.085 90.789 12.509 0.50 12.66 363 LYS A O 1
ATOM 2789 O O B LYS A 1 345 ? 9.075 90.749 12.542 0.50 12.61 363 LYS A O 1
ATOM 2800 N N . LYS A 1 346 ? 10.743 91.363 13.913 1.00 11.34 364 LYS A N 1
ATOM 2801 C CA . LYS A 1 346 ? 11.072 89.987 14.388 1.00 10.08 364 LYS A CA 1
ATOM 2802 C C . LYS A 1 346 ? 11.462 89.104 13.196 1.00 10.30 364 LYS A C 1
ATOM 2803 O O . LYS A 1 346 ? 11.189 87.894 13.157 1.00 9.76 364 LYS A O 1
ATOM 2809 N N . GLU A 1 347 ? 12.180 89.709 12.244 1.00 9.41 365 GLU A N 1
ATOM 2810 C CA . GLU A 1 347 ? 12.678 89.016 11.064 1.00 9.84 365 GLU A CA 1
ATOM 2811 C C . GLU A 1 347 ? 14.187 88.854 11.095 1.00 9.59 365 GLU A C 1
ATOM 2812 O O . GLU A 1 347 ? 14.775 88.280 10.174 1.00 8.68 365 GLU A O 1
ATOM 2818 N N . LYS A 1 348 ? 14.834 89.419 12.119 1.00 7.90 366 LYS A N 1
ATOM 2819 C CA . LYS A 1 348 ? 16.287 89.329 12.210 1.00 8.96 366 LYS A CA 1
ATOM 2820 C C . LYS A 1 348 ? 16.741 88.113 13.019 1.00 9.14 366 LYS A C 1
ATOM 2821 O O . LYS A 1 348 ? 16.150 87.772 14.051 1.00 8.28 366 LYS A O 1
ATOM 2827 N N . LEU A 1 349 ? 17.802 87.483 12.517 1.00 8.79 367 LEU A N 1
ATOM 2828 C CA . LEU A 1 349 ? 18.497 86.411 13.172 1.00 9.02 367 LEU A CA 1
ATOM 2829 C C . LEU A 1 349 ? 19.572 87.018 14.036 1.00 9.13 367 LEU A C 1
ATOM 2830 O O . LEU A 1 349 ? 20.500 87.618 13.502 1.00 8.53 367 LEU A O 1
ATOM 2835 N N . ASP A 1 350 ? 19.400 86.904 15.362 1.00 8.87 368 ASP A N 1
ATOM 2836 C CA . ASP A 1 350 ? 20.322 87.546 16.306 1.00 8.95 368 ASP A CA 1
ATOM 2837 C C . ASP A 1 350 ? 20.326 86.712 17.603 1.00 9.33 368 ASP A C 1
ATOM 2838 O O . ASP A 1 350 ? 19.863 85.565 17.614 1.00 9.71 368 ASP A O 1
ATOM 2843 N N . TYR A 1 351 ? 20.898 87.284 18.672 1.00 9.10 369 TYR A N 1
ATOM 2844 C CA . TYR A 1 351 ? 21.025 86.603 19.953 1.00 9.31 369 TYR A CA 1
ATOM 2845 C C . TYR A 1 351 ? 20.070 87.128 21.022 1.00 9.92 369 TYR A C 1
ATOM 2846 O O . TYR A 1 351 ? 20.209 86.748 22.180 1.00 12.22 369 TYR A O 1
ATOM 2855 N N . THR A 1 352 ? 19.097 87.971 20.624 1.00 10.52 370 THR A N 1
ATOM 2856 C CA . THR A 1 352 ? 18.203 88.622 21.575 1.00 11.23 370 THR A CA 1
ATOM 2857 C C . THR A 1 352 ? 16.710 88.698 21.224 1.00 11.94 370 THR A C 1
ATOM 2858 O O . THR A 1 352 ? 15.886 88.762 22.123 1.00 12.13 370 THR A O 1
ATOM 2862 N N . SER A 1 353 ? 16.326 88.688 19.952 1.00 9.31 371 SER A N 1
ATOM 2863 C CA . SER A 1 353 ? 14.937 88.857 19.596 1.00 9.69 371 SER A CA 1
ATOM 2864 C C . SER A 1 353 ? 14.068 87.659 19.866 1.00 10.92 371 SER A C 1
ATOM 2865 O O . SER A 1 353 ? 14.538 86.549 19.977 1.00 11.73 371 SER A O 1
ATOM 2868 N N . GLU A 1 354 ? 12.768 87.899 19.932 1.00 11.01 372 GLU A N 1
ATOM 2869 C CA . GLU A 1 354 ? 11.764 86.860 20.080 1.00 11.03 372 GLU A CA 1
ATOM 2870 C C . GLU A 1 354 ? 11.534 86.270 18.704 1.00 11.78 372 GLU A C 1
ATOM 2871 O O . GLU A 1 354 ? 10.551 86.539 1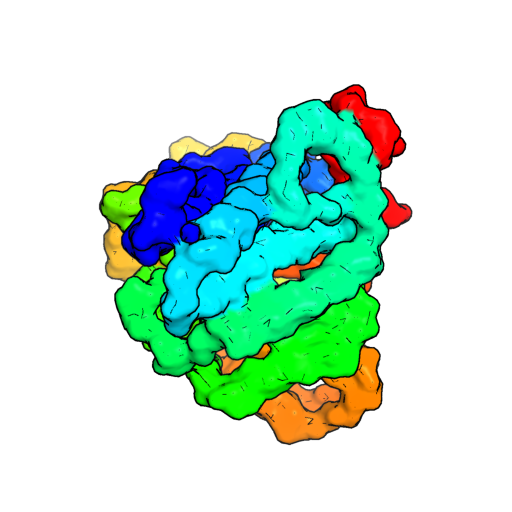8.005 1.00 11.34 372 GLU A O 1
ATOM 2877 N N . ALA A 1 355 ? 12.500 85.448 18.303 1.00 9.74 373 ALA A N 1
ATOM 2878 C CA . ALA A 1 355 ? 12.594 84.895 16.981 1.00 9.41 373 ALA A CA 1
ATOM 2879 C C . ALA A 1 355 ? 13.594 83.734 17.034 1.00 8.68 373 ALA A C 1
ATOM 2880 O O . ALA A 1 355 ? 14.319 83.558 18.009 1.00 9.49 373 ALA A O 1
ATOM 2882 N N . SER A 1 356 ? 13.675 82.956 15.960 1.00 8.45 374 SER A N 1
ATOM 2883 C CA . SER A 1 356 ? 14.560 81.827 15.910 1.00 8.00 374 SER A CA 1
ATOM 2884 C C . SER A 1 356 ? 16.000 82.186 16.172 1.00 8.00 374 SER A C 1
ATOM 2885 O O . SER A 1 356 ? 16.509 83.185 15.683 1.00 8.87 374 SER A O 1
ATOM 2888 N N . ARG A 1 357 ? 16.682 81.363 16.939 1.00 8.37 375 ARG A N 1
ATOM 2889 C CA . ARG A 1 357 ? 18.111 81.538 17.187 1.00 8.38 375 ARG A CA 1
ATOM 2890 C C . ARG A 1 357 ? 18.957 80.827 16.157 1.00 8.23 375 ARG A C 1
ATOM 2891 O O . ARG A 1 357 ? 20.170 81.037 16.085 1.00 8.18 375 ARG A O 1
ATOM 2899 N N . THR A 1 358 ? 18.351 79.973 15.329 1.00 9.15 376 THR A N 1
ATOM 2900 C CA . THR A 1 358 ? 19.102 79.210 14.333 1.00 8.37 376 THR A CA 1
ATOM 2901 C C . THR A 1 358 ? 18.844 79.610 12.885 1.00 8.47 376 THR A C 1
ATOM 2902 O O . THR A 1 358 ? 19.681 79.351 12.028 1.00 9.29 376 THR A O 1
ATOM 2906 N N . GLY A 1 359 ? 17.686 80.176 12.578 1.00 9.46 377 GLY A N 1
ATOM 2907 C CA . GLY A 1 359 ? 17.308 80.396 11.184 1.00 9.04 377 GLY A CA 1
ATOM 2908 C C . GLY A 1 359 ? 16.359 79.321 10.687 1.00 9.21 377 GLY A C 1
ATOM 2909 O O . GLY A 1 359 ? 15.832 79.437 9.572 1.00 10.66 377 GLY A O 1
ATOM 2910 N N . PHE A 1 360 ? 16.146 78.268 11.476 1.00 9.28 378 PHE A N 1
ATOM 2911 C CA . PHE A 1 360 ? 15.168 77.222 11.157 1.00 7.86 378 PHE A CA 1
ATOM 2912 C C . PHE A 1 360 ? 14.015 77.324 12.141 1.00 8.50 378 PHE A C 1
ATOM 2913 O O . PHE A 1 360 ? 14.146 77.848 13.266 1.00 8.32 378 PHE A O 1
ATOM 2937 N N . ARG A 1 363 ? 8.161 72.849 11.228 1.00 7.57 381 ARG A N 1
ATOM 2938 C CA . ARG A 1 363 ? 6.905 72.760 10.455 1.00 8.56 381 ARG A CA 1
ATOM 2939 C C . ARG A 1 363 ? 6.010 71.641 10.994 1.00 8.19 381 ARG A C 1
ATOM 2940 O O . ARG A 1 363 ? 4.775 71.747 10.956 1.00 8.63 381 ARG A O 1
ATOM 2948 N N . LYS A 1 364 ? 6.608 70.553 11.459 1.00 8.17 382 LYS A N 1
ATOM 2949 C CA . LYS A 1 364 ? 5.872 69.398 11.983 1.00 6.96 382 LYS A CA 1
ATOM 2950 C C . LYS A 1 364 ? 4.919 69.850 13.079 1.00 9.11 382 LYS A C 1
ATOM 2951 O O . LYS A 1 364 ? 5.255 70.730 13.861 1.00 8.95 382 LYS A O 1
ATOM 2957 N N . TYR A 1 365 ? 3.726 69.218 13.089 1.00 8.52 383 TYR A N 1
ATOM 2958 C CA . TYR A 1 365 ? 2.633 69.389 14.062 1.00 8.19 383 TYR A CA 1
ATOM 2959 C C . TYR A 1 365 ? 1.688 70.555 13.774 1.00 8.54 383 TYR A C 1
ATOM 2960 O O . TYR A 1 365 ? 0.703 70.717 14.483 1.00 10.15 383 TYR A O 1
ATOM 2969 N N . PHE A 1 366 ? 1.962 71.323 12.723 1.00 9.25 384 PHE A N 1
ATOM 2970 C CA . PHE A 1 366 ? 1.134 72.503 12.383 1.00 8.67 384 PHE A CA 1
ATOM 2971 C C . PHE A 1 366 ? 0.354 72.297 11.105 1.00 11.34 384 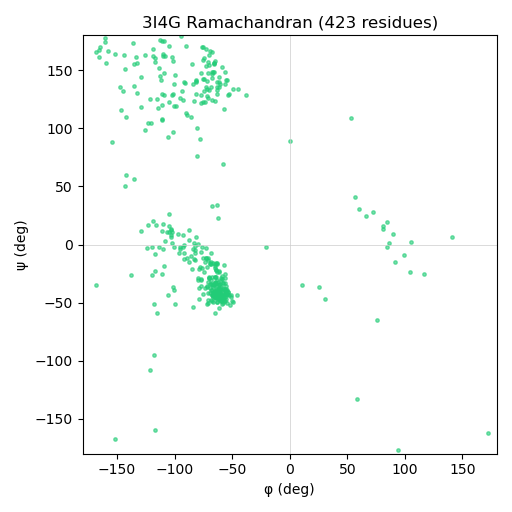PHE A C 1
ATOM 2972 O O . PHE A 1 366 ? 0.918 72.257 10.027 1.00 9.94 384 PHE A O 1
ATOM 2980 N N . GLU A 1 367 ? -0.963 72.122 11.266 1.00 10.00 385 GLU A N 1
ATOM 2981 C CA . GLU A 1 367 ? -1.894 71.913 10.153 1.00 11.76 385 GLU A CA 1
ATOM 2982 C C . GLU A 1 367 ? -2.154 73.262 9.525 1.00 14.21 385 GLU A C 1
ATOM 2983 O O . GLU A 1 367 ? -3.144 73.926 9.863 1.00 16.39 385 GLU A O 1
ATOM 2989 N N . GLU A 1 368 ? -1.350 73.618 8.525 1.00 10.78 386 GLU A N 1
ATOM 2990 C CA . GLU A 1 368 ? -1.268 74.981 8.007 1.00 11.43 386 GLU A CA 1
ATOM 2991 C C . GLU A 1 368 ? -2.495 75.502 7.304 1.00 15.03 386 GLU A C 1
ATOM 2992 O O . GLU A 1 368 ? -2.707 76.695 7.313 1.00 18.09 386 GLU A O 1
ATOM 2998 N N A SER A 1 369 ? -3.305 74.660 6.700 0.70 15.43 387 SER A N 1
ATOM 2999 N N B SER A 1 369 ? -3.269 74.594 6.716 0.30 14.20 387 SER A N 1
ATOM 3000 C CA A SER A 1 369 ? -4.469 75.182 5.984 0.70 18.00 387 SER A CA 1
ATOM 3001 C CA B SER A 1 369 ? -4.474 74.923 5.962 0.30 14.34 387 SER A CA 1
ATOM 3002 C C A SER A 1 369 ? -5.675 75.414 6.885 0.70 15.50 387 SER A C 1
ATOM 3003 C C B SER A 1 369 ? -5.727 75.110 6.808 0.30 13.48 387 SER A C 1
ATOM 3004 O O A SER A 1 369 ? -6.620 76.087 6.470 0.70 17.29 387 SER A O 1
ATOM 3005 O O B SER A 1 369 ? -6.789 75.371 6.248 0.30 12.32 387 SER A O 1
ATOM 3010 N N . THR A 1 370 ? -5.620 74.929 8.124 1.00 12.90 388 THR A N 1
ATOM 3011 C CA . THR A 1 370 ? -6.769 75.037 9.027 1.00 13.70 388 THR A CA 1
ATOM 3012 C C . THR A 1 370 ? -6.545 76.154 10.049 1.00 13.75 388 THR A C 1
ATOM 3013 O O . THR A 1 370 ? -5.529 76.153 10.748 1.00 14.46 388 THR A O 1
ATOM 3017 N N . PRO A 1 371 ? -7.446 77.123 10.149 1.00 12.52 389 PRO A N 1
ATOM 3018 C CA . PRO A 1 371 ? -7.248 78.177 11.138 1.00 13.49 389 PRO A CA 1
ATOM 3019 C C . PRO A 1 371 ? -7.145 77.654 12.560 1.00 13.05 389 PRO A C 1
ATOM 3020 O O . PRO A 1 371 ? -7.681 76.577 12.878 1.00 13.37 389 PRO A O 1
ATOM 3024 N N . ILE A 1 372 ? -6.444 78.412 13.387 1.00 12.71 390 ILE A N 1
ATOM 3025 C CA . ILE A 1 372 ? -6.320 78.123 14.812 1.00 12.37 390 ILE A CA 1
ATOM 3026 C C . ILE A 1 372 ? -7.021 79.252 15.518 1.00 12.23 390 ILE A C 1
ATOM 3027 O O . ILE A 1 372 ? -6.606 80.403 15.414 1.00 13.75 390 ILE A O 1
ATOM 3032 N N . ASN A 1 373 ? -8.081 78.943 16.261 1.00 11.20 391 ASN A N 1
ATOM 3033 C CA . ASN A 1 373 ? -8.806 80.004 16.907 1.00 10.95 391 ASN A CA 1
ATOM 3034 C C . ASN A 1 373 ? -8.010 80.670 18.023 1.00 10.13 391 ASN A C 1
ATOM 3035 O O . ASN A 1 373 ? -8.068 81.887 18.197 1.00 12.33 391 ASN A O 1
ATOM 3040 N N . ASP A 1 374 ? -7.271 79.872 18.793 1.00 10.65 392 ASP A N 1
ATOM 3041 C CA . ASP A 1 374 ? -6.485 80.377 19.913 1.00 10.76 392 ASP A CA 1
ATOM 3042 C C . ASP A 1 374 ? -5.177 79.604 19.955 1.00 10.08 392 ASP A C 1
ATOM 3043 O O . ASP A 1 374 ? -5.153 78.419 20.326 1.00 10.01 392 ASP A O 1
ATOM 3048 N N . VAL A 1 375 ? -4.086 80.294 19.619 1.00 9.53 393 VAL A N 1
ATOM 3049 C CA . VAL A 1 375 ? -2.769 79.635 19.614 1.00 9.60 393 VAL A CA 1
ATOM 3050 C C . VAL A 1 375 ? -2.327 79.167 20.999 1.00 9.58 393 VAL A C 1
ATOM 3051 O O . VAL A 1 375 ? -1.419 78.330 21.076 1.00 8.68 393 VAL A O 1
ATOM 3055 N N A GLN A 1 376 ? -2.963 79.669 22.058 0.70 9.83 394 GLN A N 1
ATOM 3056 N N B GLN A 1 376 ? -2.922 79.672 22.073 0.30 9.39 394 GLN A N 1
ATOM 3057 C CA A GLN A 1 376 ? -2.650 79.257 23.419 0.70 10.08 394 GLN A CA 1
ATOM 3058 C CA B GLN A 1 376 ? -2.553 79.175 23.391 0.30 9.20 394 GLN A CA 1
ATOM 3059 C C A GLN A 1 376 ? -3.462 78.030 23.857 0.70 10.88 394 GLN A C 1
ATOM 3060 C C B GLN A 1 376 ? -3.373 77.951 23.796 0.30 9.85 394 GLN A C 1
ATOM 3061 O O A GLN A 1 376 ? -3.190 77.454 24.887 0.70 12.49 394 GLN A O 1
ATOM 3062 O O B GLN A 1 376 ? -2.961 77.262 24.718 0.30 10.09 394 GLN A O 1
ATOM 3073 N N . SER A 1 377 ? -4.471 77.647 23.095 1.00 10.28 395 SER A N 1
ATOM 3074 C CA . SER A 1 377 ? -5.323 76.517 23.446 1.00 10.37 395 SER A CA 1
ATOM 3075 C C . SER A 1 377 ? -5.953 76.002 22.162 1.00 9.86 395 SER A C 1
ATOM 3076 O O . SER A 1 377 ? -7.117 76.257 21.842 1.00 10.49 395 SER A O 1
ATOM 3079 N N . ALA A 1 378 ? -5.162 75.216 21.453 1.00 9.00 396 ALA A N 1
ATOM 3080 C CA . ALA A 1 378 ? -5.481 74.729 20.116 1.00 7.72 396 ALA A CA 1
ATOM 3081 C C . ALA A 1 378 ? -5.761 73.255 20.106 1.00 7.97 396 ALA A C 1
ATOM 3082 O O . ALA A 1 378 ? -5.384 72.501 21.008 1.00 9.48 396 ALA A O 1
ATOM 3084 N N . ASN A 1 379 ? -6.410 72.825 19.029 1.00 8.98 397 ASN A N 1
ATOM 3085 C CA . ASN A 1 379 ? -6.471 71.426 18.737 1.00 7.61 397 ASN A CA 1
ATOM 3086 C C . ASN A 1 379 ? -5.072 70.968 18.373 1.00 8.89 397 ASN A C 1
ATOM 3087 O O . ASN A 1 379 ? -4.285 71.721 17.801 1.00 9.86 397 ASN A O 1
ATOM 3092 N N . GLY A 1 380 ? -4.732 69.738 18.666 1.00 7.90 398 GLY A N 1
ATOM 3093 C CA . GLY A 1 380 ? -3.419 69.198 18.325 1.00 8.27 398 GLY A CA 1
ATOM 3094 C C . GLY A 1 380 ? -3.384 67.709 18.442 1.00 8.02 398 GLY A C 1
ATOM 3095 O O . GLY A 1 380 ? -4.228 67.101 19.104 1.00 9.07 398 GLY A O 1
ATOM 3096 N N . LEU A 1 381 ? -2.398 67.082 17.809 1.00 8.58 399 LEU A N 1
ATOM 3097 C CA . LEU A 1 381 ? -2.220 65.640 17.895 1.00 8.48 399 LEU A CA 1
ATOM 3098 C C . LEU A 1 381 ? -0.731 65.354 17.831 1.00 8.29 399 LEU A C 1
ATOM 3099 O O . LEU A 1 381 ? -0.082 65.631 16.797 1.00 8.99 399 LEU A O 1
ATOM 3104 N N . THR A 1 382 ? -0.185 64.811 18.918 1.00 8.31 400 THR A N 1
ATOM 3105 C CA . THR A 1 382 ? 1.255 64.519 18.989 1.00 7.72 400 THR A CA 1
ATOM 3106 C C . THR A 1 382 ? 1.466 63.033 19.227 1.00 7.99 400 THR A C 1
ATOM 3107 O O . THR A 1 382 ? 1.253 62.528 20.355 1.00 8.68 400 THR A O 1
ATOM 3111 N N . PRO A 1 383 ? 1.870 62.289 18.187 1.00 7.58 401 PRO A N 1
ATOM 3112 C CA . PRO A 1 383 ? 2.150 60.873 18.391 1.00 7.94 401 PRO A CA 1
ATOM 3113 C C . PRO A 1 383 ? 3.275 60.591 19.375 1.00 8.44 401 PRO A C 1
ATOM 3114 O O . PRO A 1 383 ? 4.262 61.347 19.436 1.00 8.82 401 PRO A O 1
ATOM 3118 N N . VAL A 1 384 ? 3.097 59.503 20.130 1.00 8.00 402 VAL A N 1
ATOM 3119 C CA . VAL A 1 384 ? 4.084 58.996 21.067 1.00 8.02 402 VAL A CA 1
ATOM 3120 C C . VAL A 1 384 ? 4.734 57.743 20.490 1.00 7.73 402 VAL A C 1
ATOM 3121 O O . VAL A 1 384 ? 5.949 57.563 20.562 1.00 9.29 402 VAL A O 1
ATOM 3125 N N . ILE A 1 385 ? 3.940 56.846 19.913 1.00 8.64 403 ILE A N 1
ATOM 3126 C CA . ILE A 1 385 ? 4.425 55.645 19.249 1.00 7.46 403 ILE A CA 1
ATOM 3127 C C . ILE A 1 385 ? 3.800 55.570 17.866 1.00 7.75 403 ILE A C 1
ATOM 3128 O O . ILE A 1 385 ? 2.576 55.498 17.722 1.00 8.88 403 ILE A O 1
ATOM 3133 N N . ARG A 1 386 ? 4.653 55.595 16.855 1.00 7.30 404 ARG A N 1
ATOM 3134 C CA . ARG A 1 386 ? 4.266 55.422 15.453 1.00 7.16 404 ARG A CA 1
ATOM 3135 C C . ARG A 1 386 ? 4.755 54.074 14.943 1.00 7.25 404 ARG A C 1
ATOM 3136 O O . ARG A 1 386 ? 5.834 53.584 15.301 1.00 7.79 404 ARG A O 1
ATOM 3144 N N . TYR A 1 387 ? 3.970 53.509 14.024 1.00 8.13 405 TYR A N 1
ATOM 3145 C CA . TYR A 1 387 ? 4.380 52.225 13.421 1.00 8.31 405 TYR A CA 1
ATOM 3146 C C . TYR A 1 387 ? 5.743 52.341 12.712 1.00 8.33 405 TYR A C 1
ATOM 3147 O O . TYR A 1 387 ? 6.483 51.387 12.656 1.00 8.93 405 TYR A O 1
ATOM 3156 N N . ALA A 1 388 ? 6.096 53.511 12.158 1.00 8.35 406 ALA A N 1
ATOM 3157 C CA . ALA A 1 388 ? 7.422 53.615 11.572 1.00 8.32 406 ALA A CA 1
ATOM 3158 C C . ALA A 1 388 ? 8.520 53.352 12.590 1.00 8.26 406 ALA A C 1
ATOM 3159 O O . ALA A 1 388 ? 9.545 52.757 12.253 1.00 9.04 406 ALA A O 1
ATOM 3161 N N . GLU A 1 389 ? 8.338 53.780 13.842 1.00 8.79 407 GLU A N 1
ATOM 3162 C CA . GLU A 1 389 ? 9.341 53.491 14.866 1.00 7.73 407 GLU A CA 1
ATOM 3163 C C . GLU A 1 389 ? 9.363 51.989 15.154 1.00 9.48 407 GLU A C 1
ATOM 3164 O O . GLU A 1 389 ? 10.423 51.405 15.394 1.00 9.90 407 GLU A O 1
ATOM 3170 N N . VAL A 1 390 ? 8.203 51.343 15.182 1.00 8.58 408 VAL A N 1
ATOM 3171 C CA . VAL A 1 390 ? 8.145 49.902 15.388 1.00 7.74 408 VAL A CA 1
ATOM 3172 C C . VAL A 1 390 ? 8.935 49.147 14.325 1.00 8.19 408 VAL A C 1
ATOM 3173 O O . VAL A 1 390 ? 9.697 48.232 14.655 1.00 8.41 408 VAL A O 1
ATOM 3177 N N . LEU A 1 391 ? 8.749 49.523 13.061 1.00 8.73 409 LEU A N 1
ATOM 3178 C CA . LEU A 1 391 ? 9.462 48.857 11.969 1.00 7.88 409 LEU A CA 1
ATOM 3179 C C . LEU A 1 391 ? 10.956 49.086 12.059 1.00 8.23 409 LEU A C 1
ATOM 3180 O O . LEU A 1 391 ? 11.750 48.146 11.925 1.00 8.42 409 LEU A O 1
ATOM 3185 N N . LEU A 1 392 ? 11.378 50.320 12.344 1.00 8.50 410 LEU A N 1
ATOM 3186 C CA . LEU A 1 392 ? 12.816 50.591 12.471 1.00 8.83 410 LEU A CA 1
ATOM 3187 C C . LEU A 1 392 ? 13.387 49.973 13.743 1.00 8.63 410 LEU A C 1
ATOM 3188 O O . LEU A 1 392 ? 14.542 49.574 13.771 1.00 9.02 410 LEU A O 1
ATOM 3193 N N . GLY A 1 393 ? 12.585 49.906 14.786 1.00 8.82 411 GLY A N 1
ATOM 3194 C CA . GLY A 1 393 ? 13.026 49.275 16.014 1.00 9.94 411 GLY A CA 1
ATOM 3195 C C . GLY A 1 393 ? 13.256 47.788 15.843 1.00 8.90 411 GLY A C 1
ATOM 3196 O O . GLY A 1 393 ? 14.228 47.224 16.369 1.00 9.02 411 GLY A O 1
ATOM 3197 N N . TYR A 1 394 ? 12.335 47.113 15.157 1.00 9.07 412 TYR A N 1
ATOM 3198 C CA . TYR A 1 394 ? 12.492 45.700 14.834 1.00 8.32 412 TYR A CA 1
ATOM 3199 C C . TYR A 1 394 ? 13.810 45.465 14.104 1.00 8.41 412 TYR A C 1
ATOM 3200 O O . TYR A 1 394 ? 14.587 44.611 14.480 1.00 9.45 412 TYR A O 1
ATOM 3209 N N . LEU A 1 395 ? 14.067 46.258 13.057 1.00 8.92 413 LEU A N 1
ATOM 3210 C CA . LEU A 1 395 ? 15.282 46.105 12.270 1.00 8.10 413 LEU A CA 1
ATOM 3211 C C . LEU A 1 395 ? 16.516 46.388 13.137 1.00 8.35 413 LEU A C 1
ATOM 3212 O O . LEU A 1 395 ? 17.491 45.634 13.066 1.00 8.74 413 LEU A O 1
ATOM 3217 N N . GLU A 1 396 ? 16.514 47.451 13.930 1.00 9.16 414 GLU A N 1
ATOM 3218 C CA . GLU A 1 396 ? 17.646 47.742 14.808 1.00 8.36 414 GLU A CA 1
ATOM 3219 C C . GLU A 1 396 ? 17.919 46.555 15.715 1.00 8.87 414 GLU A C 1
ATOM 3220 O O . GLU A 1 396 ? 19.066 46.150 15.893 1.00 10.33 414 GLU A O 1
ATOM 3226 N N . CYS A 1 397 ? 16.877 45.986 16.294 1.00 8.02 415 CYS A N 1
ATOM 3227 C CA . CYS A 1 397 ? 17.025 44.852 17.211 1.00 8.77 415 CYS A CA 1
ATOM 3228 C C . CYS A 1 397 ? 17.592 43.630 16.494 1.00 9.94 415 CYS A C 1
ATOM 3229 O O . CYS A 1 397 ? 18.441 42.914 17.053 1.00 9.21 415 CYS A O 1
ATOM 3232 N N . LEU A 1 398 ? 17.121 43.343 15.288 1.00 8.68 416 LEU A N 1
ATOM 3233 C CA . LEU A 1 398 ? 17.663 42.189 14.542 1.00 8.74 416 LEU A CA 1
ATOM 3234 C C . LEU A 1 398 ? 19.142 42.375 14.272 1.00 10.33 416 LEU A C 1
ATOM 3235 O O . LEU A 1 398 ? 19.932 41.431 1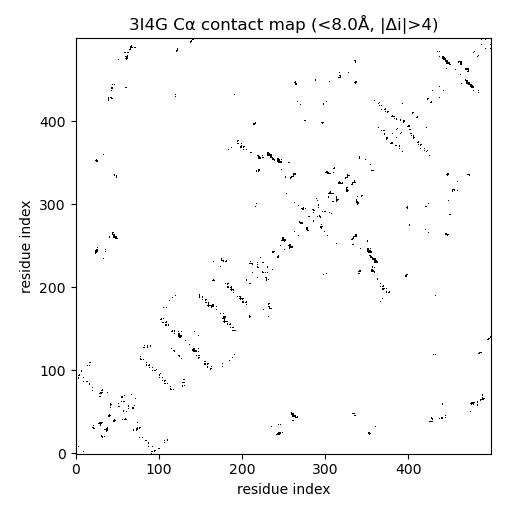4.420 1.00 10.06 416 LEU A O 1
ATOM 3240 N N . VAL A 1 399 ? 19.529 43.572 13.829 1.00 8.99 417 VAL A N 1
ATOM 3241 C CA . VAL A 1 399 ? 20.934 43.886 13.570 1.00 10.34 417 VAL A CA 1
ATOM 3242 C C . VAL A 1 399 ? 21.783 43.707 14.830 1.00 9.08 417 VAL A C 1
ATOM 3243 O O . VAL A 1 399 ? 22.816 43.021 14.826 1.00 11.27 417 VAL A O 1
ATOM 3247 N N . GLU A 1 400 ? 21.305 44.210 15.949 1.00 9.98 418 GLU A N 1
ATOM 3248 C CA . GLU A 1 400 ? 22.087 44.138 17.197 1.00 10.99 418 GLU A CA 1
ATOM 3249 C C . GLU A 1 400 ? 22.100 42.754 17.783 1.00 10.42 418 GLU A C 1
ATOM 3250 O O . GLU A 1 400 ? 23.047 42.386 18.506 1.00 12.89 418 GLU A O 1
ATOM 3256 N N . ASP A 1 401 ? 21.089 41.937 17.450 1.00 11.61 419 ASP A N 1
ATOM 3257 C CA . ASP A 1 401 ? 21.024 40.538 17.900 1.00 12.83 419 ASP A CA 1
ATOM 3258 C C . ASP A 1 401 ? 21.744 39.595 16.934 1.00 13.59 419 ASP A C 1
ATOM 3259 O O . ASP A 1 401 ? 21.626 38.381 17.082 1.00 14.09 419 ASP A O 1
ATOM 3264 N N A ASN A 1 402 ? 22.458 40.097 15.942 0.50 12.83 420 ASN A N 1
ATOM 3265 N N B ASN A 1 402 ? 22.469 40.209 15.984 0.50 15.00 420 ASN A N 1
ATOM 3266 C CA A ASN A 1 402 ? 23.194 39.177 15.060 0.50 12.19 420 ASN A CA 1
ATOM 3267 C CA B ASN A 1 402 ? 23.296 39.592 14.905 0.50 15.49 420 ASN A CA 1
ATOM 3268 C C A ASN A 1 402 ? 22.274 38.231 14.254 0.50 14.20 420 ASN A C 1
ATOM 3269 C C B ASN A 1 402 ? 22.526 38.594 14.051 0.50 15.51 420 ASN A C 1
ATOM 3270 O O A ASN A 1 402 ? 22.643 37.100 13.942 0.50 13.27 420 ASN A O 1
ATOM 3271 O O B ASN A 1 402 ? 23.063 37.561 13.616 0.50 14.52 420 ASN A O 1
ATOM 3280 N N A GLN A 1 403 ? 21.080 38.698 13.903 0.50 13.10 421 GLN A N 1
ATOM 3281 N N B GLN A 1 403 ? 21.268 38.912 13.788 0.50 12.61 421 GLN A N 1
ATOM 3282 C CA A GLN A 1 403 ? 20.178 37.903 13.070 0.50 13.60 421 GLN A CA 1
ATOM 3283 C CA B GLN A 1 403 ? 20.436 38.051 12.965 0.50 13.18 421 GLN A CA 1
ATOM 3284 C C A GLN A 1 403 ? 20.389 38.343 11.587 0.50 14.10 421 GLN A C 1
ATOM 3285 C C B GLN A 1 403 ? 20.718 38.348 11.515 0.50 13.33 421 GLN A C 1
ATOM 3286 O O A GLN A 1 403 ? 20.542 39.515 11.317 0.50 17.32 421 GLN A O 1
ATOM 3287 O O B GLN A 1 403 ? 21.273 39.390 11.180 0.50 14.82 421 GLN A O 1
ATOM 3298 N N . THR A 1 404 ? 20.417 37.384 10.649 1.00 15.93 422 THR A N 1
ATOM 3299 C CA . THR A 1 404 ? 20.646 37.638 9.209 1.00 16.16 422 THR A CA 1
ATOM 3300 C C . THR A 1 404 ? 19.555 38.548 8.652 1.00 13.56 422 THR A C 1
ATOM 3301 O O . THR A 1 404 ? 18.380 38.368 8.935 1.00 16.24 422 THR A O 1
ATOM 3305 N N . ILE A 1 405 ? 19.988 39.558 7.921 1.00 16.39 423 ILE A N 1
ATOM 3306 C CA . ILE A 1 405 ? 19.077 40.493 7.317 1.00 14.35 423 ILE A CA 1
ATOM 3307 C C . ILE A 1 405 ? 18.960 40.148 5.839 1.00 15.21 423 ILE A C 1
ATOM 3308 O O . ILE A 1 405 ? 19.967 39.955 5.155 1.00 18.03 423 ILE A O 1
ATOM 3313 N N . THR A 1 406 ? 17.728 40.005 5.383 1.00 12.60 424 THR A N 1
ATOM 3314 C CA . THR A 1 406 ? 17.425 39.721 3.994 1.00 13.63 424 THR A CA 1
ATOM 3315 C C . THR A 1 406 ? 16.789 40.933 3.338 1.00 13.74 424 THR A C 1
ATOM 3316 O O . THR A 1 406 ? 16.290 41.839 4.012 1.00 10.67 424 THR A O 1
ATOM 3320 N N . GLN A 1 407 ? 16.764 40.946 2.015 1.00 12.11 425 GLN A N 1
ATOM 3321 C CA . GLN A 1 407 ? 16.083 42.023 1.324 1.00 11.36 425 GLN A CA 1
ATOM 3322 C C . GLN A 1 407 ? 14.597 42.033 1.711 1.00 11.86 425 GLN A C 1
ATOM 3323 O O . GLN A 1 407 ? 14.007 43.099 1.802 1.00 10.80 425 GLN A O 1
ATOM 3329 N N . GLY A 1 408 ? 13.986 40.878 1.953 1.00 11.64 426 GLY A N 1
ATOM 3330 C CA . GLY A 1 408 ? 12.602 40.824 2.393 1.00 10.91 426 GLY A CA 1
ATOM 3331 C C . GLY A 1 408 ? 12.394 41.564 3.703 1.00 10.97 426 GLY A C 1
ATOM 3332 O O . GLY A 1 408 ? 11.396 42.283 3.883 1.00 10.51 426 GLY A O 1
ATOM 3333 N N . ILE A 1 409 ? 13.301 41.361 4.649 1.00 10.53 427 ILE A N 1
ATOM 3334 C CA . ILE A 1 409 ? 13.225 42.074 5.941 1.00 11.28 427 ILE A CA 1
ATOM 3335 C C . ILE A 1 409 ? 13.406 43.573 5.736 1.00 9.92 427 ILE A C 1
ATOM 3336 O O . ILE A 1 409 ? 12.688 44.369 6.327 1.00 10.15 427 ILE A O 1
ATOM 3341 N N . LEU A 1 410 ? 14.355 43.967 4.892 1.00 8.74 428 LEU A N 1
ATOM 3342 C CA . LEU A 1 410 ? 14.534 45.386 4.603 1.00 6.87 428 LEU A CA 1
ATOM 3343 C C . LEU A 1 410 ? 13.258 45.950 3.993 1.00 8.35 428 LEU A C 1
ATOM 3344 O O . LEU A 1 410 ? 12.828 47.043 4.341 1.00 9.02 428 LEU A O 1
ATOM 3349 N N . ASP A 1 411 ? 12.650 45.221 3.065 1.00 10.38 429 ASP A N 1
ATOM 3350 C CA . ASP A 1 411 ? 11.456 45.706 2.384 1.00 9.83 429 ASP A CA 1
ATOM 3351 C C . ASP A 1 411 ? 10.261 45.876 3.315 1.00 11.91 429 ASP A C 1
ATOM 3352 O O . ASP A 1 411 ? 9.473 46.801 3.129 1.00 11.60 429 ASP A O 1
ATOM 3357 N N . GLU A 1 412 ? 10.159 45.041 4.342 1.00 10.90 430 GLU A N 1
ATOM 3358 C CA . GLU A 1 412 ? 9.039 45.150 5.287 1.00 12.19 430 GLU A CA 1
ATOM 3359 C C . GLU A 1 412 ? 9.298 46.209 6.376 1.00 12.15 430 GLU A C 1
ATOM 3360 O O . GLU A 1 412 ? 8.390 46.557 7.118 1.00 13.31 430 GLU A O 1
ATOM 3366 N N . THR A 1 413 ? 10.528 46.690 6.507 1.00 9.39 431 THR A N 1
ATOM 3367 C CA . THR A 1 413 ? 10.880 47.601 7.582 1.00 9.27 431 THR A CA 1
ATOM 3368 C C . THR A 1 413 ? 11.333 48.952 7.043 1.00 8.59 431 THR A C 1
ATOM 3369 O O . THR A 1 413 ? 10.518 49.828 6.774 1.00 9.60 431 THR A O 1
ATOM 3373 N N . ILE A 1 414 ? 12.632 49.134 6.890 1.00 9.15 432 ILE A N 1
ATOM 3374 C CA . ILE A 1 414 ? 13.179 50.409 6.464 1.00 9.42 432 ILE A CA 1
ATOM 3375 C C . ILE A 1 414 ? 12.637 50.887 5.114 1.00 9.50 432 ILE A C 1
ATOM 3376 O O . ILE A 1 414 ? 12.380 52.085 4.942 1.00 9.53 432 ILE A O 1
ATOM 3381 N N . ASN A 1 415 ? 12.430 49.969 4.181 1.00 9.88 433 ASN A N 1
ATOM 3382 C CA . ASN A 1 415 ? 11.937 50.376 2.862 1.00 8.57 433 ASN A CA 1
ATOM 3383 C C . ASN A 1 415 ? 10.427 50.652 2.861 1.00 9.53 433 ASN A C 1
ATOM 3384 O O . ASN A 1 415 ? 9.921 51.360 1.988 1.00 10.98 433 ASN A O 1
ATOM 3389 N N . ALA A 1 416 ? 9.698 50.118 3.833 1.00 9.71 434 ALA A N 1
ATOM 3390 C CA . ALA A 1 416 ? 8.287 50.482 3.986 1.00 9.27 434 ALA A CA 1
ATOM 3391 C C . ALA A 1 416 ? 8.192 51.916 4.516 1.00 9.38 434 ALA A C 1
ATOM 3392 O O . ALA A 1 416 ? 7.293 52.674 4.111 1.00 11.47 434 ALA A O 1
ATOM 3394 N N . VAL A 1 417 ? 9.125 52.303 5.379 1.00 8.63 435 VAL A N 1
ATOM 3395 C CA . VAL A 1 417 ? 9.191 53.671 5.893 1.00 8.36 435 VAL A CA 1
ATOM 3396 C C . VAL A 1 417 ? 9.645 54.611 4.794 1.00 9.60 435 VAL A C 1
ATOM 3397 O O . VAL A 1 417 ? 8.979 55.613 4.503 1.00 10.21 435 VAL A O 1
ATOM 3401 N N . ARG A 1 418 ? 10.697 54.249 4.085 1.00 9.06 436 ARG A N 1
ATOM 3402 C CA . ARG A 1 418 ? 11.174 55.104 2.989 1.00 9.63 436 ARG A CA 1
ATOM 3403 C C . ARG A 1 418 ? 10.216 55.158 1.793 1.00 10.32 436 ARG A C 1
ATOM 3404 O O . ARG A 1 418 ? 10.153 56.153 1.059 1.00 10.52 436 ARG A O 1
ATOM 3412 N N . GLY A 1 419 ? 9.495 54.068 1.589 1.00 10.75 437 GLY A N 1
ATOM 3413 C CA . GLY A 1 419 ? 8.577 53.905 0.470 1.00 8.72 437 GLY A CA 1
ATOM 3414 C C . GLY A 1 419 ? 7.216 54.520 0.641 1.00 11.19 437 GLY A C 1
ATOM 3415 O O . GLY A 1 419 ? 6.405 54.467 -0.264 1.00 10.51 437 GLY A O 1
ATOM 3416 N N . ARG A 1 420 ? 6.964 55.124 1.800 1.00 10.22 438 ARG A N 1
ATOM 3417 C CA . ARG A 1 420 ? 5.756 55.857 2.050 1.00 9.83 438 ARG A CA 1
ATOM 3418 C C . ARG A 1 420 ? 5.474 56.737 0.838 1.00 8.98 438 ARG A C 1
ATOM 3419 O O . ARG A 1 420 ? 6.385 57.422 0.368 1.00 8.34 438 ARG A O 1
ATOM 3427 N N . ALA A 1 421 ? 4.255 56.783 0.317 1.00 9.37 439 ALA A N 1
ATOM 3428 C CA . ALA A 1 421 ? 4.010 57.503 -0.953 1.00 9.02 439 ALA A CA 1
ATOM 3429 C C . ALA A 1 421 ? 4.448 58.957 -0.989 1.00 9.51 439 ALA A C 1
ATOM 3430 O O . ALA A 1 421 ? 4.934 59.450 -2.015 1.00 10.39 439 ALA A O 1
ATOM 3432 N N . SER A 1 422 ? 4.267 59.660 0.124 1.00 9.72 440 SER A N 1
ATOM 3433 C CA . SER A 1 422 ? 4.633 61.071 0.209 1.00 8.83 440 SER A CA 1
ATOM 3434 C C . SER A 1 422 ? 6.136 61.294 0.374 1.00 8.77 440 SER A C 1
ATOM 3435 O O . SER A 1 422 ? 6.593 62.434 0.363 1.00 9.69 440 SER A O 1
ATOM 3438 N N . VAL A 1 423 ? 6.911 60.226 0.557 1.00 8.04 441 VAL A N 1
ATOM 3439 C CA . VAL A 1 423 ? 8.347 60.324 0.755 1.00 8.21 441 VAL A CA 1
ATOM 3440 C C . VAL A 1 423 ? 9.057 59.665 -0.421 1.00 9.86 441 VAL A C 1
ATOM 3441 O O . VAL A 1 423 ? 9.878 60.309 -1.096 1.00 11.36 441 VAL A O 1
ATOM 3445 N N . ASN A 1 424 ? 8.778 58.380 -0.625 1.00 9.49 442 ASN A N 1
ATOM 3446 C CA . ASN A 1 424 ? 9.220 57.657 -1.823 1.00 11.24 442 ASN A CA 1
ATOM 3447 C C . ASN A 1 424 ? 10.722 57.761 -2.080 1.00 10.55 442 ASN A C 1
ATOM 3448 O O . ASN A 1 424 ? 11.174 58.090 -3.185 1.00 11.41 442 ASN A O 1
ATOM 3461 N N . PRO A 1 426 ? 14.660 56.155 -2.221 1.00 10.07 444 PRO A N 1
ATOM 3462 C CA . PRO A 1 426 ? 15.163 54.899 -2.770 1.00 11.49 444 PRO A CA 1
ATOM 3463 C C . PRO A 1 426 ? 15.402 53.817 -1.737 1.00 11.88 444 PRO A C 1
ATOM 3464 O O . PRO A 1 426 ? 15.959 54.090 -0.680 1.00 11.02 444 PRO A O 1
ATOM 3468 N N . PRO A 1 427 ? 15.027 52.571 -2.056 1.00 10.17 445 PRO A N 1
ATOM 3469 C CA . PRO A 1 427 ? 15.203 51.505 -1.075 1.00 9.83 445 PRO A CA 1
ATOM 3470 C C . PRO A 1 427 ? 16.657 51.161 -0.735 1.00 10.67 445 PRO A C 1
ATOM 3471 O O . PRO A 1 427 ? 17.578 51.344 -1.547 1.00 12.24 445 PRO A O 1
ATOM 3475 N N . VAL A 1 428 ? 16.834 50.746 0.514 1.00 9.76 446 VAL A N 1
ATOM 3476 C CA . VAL A 1 428 ? 18.081 50.230 1.060 1.00 12.23 446 VAL A CA 1
ATOM 3477 C C . VAL A 1 428 ? 18.225 48.766 0.667 1.00 11.70 446 VAL A C 1
ATOM 3478 O O . VAL A 1 428 ? 17.256 48.021 0.700 1.00 9.90 446 VAL A O 1
ATOM 3482 N N . THR A 1 429 ? 19.444 48.358 0.325 1.00 10.69 447 THR A N 1
ATOM 3483 C CA . THR A 1 429 ? 19.773 46.976 -0.011 1.00 9.77 447 THR A CA 1
ATOM 3484 C C . THR A 1 429 ? 20.907 46.413 0.859 1.00 9.55 447 THR A C 1
ATOM 3485 O O . THR A 1 429 ? 21.232 45.211 0.754 1.00 12.42 447 THR A O 1
ATOM 3489 N N . GLU A 1 430 ? 21.465 47.255 1.729 1.00 10.50 448 GLU A N 1
ATOM 3490 C CA . GLU A 1 430 ? 22.604 46.897 2.573 1.00 16.27 448 GLU A CA 1
ATOM 3491 C C . GLU A 1 430 ? 22.216 45.862 3.586 1.00 16.20 448 GLU A C 1
ATOM 3492 O O . GLU A 1 430 ? 21.289 46.102 4.367 1.00 16.05 448 GLU A O 1
ATOM 3498 N N . VAL A 1 431 ? 22.939 44.730 3.611 1.00 16.80 449 VAL A N 1
ATOM 3499 C CA . VAL A 1 431 ? 22.633 43.691 4.611 1.00 16.91 449 VAL A CA 1
ATOM 3500 C C . VAL A 1 431 ? 23.827 43.390 5.551 1.00 18.15 449 VAL A C 1
ATOM 3501 O O . VAL A 1 431 ? 23.659 42.571 6.463 1.00 21.46 449 VAL A O 1
ATOM 3505 N N . THR A 1 432 ? 24.974 44.044 5.341 1.00 14.68 450 THR A N 1
ATOM 3506 C CA . THR A 1 432 ? 26.168 43.871 6.197 1.00 17.82 450 THR A CA 1
ATOM 3507 C C . THR A 1 432 ? 25.893 44.580 7.531 1.00 17.18 450 THR A C 1
ATOM 3508 O O . THR A 1 432 ? 25.672 45.781 7.558 1.00 14.36 450 THR A O 1
ATOM 3512 N N . PRO A 1 433 ? 25.965 43.849 8.655 1.00 17.74 451 PRO A N 1
ATOM 3513 C CA . PRO A 1 433 ? 25.435 44.405 9.922 1.00 17.88 451 PRO A CA 1
ATOM 3514 C C . PRO A 1 433 ? 26.089 45.664 10.415 1.00 16.24 451 PRO A C 1
ATOM 3515 O O . PRO A 1 433 ? 25.385 46.569 10.851 1.00 13.32 451 PRO A O 1
ATOM 3519 N N . ALA A 1 434 ? 27.411 45.756 10.388 1.00 16.12 452 ALA A N 1
ATOM 3520 C CA . ALA A 1 434 ? 28.097 46.980 10.812 1.00 16.54 452 ALA A CA 1
ATOM 3521 C C . ALA A 1 434 ? 27.667 48.200 10.013 1.00 16.91 452 ALA A C 1
ATOM 3522 O O . ALA A 1 434 ? 27.392 49.280 10.570 1.00 21.42 452 ALA A O 1
ATOM 3524 N N . LYS A 1 435 ? 27.522 48.020 8.705 1.00 14.62 453 LYS A N 1
ATOM 3525 C CA . LYS A 1 435 ? 27.080 49.100 7.859 1.00 14.18 453 LYS A CA 1
ATOM 3526 C C . LYS A 1 435 ? 25.599 49.378 8.055 1.00 12.15 453 LYS A C 1
ATOM 3527 O O . LYS A 1 435 ? 25.175 50.525 8.077 1.00 13.84 453 LYS A O 1
ATOM 3531 N N . LEU A 1 436 ? 24.810 48.334 8.250 1.00 11.41 454 LEU A N 1
ATOM 3532 C CA . LEU A 1 436 ? 23.373 48.539 8.390 1.00 12.15 454 LEU A CA 1
ATOM 3533 C C . LEU A 1 436 ? 23.018 49.239 9.727 1.00 13.32 454 LEU A C 1
ATOM 3534 O O . LEU A 1 436 ? 22.053 49.999 9.792 1.00 11.42 454 LEU A O 1
ATOM 3539 N N . ARG A 1 437 ? 23.822 49.047 10.770 1.00 10.39 455 ARG A N 1
ATOM 3540 C CA . ARG A 1 437 ? 23.572 49.737 12.037 1.00 11.44 455 ARG A CA 1
ATOM 3541 C C . ARG A 1 437 ? 23.490 51.237 11.798 1.00 11.48 455 ARG A C 1
ATOM 3542 O O . ARG A 1 437 ? 22.559 51.900 12.260 1.00 10.95 455 ARG A O 1
ATOM 3550 N N A GLU A 1 438 ? 24.469 51.819 11.110 0.30 10.62 456 GLU A N 1
ATOM 3551 N N B GLU A 1 438 ? 24.443 51.780 11.051 0.70 9.26 456 GLU A N 1
ATOM 3552 C CA A GLU A 1 438 ? 24.430 53.273 10.929 0.30 11.16 456 GLU A CA 1
ATOM 3553 C CA B GLU A 1 438 ? 24.516 53.219 10.869 0.70 10.93 456 GLU A CA 1
ATOM 3554 C C A GLU A 1 438 ? 23.294 53.674 9.999 0.30 10.48 456 GLU A C 1
ATOM 3555 C C B GLU A 1 438 ? 23.406 53.704 9.940 0.70 10.25 456 GLU A C 1
ATOM 3556 O O A GLU A 1 438 ? 22.635 54.679 10.242 0.30 9.62 456 GLU A O 1
ATOM 3557 O O B GLU A 1 438 ? 22.877 54.795 10.125 0.70 10.01 456 GLU A O 1
ATOM 3568 N N . ILE A 1 439 ? 23.031 52.883 8.964 1.00 10.31 457 ILE A N 1
ATOM 3569 C CA . ILE A 1 439 ? 21.937 53.221 8.078 1.00 10.99 457 ILE A CA 1
ATOM 3570 C C . ILE A 1 439 ? 20.624 53.279 8.869 1.00 11.15 457 ILE A C 1
ATOM 3571 O O . ILE A 1 439 ? 19.832 54.199 8.681 1.00 10.74 457 ILE A O 1
ATOM 3576 N N . VAL A 1 440 ? 20.384 52.305 9.747 1.00 10.23 458 VAL A N 1
ATOM 3577 C CA . VAL A 1 440 ? 19.136 52.291 10.519 1.00 9.13 458 VAL A CA 1
ATOM 3578 C C . VAL A 1 440 ? 19.095 53.453 11.510 1.00 10.23 458 VAL A C 1
ATOM 3579 O O . VAL A 1 440 ? 18.056 54.089 11.682 1.00 10.58 458 VAL A O 1
ATOM 3583 N N . ARG A 1 441 ? 20.195 53.722 12.197 1.00 8.90 459 ARG A N 1
ATOM 3584 C CA . ARG A 1 441 ? 20.230 54.843 13.142 1.00 8.31 459 ARG A CA 1
ATOM 3585 C C . ARG A 1 441 ? 19.963 56.131 12.428 1.00 9.34 459 ARG A C 1
ATOM 3586 O O . ARG A 1 441 ? 19.228 56.990 12.929 1.00 9.14 459 ARG A O 1
ATOM 3594 N N . HIS A 1 442 ? 20.549 56.276 11.248 1.00 8.73 460 HIS A N 1
ATOM 3595 C CA . HIS A 1 442 ? 20.330 57.486 10.469 1.00 8.92 460 HIS A CA 1
ATOM 3596 C C . HIS A 1 442 ? 18.880 57.588 9.989 1.00 10.12 460 HIS A C 1
ATOM 3597 O O . HIS A 1 442 ? 18.275 58.671 10.031 1.00 9.62 460 HIS A O 1
ATOM 3604 N N . GLU A 1 443 ? 18.291 56.488 9.512 1.00 9.98 461 GLU A N 1
ATOM 3605 C CA . GLU A 1 443 ? 16.929 56.538 9.048 1.00 10.08 461 GLU A CA 1
ATOM 3606 C C . GLU A 1 443 ? 16.009 56.898 10.199 1.00 10.95 461 GLU A C 1
ATOM 3607 O O . GLU A 1 443 ? 15.063 57.650 10.021 1.00 10.78 461 GLU A O 1
ATOM 3613 N N . ARG A 1 444 ? 16.256 56.337 11.374 1.00 9.89 462 ARG A N 1
ATOM 3614 C CA . ARG A 1 444 ? 15.492 56.641 12.517 1.00 9.06 462 ARG A CA 1
ATOM 3615 C C . ARG A 1 444 ? 15.584 58.141 12.846 1.00 8.93 462 ARG A C 1
ATOM 3616 O O . ARG A 1 444 ? 14.595 58.794 13.187 1.00 9.68 462 ARG A O 1
ATOM 3624 N N . ARG A 1 445 ? 16.775 58.719 12.765 1.00 7.98 463 ARG A N 1
ATOM 3625 C CA . ARG A 1 445 ? 16.969 60.156 12.998 1.00 7.40 463 ARG A CA 1
ATOM 3626 C C . ARG A 1 445 ? 16.093 60.977 12.067 1.00 8.77 463 ARG A C 1
ATOM 3627 O O . ARG A 1 445 ? 15.385 61.897 12.491 1.00 8.67 463 ARG A O 1
ATOM 3635 N N . ILE A 1 446 ? 16.116 60.642 10.790 1.00 8.47 464 ILE A N 1
ATOM 3636 C CA . ILE A 1 446 ? 15.334 61.390 9.824 1.00 7.91 464 ILE A CA 1
ATOM 3637 C C . ILE A 1 446 ? 13.842 61.189 10.003 1.00 8.31 464 ILE A C 1
ATOM 3638 O O . ILE A 1 446 ? 13.056 62.134 10.098 1.00 8.60 464 ILE A O 1
ATOM 3643 N N . GLU A 1 447 ? 13.432 59.935 10.136 1.00 8.43 465 GLU A N 1
ATOM 3644 C CA . GLU A 1 447 ? 12.001 59.640 10.238 1.00 7.80 465 GLU A CA 1
ATOM 3645 C C . GLU A 1 447 ? 11.347 60.277 11.443 1.00 8.37 465 GLU A C 1
ATOM 3646 O O . GLU A 1 447 ? 10.233 60.801 11.337 1.00 8.90 465 GLU A O 1
ATOM 3652 N N . LEU A 1 448 ? 12.039 60.275 12.580 1.00 8.28 466 LEU A N 1
ATOM 3653 C CA . LEU A 1 448 ? 11.464 60.744 13.834 1.00 8.11 466 LEU A CA 1
ATOM 3654 C C . LEU A 1 448 ? 11.923 62.120 14.243 1.00 8.80 466 LEU A C 1
ATOM 3655 O O . LEU A 1 448 ? 11.642 62.542 15.363 1.00 9.22 466 LEU A O 1
ATOM 3660 N N . ALA A 1 449 ? 12.547 62.868 13.355 1.00 8.69 467 ALA A N 1
ATOM 3661 C CA . ALA A 1 449 ? 13.075 64.175 13.718 1.00 6.85 467 ALA A CA 1
ATOM 3662 C C . ALA A 1 449 ? 12.011 65.115 14.265 1.00 8.55 467 ALA A C 1
ATOM 3663 O O . ALA A 1 449 ? 10.915 65.262 13.712 1.00 9.02 467 ALA A O 1
ATOM 3673 N N . GLU A 1 451 ? 10.423 64.875 17.101 1.00 8.95 469 GLU A N 1
ATOM 3674 C CA . GLU A 1 451 ? 9.330 64.238 17.831 1.00 8.12 469 GLU A CA 1
ATOM 3675 C C . GLU A 1 451 ? 9.700 63.902 19.270 1.00 8.78 469 GLU A C 1
ATOM 3676 O O . GLU A 1 451 ? 8.899 63.306 19.979 1.00 9.96 469 GLU A O 1
ATOM 3682 N N . GLY A 1 452 ? 10.857 64.324 19.739 1.00 9.02 470 GLY A N 1
ATOM 3683 C CA . GLY A 1 452 ? 11.233 64.127 21.146 1.00 9.53 470 GLY A CA 1
ATOM 3684 C C . GLY A 1 452 ? 11.850 62.793 21.489 1.00 9.65 470 GLY A C 1
ATOM 3685 O O . GLY A 1 452 ? 11.904 62.424 22.671 1.00 10.89 470 GLY A O 1
ATOM 3686 N N . ILE A 1 453 ? 12.373 62.064 20.492 1.00 8.57 471 ILE A N 1
ATOM 3687 C CA . ILE A 1 453 ? 12.963 60.742 20.688 1.00 9.09 471 ILE A CA 1
ATOM 3688 C C . ILE A 1 453 ? 14.484 60.769 20.515 1.00 10.18 471 ILE A C 1
ATOM 3689 O O . ILE A 1 453 ? 15.185 59.856 20.959 1.00 9.66 471 ILE A O 1
ATOM 3694 N N . ARG A 1 454 ? 15.009 61.808 19.874 1.00 9.60 472 ARG A N 1
ATOM 3695 C CA . ARG A 1 454 ? 16.441 61.833 19.549 1.00 9.97 472 ARG A CA 1
ATOM 3696 C C . ARG A 1 454 ? 17.328 61.778 20.785 1.00 8.68 472 ARG A C 1
ATOM 3697 O O . ARG A 1 454 ? 18.330 61.068 20.783 1.00 9.11 472 ARG A O 1
ATOM 3705 N N . TYR A 1 455 ? 16.997 62.555 21.813 1.00 8.59 473 TYR A N 1
ATOM 3706 C CA . TYR A 1 455 ? 17.788 62.531 23.034 1.00 8.79 473 TYR A CA 1
ATOM 3707 C C . TYR A 1 455 ? 17.758 61.137 23.635 1.00 8.35 473 TYR A C 1
ATOM 3708 O O . TYR A 1 455 ? 18.841 60.606 24.015 1.00 8.41 473 TYR A O 1
ATOM 3717 N N . TRP A 1 456 ? 16.581 60.534 23.751 1.00 8.23 474 TRP A N 1
ATOM 3718 C CA . TRP A 1 456 ? 16.495 59.172 24.276 1.00 8.06 474 TRP A CA 1
ATOM 3719 C C . TRP A 1 456 ? 17.411 58.244 23.478 1.00 8.67 474 TRP A C 1
ATOM 3720 O O . TRP A 1 456 ? 18.114 57.402 24.037 1.00 8.24 474 TRP A O 1
ATOM 3731 N N . ASP A 1 457 ? 17.426 58.370 22.158 1.00 8.00 475 ASP A N 1
ATOM 3732 C CA . ASP A 1 457 ? 18.267 57.504 21.337 1.00 8.24 475 ASP A CA 1
ATOM 3733 C C . ASP A 1 457 ? 19.764 57.743 21.535 1.00 7.27 475 ASP A C 1
ATOM 3734 O O . ASP A 1 457 ? 20.529 56.794 21.722 1.00 9.26 475 ASP A O 1
ATOM 3739 N N . ILE A 1 458 ? 20.216 59.002 21.496 1.00 7.38 476 ILE A N 1
ATOM 3740 C CA . ILE A 1 458 ? 21.651 59.255 21.592 1.00 8.23 476 ILE A CA 1
ATOM 3741 C C . ILE A 1 458 ? 22.167 58.888 23.005 1.00 7.61 476 ILE A C 1
ATOM 3742 O O . ILE A 1 458 ? 23.308 58.441 23.162 1.00 8.47 476 ILE A O 1
ATOM 3755 N N . ARG A 1 460 ? 20.789 56.241 24.932 1.00 8.19 478 ARG A N 1
ATOM 3756 C CA . ARG A 1 460 ? 20.843 54.757 25.013 1.00 7.87 478 ARG A CA 1
ATOM 3757 C C . ARG A 1 460 ? 21.958 54.211 24.134 1.00 8.88 478 ARG A C 1
ATOM 3758 O O . ARG A 1 460 ? 22.593 53.187 24.475 1.00 9.89 478 ARG A O 1
ATOM 3766 N N . TRP A 1 461 ? 22.232 54.837 22.990 1.00 8.43 479 TRP A N 1
ATOM 3767 C CA . TRP A 1 461 ? 23.301 54.394 22.113 1.00 9.12 479 TRP A CA 1
ATOM 3768 C C . TRP A 1 461 ? 24.690 54.718 22.642 1.00 9.39 479 TRP A C 1
ATOM 3769 O O . TRP A 1 461 ? 25.685 54.224 22.150 1.00 9.26 479 TRP A O 1
ATOM 3780 N N . GLY A 1 462 ? 24.798 55.599 23.619 1.00 9.21 480 GLY A N 1
ATOM 3781 C CA . GLY A 1 462 ? 26.118 55.969 24.110 1.00 10.35 480 GLY A CA 1
ATOM 3782 C C . GLY A 1 462 ? 26.902 56.840 23.125 1.00 9.02 480 GLY A C 1
ATOM 3783 O O . GLY A 1 462 ? 28.130 56.822 23.092 1.00 10.71 480 GLY A O 1
ATOM 3784 N N . ILE A 1 463 ? 26.172 57.602 22.310 1.00 8.77 481 ILE A N 1
ATOM 3785 C CA . ILE A 1 463 ? 26.805 58.555 21.387 1.00 8.63 481 ILE A CA 1
ATOM 3786 C C . ILE A 1 463 ? 26.506 60.011 21.735 1.00 9.04 481 ILE A C 1
ATOM 3787 O O . ILE A 1 463 ? 26.990 60.924 21.072 1.00 9.58 481 ILE A O 1
ATOM 3792 N N . ALA A 1 464 ? 25.706 60.261 22.774 1.00 8.32 482 ALA A N 1
ATOM 3793 C CA . ALA A 1 464 ? 25.426 61.621 23.191 1.00 8.38 482 ALA A CA 1
ATOM 3794 C C . ALA A 1 464 ? 26.676 62.403 23.473 1.00 9.17 482 ALA A C 1
ATOM 3795 O O . ALA A 1 464 ? 26.753 63.581 23.137 1.00 8.88 482 ALA A O 1
ATOM 3797 N N . HIS A 1 465 ? 27.673 61.783 24.093 1.00 7.83 483 HIS A N 1
ATOM 3798 C CA . HIS A 1 465 ? 28.903 62.516 24.409 1.00 9.28 483 HIS A CA 1
ATOM 3799 C C . HIS A 1 465 ? 29.714 62.863 23.167 1.00 9.42 483 HIS A C 1
ATOM 3800 O O . HIS A 1 465 ? 30.605 63.721 23.244 1.00 11.72 483 HIS A O 1
ATOM 3807 N N . GLU A 1 466 ? 29.444 62.211 22.046 1.00 9.80 484 GLU A N 1
ATOM 3808 C CA . GLU A 1 466 ? 30.055 62.582 20.782 1.00 9.39 484 GLU A CA 1
ATOM 3809 C C . GLU A 1 466 ? 29.279 63.716 20.134 1.00 10.54 484 GLU A C 1
ATOM 3810 O O . GLU A 1 466 ? 29.846 64.793 19.825 1.00 10.74 484 GLU A O 1
ATOM 3816 N N . VAL A 1 467 ? 27.979 63.544 19.965 1.00 8.87 485 VAL A N 1
ATOM 3817 C CA . VAL A 1 467 ? 27.219 64.525 19.196 1.00 9.25 485 VAL A CA 1
ATOM 3818 C C . VAL A 1 467 ? 26.910 65.795 19.991 1.00 9.65 485 VAL A C 1
ATOM 3819 O O . VAL A 1 467 ? 26.654 66.845 19.374 1.00 9.91 485 VAL A O 1
ATOM 3823 N N . LEU A 1 468 ? 26.979 65.724 21.318 1.00 7.69 486 LEU A N 1
ATOM 3824 C CA . LEU A 1 468 ? 26.773 66.889 22.190 1.00 6.99 486 LEU A CA 1
ATOM 3825 C C . LEU A 1 468 ? 28.085 67.418 22.779 1.00 8.60 486 LEU A C 1
ATOM 3826 O O . LEU A 1 468 ? 28.094 68.092 23.829 1.00 9.10 486 LEU A O 1
ATOM 3831 N N . SER A 1 469 ? 29.193 67.182 22.064 1.00 7.82 487 SER A N 1
ATOM 3832 C CA . SER A 1 469 ? 30.496 67.731 22.422 1.00 7.97 487 SER A CA 1
ATOM 3833 C C . SER A 1 469 ? 30.874 68.909 21.538 1.00 9.08 487 SER A C 1
ATOM 3834 O O . SER A 1 469 ? 31.998 69.414 21.597 1.00 9.73 487 SER A O 1
ATOM 3837 N N . GLN A 1 470 ? 29.934 69.361 20.720 1.00 8.78 488 GLN A N 1
ATOM 3838 C CA . GLN A 1 470 ? 30.206 70.274 19.625 1.00 9.53 488 GLN A CA 1
ATOM 3839 C C . GLN A 1 470 ? 29.514 71.590 19.689 1.00 9.09 488 GLN A C 1
ATOM 3840 O O . GLN A 1 470 ? 28.556 71.788 20.476 1.00 8.64 488 GLN A O 1
ATOM 3846 N N . LYS A 1 471 ? 29.960 72.483 18.823 1.00 8.39 489 LYS A N 1
ATOM 3847 C CA . LYS A 1 471 ? 29.240 73.727 18.586 1.00 8.87 489 LYS A CA 1
ATOM 3848 C C . LYS A 1 471 ? 27.950 73.414 17.812 1.00 9.13 489 LYS A C 1
ATOM 3849 O O . LYS A 1 471 ? 27.835 72.380 17.133 1.00 9.87 489 LYS A O 1
ATOM 3855 N N . ILE A 1 472 ? 26.995 74.313 17.939 1.00 7.18 490 ILE A N 1
ATOM 3856 C CA . ILE A 1 472 ? 25.689 74.263 17.308 1.00 8.52 490 ILE A CA 1
ATOM 3857 C C . ILE A 1 472 ? 25.658 75.367 16.263 1.00 8.16 490 ILE A C 1
ATOM 3858 O O . ILE A 1 472 ? 25.961 76.523 16.554 1.00 8.11 490 ILE A O 1
ATOM 3863 N N . TRP A 1 473 ? 25.257 75.001 15.037 1.00 8.66 491 TRP A N 1
ATOM 3864 C CA . TRP A 1 473 ? 25.208 75.927 13.916 1.00 7.70 491 TRP A CA 1
ATOM 3865 C C . TRP A 1 473 ? 23.771 76.029 13.428 1.00 8.14 491 TRP A C 1
ATOM 3866 O O . TRP A 1 473 ? 22.930 75.173 13.728 1.00 7.94 491 TRP A O 1
ATOM 3877 N N . GLY A 1 474 ? 23.511 77.088 12.669 1.00 8.20 492 GLY A N 1
ATOM 3878 C CA . GLY A 1 474 ? 22.195 77.381 12.128 1.00 8.80 492 GLY A CA 1
ATOM 3879 C C . GLY A 1 474 ? 22.198 77.343 10.610 1.00 7.81 492 GLY A C 1
ATOM 3880 O O . GLY A 1 474 ? 23.056 76.705 9.956 1.00 8.56 492 GLY A O 1
ATOM 3881 N N . ALA A 1 475 ? 21.200 77.986 10.038 1.00 7.45 493 ALA A N 1
ATOM 3882 C CA . ALA A 1 475 ? 21.032 77.986 8.582 1.00 8.99 493 ALA A CA 1
ATOM 3883 C C . ALA A 1 475 ? 22.162 78.711 7.900 1.00 8.44 493 ALA A C 1
ATOM 3884 O O . ALA A 1 475 ? 22.832 79.580 8.497 1.00 9.01 493 ALA A O 1
ATOM 3886 N N . PRO A 1 476 ? 22.391 78.363 6.627 1.00 7.88 494 PRO A N 1
ATOM 3887 C CA . PRO A 1 476 ? 23.443 79.033 5.883 1.00 8.35 494 PRO A CA 1
ATOM 3888 C C . PRO A 1 476 ? 22.991 80.382 5.324 1.00 7.54 494 PRO A C 1
ATOM 3889 O O . PRO A 1 476 ? 21.871 80.486 4.824 1.00 9.60 494 PRO A O 1
ATOM 3893 N N . TYR A 1 477 ? 23.877 81.379 5.341 1.00 7.91 495 TYR A N 1
ATOM 3894 C CA . TYR A 1 477 ? 23.587 82.717 4.869 1.00 8.08 495 TYR A CA 1
ATOM 3895 C C . TYR A 1 477 ? 24.716 83.296 4.001 1.00 7.72 495 TYR A C 1
ATOM 3896 O O . TYR A 1 477 ? 25.240 84.366 4.288 1.00 9.18 495 TYR A O 1
ATOM 3905 N N . PRO A 1 478 ? 25.076 82.589 2.913 1.00 8.01 496 PRO A N 1
ATOM 3906 C CA . PRO A 1 478 ? 26.114 83.144 2.049 1.00 8.04 496 PRO A CA 1
ATOM 3907 C C . PRO A 1 478 ? 25.721 84.503 1.478 1.00 8.93 496 PRO A C 1
ATOM 3908 O O . PRO A 1 478 ? 26.602 85.299 1.200 1.00 10.12 496 PRO A O 1
ATOM 3912 N N . GLY A 1 479 ? 24.449 84.796 1.291 1.00 9.50 497 GLY A N 1
ATOM 3913 C CA . GLY A 1 479 ? 24.076 86.088 0.708 1.00 9.92 497 GLY A CA 1
ATOM 3914 C C . GLY A 1 479 ? 23.915 87.204 1.708 1.00 13.27 497 GLY A C 1
ATOM 3915 O O . GLY A 1 479 ? 23.533 88.291 1.318 1.00 13.66 497 GLY A O 1
ATOM 3916 N N . SER A 1 480 ? 24.187 86.963 2.985 1.00 10.86 498 SER A N 1
ATOM 3917 C CA . SER A 1 480 ? 24.010 87.991 4.002 1.00 9.58 498 SER A CA 1
ATOM 3918 C C . SER A 1 480 ? 25.149 88.968 4.098 1.00 10.42 498 SER A C 1
ATOM 3919 O O . SER A 1 480 ? 26.302 88.558 4.199 1.00 10.99 498 SER A O 1
ATOM 3922 N N . THR A 1 481 ? 24.808 90.259 4.078 1.00 10.74 499 THR A N 1
ATOM 3923 C CA . THR A 1 481 ? 25.780 91.323 4.187 1.00 11.07 499 THR A CA 1
ATOM 3924 C C . THR A 1 481 ? 26.253 91.515 5.617 1.00 11.43 499 THR A C 1
ATOM 3925 O O . THR A 1 481 ? 27.384 91.939 5.825 1.00 13.59 499 THR A O 1
ATOM 3929 N N . GLN A 1 482 ? 25.392 91.224 6.591 1.00 10.75 500 GLN A N 1
ATOM 3930 C CA . GLN A 1 482 ? 25.711 91.431 7.998 1.00 10.85 500 GLN A CA 1
ATOM 3931 C C . GLN A 1 482 ? 26.323 90.225 8.679 1.00 10.86 500 GLN A C 1
ATOM 3932 O O . GLN A 1 482 ? 26.900 90.372 9.759 1.00 12.08 500 GLN A O 1
ATOM 3938 N N . TYR A 1 483 ? 26.268 89.061 8.043 1.00 10.93 501 TYR A N 1
ATOM 3939 C CA . TYR A 1 483 ? 26.755 87.824 8.651 1.00 10.39 501 TYR A CA 1
ATOM 3940 C C . TYR A 1 483 ? 28.163 87.903 9.199 1.00 10.84 501 TYR A C 1
ATOM 3941 O O . TYR A 1 483 ? 28.423 87.570 10.381 1.00 11.35 501 TYR A O 1
ATOM 3950 N N . ALA A 1 484 ? 29.102 88.360 8.381 1.00 11.04 502 ALA A N 1
ATOM 3951 C CA . ALA A 1 484 ? 30.508 88.330 8.782 1.00 12.63 502 ALA A CA 1
ATOM 3952 C C . ALA A 1 484 ? 30.833 89.078 10.068 1.00 12.28 502 ALA A C 1
ATOM 3953 O O . ALA A 1 484 ? 31.756 88.672 10.808 1.00 13.45 502 ALA A O 1
ATOM 3955 N N . THR A 1 485 ? 30.119 90.158 10.324 1.00 12.60 503 THR A N 1
ATOM 3956 C CA . THR A 1 485 ? 30.398 90.972 11.516 1.00 13.02 503 THR A CA 1
ATOM 3957 C C . THR A 1 485 ? 29.453 90.745 12.686 1.00 13.42 503 THR A C 1
ATOM 3958 O O . THR A 1 485 ? 29.650 91.344 13.748 1.00 16.59 503 THR A O 1
ATOM 3962 N N . THR A 1 486 ? 28.443 89.889 12.527 1.00 11.70 504 THR A N 1
ATOM 3963 C CA . THR A 1 486 ? 27.481 89.682 13.601 1.00 9.92 504 THR A CA 1
ATOM 3964 C C . THR A 1 486 ? 27.428 88.242 14.099 1.00 10.21 504 THR A C 1
ATOM 3965 O O . THR A 1 486 ? 27.055 88.046 15.238 1.00 9.68 504 THR A O 1
ATOM 3969 N N . THR A 1 487 ? 27.770 87.236 13.289 1.00 9.25 505 THR A N 1
ATOM 3970 C CA . THR A 1 487 ? 27.849 85.888 13.857 1.00 8.95 505 THR A CA 1
ATOM 3971 C C . THR A 1 487 ? 28.941 85.896 14.947 1.00 9.24 505 THR A C 1
ATOM 3972 O O . THR A 1 487 ? 29.984 86.504 14.766 1.00 9.30 505 THR A O 1
ATOM 3976 N N . LYS A 1 488 ? 28.718 85.216 16.069 1.00 9.70 506 LYS A N 1
ATOM 3977 C CA . LYS A 1 488 ? 29.759 85.178 17.086 1.00 8.87 506 LYS A CA 1
ATOM 3978 C C . LYS A 1 488 ? 31.022 84.472 16.607 1.00 9.35 506 LYS A C 1
ATOM 3979 O O . LYS A 1 488 ? 32.106 84.745 17.116 1.00 10.91 506 LYS A O 1
ATOM 3985 N N . GLU A 1 489 ? 30.879 83.538 15.671 1.00 9.03 507 GLU A N 1
ATOM 3986 C CA . GLU A 1 489 ? 31.992 82.824 15.060 1.00 9.47 507 GLU A CA 1
ATOM 3987 C C . GLU A 1 489 ? 31.642 82.576 13.606 1.00 9.21 507 GLU A C 1
ATOM 3988 O O . GLU A 1 489 ? 30.522 82.169 13.313 1.00 8.66 507 GLU A O 1
ATOM 3994 N N . VAL A 1 490 ? 32.573 82.869 12.695 1.00 8.63 508 VAL A N 1
ATOM 3995 C CA . VAL A 1 490 ? 32.384 82.568 11.272 1.00 9.17 508 VAL A CA 1
ATOM 3996 C C . VAL A 1 490 ? 32.492 81.069 11.122 1.00 9.82 508 VAL A C 1
ATOM 3997 O O . VAL A 1 490 ? 33.393 80.444 11.683 1.00 10.60 508 VAL A O 1
ATOM 4001 N N . ASP A 1 491 ? 31.559 80.474 10.384 1.00 7.81 509 ASP A N 1
ATOM 4002 C CA . ASP A 1 491 ? 31.517 79.016 10.180 1.00 7.36 509 ASP A CA 1
ATOM 4003 C C . ASP A 1 491 ? 32.843 78.565 9.589 1.00 8.60 509 ASP A C 1
ATOM 4004 O O . ASP A 1 491 ? 33.179 78.927 8.456 1.00 9.12 509 ASP A O 1
ATOM 4009 N N . PRO A 1 492 ? 33.598 77.727 10.329 1.00 8.00 510 PRO A N 1
ATOM 4010 C CA . PRO A 1 492 ? 34.920 77.329 9.863 1.00 8.35 510 PRO A CA 1
ATOM 4011 C C . PRO A 1 492 ? 34.883 76.350 8.687 1.00 9.49 510 PRO A C 1
ATOM 4012 O O . PRO A 1 492 ? 35.925 76.109 8.067 1.00 10.97 510 PRO A O 1
ATOM 4016 N N . THR A 1 493 ? 33.716 75.793 8.389 1.00 8.71 511 THR A N 1
ATOM 4017 C CA . THR A 1 493 ? 33.574 74.900 7.247 1.00 9.77 511 THR A CA 1
ATOM 4018 C C . THR A 1 493 ? 33.378 75.674 5.937 1.00 10.58 511 THR A C 1
ATOM 4019 O O . THR A 1 493 ? 33.364 75.079 4.874 1.00 10.58 511 THR A O 1
ATOM 4023 N N . GLY A 1 494 ? 33.213 76.985 6.017 1.00 9.18 512 GLY A N 1
ATOM 4024 C CA . GLY A 1 494 ? 33.033 77.822 4.841 1.00 9.46 512 GLY A CA 1
ATOM 4025 C C . GLY A 1 494 ? 31.645 77.868 4.245 1.00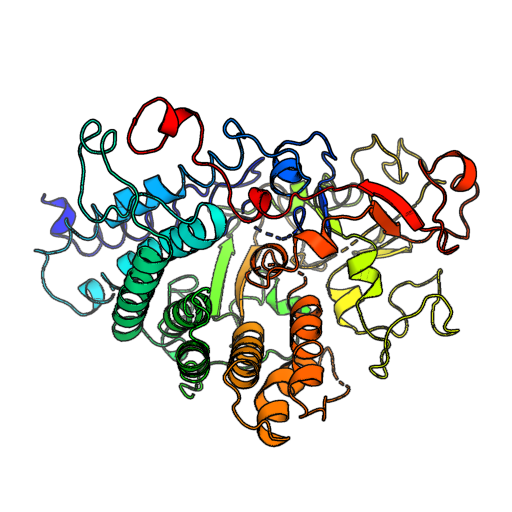 9.89 512 GLY A C 1
ATOM 4026 O O . GLY A 1 494 ? 31.491 78.337 3.124 1.00 10.83 512 GLY A O 1
ATOM 4027 N N . ASN A 1 495 ? 30.646 77.420 4.999 1.00 7.52 513 ASN A N 1
ATOM 4028 C CA . ASN A 1 495 ? 29.277 77.376 4.487 1.00 7.65 513 ASN A CA 1
ATOM 4029 C C . ASN A 1 495 ? 28.370 78.454 5.029 1.00 8.65 513 ASN A C 1
ATOM 4030 O O . ASN A 1 495 ? 27.161 78.415 4.815 1.00 8.82 513 ASN A O 1
ATOM 4035 N N . TYR A 1 496 ? 28.949 79.431 5.713 1.00 8.54 514 TYR A N 1
ATOM 4036 C CA . TYR A 1 496 ? 28.228 80.627 6.160 1.00 8.15 514 TYR A CA 1
ATOM 4037 C C . TYR A 1 496 ? 27.053 80.319 7.095 1.00 8.44 514 TYR A C 1
ATOM 4038 O O . TYR A 1 496 ? 26.058 81.056 7.165 1.00 8.08 514 TYR A O 1
ATOM 4047 N N . ARG A 1 497 ? 27.179 79.236 7.867 1.00 7.77 515 ARG A N 1
ATOM 4048 C CA . ARG A 1 497 ? 26.140 78.878 8.828 1.00 7.83 515 ARG A CA 1
ATOM 4049 C C . ARG A 1 497 ? 26.216 79.808 10.039 1.00 8.25 515 ARG A C 1
ATOM 4050 O O . ARG A 1 497 ? 27.280 80.192 10.494 1.00 7.50 515 ARG A O 1
ATOM 4058 N N . TRP A 1 498 ? 25.066 80.175 10.575 1.00 8.41 516 TRP A N 1
ATOM 4059 C CA . TRP A 1 498 ? 24.996 81.050 11.739 1.00 7.39 516 TRP A CA 1
ATOM 4060 C C . TRP A 1 498 ? 25.536 80.333 13.001 1.00 8.02 516 TRP A C 1
ATOM 4061 O O . TRP A 1 498 ? 25.160 79.200 13.248 1.00 8.78 516 TRP A O 1
ATOM 4072 N N . TYR A 1 499 ? 26.359 81.014 13.814 1.00 7.53 517 TYR A N 1
ATOM 4073 C CA . TYR A 1 499 ? 26.819 80.429 15.064 1.00 7.99 517 TYR A CA 1
ATOM 4074 C C . TYR A 1 499 ? 25.675 80.522 16.087 1.00 7.76 517 TYR A C 1
ATOM 4075 O O . TYR A 1 499 ? 25.203 81.619 16.405 1.00 8.64 517 TYR A O 1
ATOM 4084 N N . VAL A 1 500 ? 25.267 79.365 16.615 1.00 8.34 518 VAL A N 1
ATOM 4085 C CA . VAL A 1 500 ? 24.172 79.322 17.569 1.00 8.42 518 VAL A CA 1
ATOM 4086 C C . VAL A 1 500 ? 24.641 79.218 19.020 1.00 8.44 518 VAL A C 1
ATOM 4087 O O . VAL A 1 500 ? 24.190 79.993 19.869 1.00 8.50 518 VAL A O 1
ATOM 4091 N N . GLY A 1 501 ? 25.516 78.263 19.312 1.00 8.59 519 GLY A N 1
ATOM 4092 C CA . GLY A 1 501 ? 25.944 78.053 20.687 1.00 8.42 519 GLY A CA 1
ATOM 4093 C C . GLY A 1 501 ? 26.782 76.794 20.746 1.00 8.39 519 GLY A C 1
ATOM 4094 O O . GLY A 1 501 ? 27.314 76.348 19.723 1.00 8.00 519 GLY A O 1
ATOM 4095 N N . LYS A 1 502 ? 26.961 76.243 21.947 1.00 8.61 520 LYS A N 1
ATOM 4096 C CA . LYS A 1 502 ? 27.793 75.050 22.093 1.00 9.22 520 LYS A CA 1
ATOM 4097 C C . LYS A 1 502 ? 27.348 74.215 23.289 1.00 8.92 520 LYS A C 1
ATOM 4098 O O . LYS A 1 502 ? 26.635 74.655 24.189 1.00 9.14 520 LYS A O 1
ATOM 4102 N N . ARG A 1 503 ? 27.829 72.979 23.270 1.00 7.31 521 ARG A N 1
ATOM 4103 C CA . ARG A 1 503 ? 27.685 72.032 24.380 1.00 8.01 521 ARG A CA 1
ATOM 4104 C C . ARG A 1 503 ? 29.024 71.377 24.689 1.00 7.81 521 ARG A C 1
ATOM 4105 O O . ARG A 1 503 ? 29.907 71.297 23.826 1.00 8.22 521 ARG A O 1
ATOM 4113 N N . ALA A 1 504 ? 29.144 70.904 25.917 1.00 8.14 522 ALA A N 1
ATOM 4114 C CA . ALA A 1 504 ? 30.303 70.121 26.359 1.00 8.14 522 ALA A CA 1
ATOM 4115 C C . ALA A 1 504 ? 29.800 69.022 27.307 1.00 8.66 522 ALA A C 1
ATOM 4116 O O . ALA A 1 504 ? 30.188 68.916 28.487 1.00 8.11 522 ALA A O 1
ATOM 4118 N N . PHE A 1 505 ? 28.918 68.172 26.777 1.00 8.08 523 PHE A N 1
ATOM 4119 C CA . PHE A 1 505 ? 28.377 67.025 27.508 1.00 8.42 523 PHE A CA 1
ATOM 4120 C C . PHE A 1 505 ? 29.499 66.218 28.145 1.00 9.01 523 PHE A C 1
ATOM 4121 O O . PHE A 1 505 ? 30.518 65.923 27.491 1.00 8.48 523 PHE A O 1
ATOM 4129 N N . ARG A 1 506 ? 29.342 65.846 29.405 1.00 8.39 524 ARG A N 1
ATOM 4130 C CA . ARG A 1 506 ? 30.388 65.151 30.120 1.00 8.72 524 ARG A CA 1
ATOM 4131 C C . ARG A 1 506 ? 30.230 63.636 30.089 1.00 9.33 524 ARG A C 1
ATOM 4132 O O . ARG A 1 506 ? 29.167 63.103 30.454 1.00 9.42 524 ARG A O 1
ATOM 4140 N N . ASN A 1 507 ? 31.276 62.927 29.661 1.00 9.69 525 ASN A N 1
ATOM 4141 C CA . ASN A 1 507 ? 31.277 61.479 29.647 1.00 9.04 525 ASN A CA 1
ATOM 4142 C C . ASN A 1 507 ? 32.027 60.989 30.886 1.00 9.71 525 ASN A C 1
ATOM 4143 O O . ASN A 1 507 ? 33.217 61.236 30.999 1.00 10.23 525 ASN A O 1
ATOM 4148 N N . PRO A 1 508 ? 31.390 60.238 31.787 1.00 8.74 526 PRO A N 1
ATOM 4149 C CA . PRO A 1 508 ? 30.053 59.657 31.767 1.00 10.21 526 PRO A CA 1
ATOM 4150 C C . PRO A 1 508 ? 28.928 60.406 32.461 1.00 9.42 526 PRO A C 1
ATOM 4151 O O . PRO A 1 508 ? 27.787 59.987 32.344 1.00 9.72 526 PRO A O 1
ATOM 4155 N N . THR A 1 509 ? 29.236 61.469 33.174 1.00 9.14 527 THR A N 1
ATOM 4156 C CA . THR A 1 509 ? 28.273 62.105 34.064 1.00 8.82 527 THR A CA 1
ATOM 4157 C C . THR A 1 509 ? 26.946 62.422 33.424 1.00 9.94 527 THR A C 1
ATOM 4158 O O . THR A 1 509 ? 25.899 62.147 34.040 1.00 9.78 527 THR A O 1
ATOM 4162 N N . ASP A 1 510 ? 26.937 62.988 32.213 1.00 8.16 528 ASP A N 1
ATOM 4163 C CA . ASP A 1 510 ? 25.663 63.441 31.648 1.00 7.41 528 ASP A CA 1
ATOM 4164 C C . ASP A 1 510 ? 24.818 62.334 31.035 1.00 9.44 528 ASP A C 1
ATOM 4165 O O . ASP A 1 510 ? 23.719 62.616 30.566 1.00 9.09 528 ASP A O 1
ATOM 4170 N N . TYR A 1 511 ? 25.285 61.084 31.064 1.00 8.25 529 TYR A N 1
ATOM 4171 C CA . TYR A 1 511 ? 24.401 59.970 30.755 1.00 9.11 529 TYR A CA 1
ATOM 4172 C C . TYR A 1 511 ? 23.392 59.677 31.867 1.00 9.66 529 TYR A C 1
ATOM 4173 O O . TYR A 1 511 ? 22.458 58.904 31.645 1.00 9.61 529 TYR A O 1
ATOM 4182 N N . THR A 1 512 ? 23.566 60.273 33.056 1.00 8.64 530 THR A N 1
ATOM 4183 C CA . THR A 1 512 ? 22.637 60.038 34.158 1.00 7.56 530 THR A CA 1
ATOM 4184 C C . THR A 1 512 ? 22.256 61.383 34.772 1.00 9.44 530 THR A C 1
ATOM 4185 O O . THR A 1 512 ? 23.142 62.211 35.091 1.00 11.17 530 THR A O 1
ATOM 4189 N N . TRP A 1 513 ? 20.969 61.630 34.958 1.00 8.27 531 TRP A N 1
ATOM 4190 C CA . TRP A 1 513 ? 20.527 62.837 35.646 1.00 9.15 531 TRP A CA 1
ATOM 4191 C C . TRP A 1 513 ? 20.645 62.557 37.148 1.00 8.52 531 TRP A C 1
ATOM 4192 O O . TRP A 1 513 ? 20.294 61.473 37.586 1.00 9.77 531 TRP A O 1
ATOM 4203 N N . PRO A 1 514 ? 21.106 63.550 37.940 1.00 8.03 532 PRO A N 1
ATOM 4204 C CA . PRO A 1 514 ? 21.157 63.370 39.397 1.00 8.22 532 PRO A CA 1
ATOM 4205 C C . PRO A 1 514 ? 19.752 63.360 40.002 1.00 9.39 532 PRO A C 1
ATOM 4206 O O . PRO A 1 514 ? 18.810 63.924 39.438 1.00 9.48 532 PRO A O 1
ATOM 4210 N N . ILE A 1 515 ? 19.604 62.712 41.152 1.00 9.72 533 ILE A N 1
ATOM 4211 C CA . ILE A 1 515 ? 18.387 62.787 41.889 1.00 8.72 533 ILE A CA 1
ATOM 4212 C C . ILE A 1 515 ? 18.160 64.259 42.270 1.00 8.81 533 ILE A C 1
ATOM 4213 O O . ILE A 1 515 ? 19.094 64.921 42.699 1.00 9.09 533 ILE A O 1
ATOM 4218 N N . PRO A 1 516 ? 16.931 64.768 42.117 1.00 8.12 534 PRO A N 1
ATOM 4219 C CA . PRO A 1 516 ? 16.736 66.166 42.463 1.00 8.53 534 PRO A CA 1
ATOM 4220 C C . PRO A 1 516 ? 17.168 66.486 43.896 1.00 8.75 534 PRO A C 1
ATOM 4221 O O . PRO A 1 516 ? 16.938 65.700 44.812 1.00 9.48 534 PRO A O 1
ATOM 4225 N N . GLN A 1 517 ? 17.762 67.661 44.060 1.00 8.09 535 GLN A N 1
ATOM 4226 C CA . GLN A 1 517 ? 18.363 68.057 45.331 1.00 9.11 535 GLN A CA 1
ATOM 4227 C C . GLN A 1 517 ? 17.365 68.010 46.476 1.00 8.46 535 GLN A C 1
ATOM 4228 O O . GLN A 1 517 ? 17.728 67.590 47.589 1.00 10.05 535 GLN A O 1
ATOM 4234 N N . SER A 1 518 ? 16.129 68.420 46.230 1.00 9.42 536 SER A N 1
ATOM 4235 C CA . SER A 1 518 ? 15.166 68.437 47.337 1.00 10.45 536 SER A CA 1
ATOM 4236 C C . SER A 1 518 ? 14.941 67.038 47.903 1.00 11.25 536 SER A C 1
ATOM 4237 O O . SER A 1 518 ? 14.665 66.868 49.116 1.00 10.84 536 SER A O 1
ATOM 4240 N N . GLU A 1 519 ? 15.006 66.037 47.026 1.00 10.56 537 GLU A N 1
ATOM 4241 C CA . GLU A 1 519 ? 14.739 64.652 47.418 1.00 11.29 537 GLU A CA 1
ATOM 4242 C C . GLU A 1 519 ? 15.953 64.064 48.115 1.00 10.64 537 GLU A C 1
ATOM 4243 O O . GLU A 1 519 ? 15.793 63.308 49.080 1.00 13.21 537 GLU A O 1
ATOM 4249 N N . GLN A 1 520 ? 17.154 64.416 47.660 1.00 9.78 538 GLN A N 1
ATOM 4250 C CA . GLN A 1 520 ? 18.357 64.034 48.364 1.00 10.41 538 GLN A CA 1
ATOM 4251 C C . GLN A 1 520 ? 18.340 64.617 49.776 1.00 11.49 538 GLN A C 1
ATOM 4252 O O . GLN A 1 520 ? 18.766 63.954 50.739 1.00 12.09 538 GLN A O 1
ATOM 4258 N N . ASN A 1 521 ? 17.848 65.846 49.921 1.00 10.88 539 ASN A N 1
ATOM 4259 C CA . ASN A 1 521 ? 17.867 66.509 51.222 1.00 11.38 539 ASN A CA 1
ATOM 4260 C C . ASN A 1 521 ? 16.927 65.842 52.203 1.00 11.58 539 ASN A C 1
ATOM 4261 O O . ASN A 1 521 ? 17.254 65.703 53.387 1.00 14.55 539 ASN A O 1
ATOM 4266 N N A ILE A 1 522 ? 15.765 65.427 51.735 0.50 11.56 540 ILE A N 1
ATOM 4267 N N B ILE A 1 522 ? 15.767 65.409 51.726 0.50 12.35 540 ILE A N 1
ATOM 4268 C CA A ILE A 1 522 ? 14.780 64.779 52.589 0.50 12.35 540 ILE A CA 1
ATOM 4269 C CA B ILE A 1 522 ? 14.724 64.858 52.605 0.50 13.30 540 ILE A CA 1
ATOM 4270 C C A ILE A 1 522 ? 15.167 63.367 52.993 0.50 12.41 540 ILE A C 1
ATOM 4271 C C B ILE A 1 522 ? 14.854 63.339 52.869 0.50 14.86 540 ILE A C 1
ATOM 4272 O O A ILE A 1 522 ? 15.131 62.973 54.176 0.50 11.86 540 ILE A O 1
ATOM 4273 O O B ILE A 1 522 ? 14.304 62.843 53.870 0.50 12.67 540 ILE A O 1
ATOM 4282 N N . ASN A 1 523 ? 15.539 62.609 51.976 1.00 14.24 541 ASN A N 1
ATOM 4283 C CA . ASN A 1 523 ? 15.743 61.177 52.086 1.00 14.34 541 ASN A CA 1
ATOM 4284 C C . ASN A 1 523 ? 17.211 60.807 51.980 1.00 14.72 541 ASN A C 1
ATOM 4285 O O . ASN A 1 523 ? 17.774 60.825 50.886 1.00 14.65 541 ASN A O 1
ATOM 4290 N N A PRO A 1 524 ? 17.815 60.359 53.101 0.70 18.02 542 PRO A N 1
ATOM 4291 N N B PRO A 1 524 ? 17.879 60.550 53.120 0.30 16.00 542 PRO A N 1
ATOM 4292 C CA A PRO A 1 524 ? 19.244 60.102 53.065 0.70 18.74 542 PRO A CA 1
ATOM 4293 C CA B PRO A 1 524 ? 19.285 60.127 53.091 0.30 16.21 542 PRO A CA 1
ATOM 4294 C C A PRO A 1 524 ? 19.594 58.939 52.147 0.70 17.40 542 PRO A C 1
ATOM 4295 C C B PRO A 1 524 ? 19.606 58.914 52.191 0.30 16.10 542 PRO A C 1
ATOM 4296 O O A PRO A 1 524 ? 20.729 58.875 51.640 0.70 18.50 542 PRO A O 1
ATOM 4297 O O B PRO A 1 524 ? 20.763 58.761 51.789 0.30 17.05 542 PRO A O 1
ATOM 4304 N N . ASN A 1 525 ? 18.616 58.078 51.868 1.00 16.26 543 ASN A N 1
ATOM 4305 C CA . ASN A 1 525 ? 18.841 56.941 50.967 1.00 15.11 543 ASN A CA 1
ATOM 4306 C C . ASN A 1 525 ? 19.018 57.362 49.493 1.00 16.98 543 ASN A C 1
ATOM 4307 O O . ASN A 1 525 ? 19.484 56.569 48.666 1.00 17.29 543 ASN A O 1
ATOM 4312 N N . LEU A 1 526 ? 18.662 58.608 49.168 1.00 13.92 544 LEU A N 1
ATOM 4313 C CA . LEU A 1 526 ? 18.805 59.128 47.802 1.00 13.26 544 LEU A CA 1
ATOM 4314 C C . LEU A 1 526 ? 20.018 60.051 47.632 1.00 15.56 544 LEU A C 1
ATOM 4315 O O . LEU A 1 526 ? 20.165 60.716 46.600 1.00 15.46 544 LEU A O 1
ATOM 4320 N N . ARG A 1 527 ? 20.897 60.089 48.632 1.00 17.56 545 ARG A N 1
ATOM 4321 C CA . ARG A 1 527 ? 22.168 60.823 48.539 1.00 23.77 545 ARG A CA 1
ATOM 4322 C C . ARG A 1 527 ? 23.261 59.875 48.091 1.00 27.89 545 ARG A C 1
ATOM 4323 O O . ARG A 1 527 ? 24.287 60.306 47.569 1.00 34.58 545 ARG A O 1
#

Nearest PDB structures (foldseek):
  3i4g-assembly1_A  TM=1.001E+00  e=1.225E-87  Bacteroides fragilis NCTC 9343
  3ck9-assembly1_A  TM=7.052E-01  e=4.628E-15  unclassified
  3ck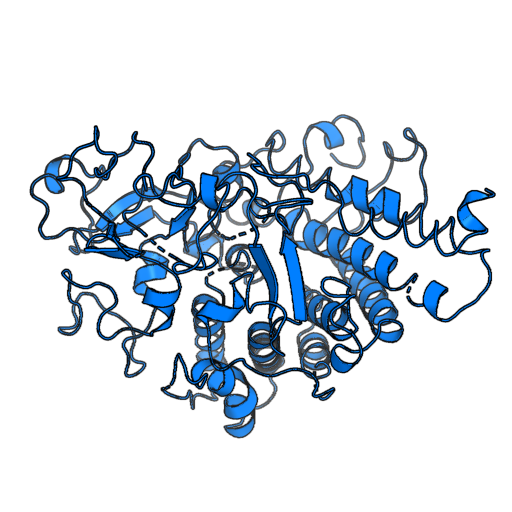7-assembly2_B  TM=7.104E-01  e=2.988E-14  Bacteroides thetaiotaomicron VPI-5482
  3ck9-assembly2_B  TM=7.076E-01  e=3.656E-14  unclassified
  3ckc-assembly1_A  TM=6.996E-01  e=3.656E-14  Bacteroides thetaiotaomicron VPI-5482

CATH classification: 1.25.40.390